Protein AF-A0AB34JT56-F1 (afdb_monomer_lite)

Structure (mmCIF, N/CA/C/O backbone):
data_AF-A0AB34JT56-F1
#
_entry.id   AF-A0AB34JT56-F1
#
loop_
_atom_site.group_PDB
_atom_site.id
_atom_site.type_symbol
_atom_site.label_atom_id
_atom_site.label_alt_id
_atom_site.label_comp_id
_atom_site.label_asym_id
_atom_site.label_entity_id
_atom_site.label_seq_id
_atom_site.pdbx_PDB_ins_code
_atom_site.Cartn_x
_atom_site.Cartn_y
_atom_site.Cartn_z
_atom_site.occupancy
_atom_site.B_iso_or_equiv
_atom_site.auth_seq_id
_atom_site.auth_comp_id
_atom_site.auth_asym_id
_atom_site.auth_atom_id
_atom_site.pdbx_PDB_model_num
ATOM 1 N N . MET A 1 1 ? -48.632 -14.329 -9.198 1.00 41.56 1 MET A N 1
ATOM 2 C CA . MET A 1 1 ? -49.384 -13.953 -10.414 1.00 41.56 1 MET A CA 1
ATOM 3 C C . MET A 1 1 ? -49.731 -12.479 -10.301 1.00 41.56 1 MET A C 1
ATOM 5 O O . MET A 1 1 ? -50.692 -12.126 -9.632 1.00 41.56 1 MET A O 1
ATOM 9 N N . LEU A 1 2 ? -48.846 -11.628 -10.819 1.00 35.47 2 LEU A N 1
ATOM 10 C CA . LEU A 1 2 ? -48.936 -10.171 -10.740 1.00 35.47 2 LEU A CA 1
ATOM 11 C C . LEU A 1 2 ? -49.209 -9.594 -12.130 1.00 35.47 2 LEU A C 1
ATOM 13 O O . LEU A 1 2 ? -48.876 -10.197 -13.145 1.00 35.47 2 LEU A O 1
ATOM 17 N N . ARG A 1 3 ? -49.912 -8.466 -12.086 1.00 36.19 3 ARG A N 1
ATOM 18 C CA . ARG A 1 3 ? -50.748 -7.842 -13.109 1.00 36.19 3 ARG A CA 1
ATOM 19 C C . ARG A 1 3 ? -50.031 -7.377 -14.377 1.00 36.19 3 ARG A C 1
ATOM 21 O O . ARG A 1 3 ? -48.855 -7.040 -14.382 1.00 36.19 3 ARG A O 1
ATOM 28 N N . GLN A 1 4 ? -50.873 -7.330 -15.407 1.00 42.06 4 GLN A N 1
ATOM 29 C CA . GLN A 1 4 ? -50.705 -6.828 -16.762 1.00 42.06 4 GLN A CA 1
ATOM 30 C C . GLN A 1 4 ? -50.002 -5.474 -16.900 1.00 42.06 4 GLN A C 1
ATOM 32 O O . GLN A 1 4 ? -50.198 -4.534 -16.133 1.00 42.06 4 GLN A O 1
ATOM 37 N N . VAL A 1 5 ? -49.259 -5.434 -18.001 1.00 37.16 5 VAL A N 1
ATOM 38 C CA . VAL A 1 5 ? -48.607 -4.319 -18.675 1.00 37.16 5 VAL A CA 1
ATOM 39 C C . VAL A 1 5 ? -49.654 -3.447 -19.376 1.00 37.16 5 VAL A C 1
ATOM 41 O O . VAL A 1 5 ? -50.473 -3.970 -20.130 1.00 37.16 5 VAL A O 1
ATOM 44 N N . HIS A 1 6 ? -49.569 -2.126 -19.207 1.00 40.94 6 HIS A N 1
ATOM 45 C CA . HIS A 1 6 ? -50.110 -1.164 -20.168 1.00 40.94 6 HIS A CA 1
ATOM 46 C C . HIS A 1 6 ? -49.039 -0.137 -20.549 1.00 40.94 6 HIS A C 1
ATOM 48 O O . HIS A 1 6 ? -48.307 0.382 -19.712 1.00 40.94 6 HIS A O 1
ATOM 54 N N . SER A 1 7 ? -48.964 0.088 -21.856 1.00 34.91 7 SER A N 1
ATOM 55 C CA . SER A 1 7 ? -48.067 0.951 -22.621 1.00 34.91 7 SER A CA 1
ATOM 56 C C . SER A 1 7 ? -48.848 2.168 -23.119 1.00 34.91 7 SER A C 1
ATOM 58 O O . SER A 1 7 ? -49.943 1.929 -23.617 1.00 34.91 7 SER A O 1
ATOM 60 N N . GLN A 1 8 ? -48.282 3.387 -23.017 1.00 38.62 8 GLN A N 1
ATOM 61 C CA . GLN A 1 8 ? -48.347 4.571 -23.927 1.00 38.62 8 GLN A CA 1
ATOM 62 C C . GLN A 1 8 ? -47.229 5.549 -23.456 1.00 38.62 8 GLN A C 1
ATOM 64 O O . GLN A 1 8 ? -47.085 5.708 -22.250 1.00 38.62 8 GLN A O 1
ATOM 69 N N . ARG A 1 9 ? -46.206 5.980 -24.222 1.00 35.78 9 ARG A N 1
ATOM 70 C CA . ARG A 1 9 ? -46.058 6.897 -25.391 1.00 35.78 9 ARG A CA 1
ATOM 71 C C . ARG A 1 9 ? -46.367 8.393 -25.130 1.00 35.78 9 ARG A C 1
ATOM 73 O O . ARG A 1 9 ? -47.481 8.702 -24.743 1.00 35.78 9 ARG A O 1
ATOM 80 N N . GLY A 1 10 ? -45.391 9.253 -25.488 1.00 31.83 10 GLY A N 1
ATOM 81 C CA . GLY A 1 10 ? -45.407 10.740 -25.531 1.00 31.83 10 GLY A CA 1
ATOM 82 C C . GLY A 1 10 ? -44.906 11.378 -24.225 1.00 31.83 10 GLY A C 1
ATOM 83 O O . GLY A 1 10 ? -45.317 10.922 -23.172 1.00 31.83 10 GLY A O 1
ATOM 84 N N . ASP A 1 11 ? -43.990 12.349 -24.143 1.00 32.22 11 ASP A N 1
ATOM 85 C CA . ASP A 1 11 ? -43.509 13.334 -25.111 1.00 32.22 11 ASP A CA 1
ATOM 86 C C . ASP A 1 11 ? -42.068 13.786 -24.808 1.00 32.22 11 ASP A C 1
ATOM 88 O O . ASP A 1 11 ? -41.551 13.648 -23.699 1.00 32.22 11 ASP A O 1
ATOM 92 N N . ALA A 1 12 ? -41.420 14.308 -25.848 1.00 35.38 12 ALA A N 1
ATOM 93 C CA . ALA A 1 12 ? -40.090 14.888 -25.827 1.00 35.38 12 ALA A CA 1
ATOM 94 C C . ALA A 1 12 ? -40.135 16.343 -25.346 1.00 35.38 12 ALA A C 1
ATOM 96 O O . ALA A 1 12 ? -40.852 17.148 -25.932 1.00 35.38 12 ALA A O 1
ATOM 97 N N . GLU A 1 13 ? -39.275 16.710 -24.394 1.00 35.91 13 GLU A N 1
ATOM 98 C CA . GLU A 1 13 ? -38.890 18.107 -24.197 1.00 35.91 13 GLU A CA 1
ATOM 99 C C . GLU A 1 13 ? -37.374 18.267 -24.100 1.00 35.91 13 GLU A C 1
ATOM 101 O O . GLU A 1 13 ? -36.646 17.541 -23.423 1.00 35.91 13 GLU A O 1
ATOM 106 N N . ARG A 1 14 ? -36.928 19.233 -24.895 1.00 34.62 14 ARG A N 1
ATOM 107 C CA . ARG A 1 14 ? -35.575 19.615 -25.257 1.00 34.62 14 ARG A CA 1
ATOM 108 C C . ARG A 1 14 ? -35.307 20.926 -24.530 1.00 34.62 14 ARG A C 1
ATOM 110 O O . ARG A 1 14 ? -35.951 21.915 -24.858 1.00 34.62 14 ARG A O 1
ATOM 117 N N . LEU A 1 15 ? -34.369 20.958 -23.586 1.00 37.62 15 LEU A N 1
ATOM 118 C CA . LEU A 1 15 ? -33.924 22.210 -22.971 1.00 37.62 15 LEU A CA 1
ATOM 119 C C . LEU A 1 15 ? -32.438 22.432 -23.237 1.00 37.62 15 LEU A C 1
ATOM 121 O O . LEU A 1 15 ? -31.553 21.875 -22.593 1.00 37.62 15 LEU A O 1
ATOM 125 N N . SER A 1 16 ? -32.224 23.256 -24.256 1.00 33.25 16 SER A N 1
ATOM 126 C CA . SER A 1 16 ? -31.002 23.983 -24.565 1.00 33.25 16 SER A CA 1
ATOM 127 C C . SER A 1 16 ? -30.878 25.142 -23.569 1.00 33.25 16 SER A C 1
ATOM 129 O O . SER A 1 16 ? -31.836 25.891 -23.399 1.00 33.25 16 SER A O 1
ATOM 131 N N . GLY A 1 17 ? -29.722 25.297 -22.923 1.00 33.16 17 GLY A N 1
ATOM 132 C CA . GLY A 1 17 ? -29.411 26.427 -22.043 1.00 33.16 17 GLY A CA 1
ATOM 133 C C . GLY A 1 17 ? -28.201 27.184 -22.574 1.00 33.16 17 GLY A C 1
ATOM 134 O O . GLY A 1 17 ? -27.112 26.628 -22.674 1.00 33.16 17 GLY A O 1
ATOM 135 N N . GLU A 1 18 ? -28.448 28.425 -22.973 1.00 33.59 18 GLU A N 1
ATOM 136 C CA . GLU A 1 18 ? -27.585 29.319 -23.735 1.00 33.59 18 GLU A CA 1
ATOM 137 C C . GLU A 1 18 ? -26.325 29.803 -23.001 1.00 33.59 18 GLU A C 1
ATOM 139 O O . GLU A 1 18 ? -26.315 30.097 -21.807 1.00 33.59 18 GLU A O 1
ATOM 144 N N . VAL A 1 19 ? -25.270 29.965 -23.799 1.00 35.78 19 VAL A N 1
ATOM 145 C CA . VAL A 1 19 ? -24.055 30.733 -23.522 1.00 35.78 19 VAL A CA 1
ATOM 146 C C . VAL A 1 19 ? -24.297 32.187 -23.929 1.00 35.78 19 VAL A C 1
ATOM 148 O O . VAL A 1 19 ? -24.729 32.441 -25.054 1.00 35.78 19 VAL A O 1
ATOM 151 N N . SER A 1 20 ? -23.924 33.154 -23.084 1.00 33.72 20 SER A N 1
ATOM 152 C CA . SER A 1 20 ? -23.524 34.482 -23.571 1.00 33.72 20 SER A CA 1
ATOM 153 C C . SER A 1 20 ? -22.648 35.284 -22.597 1.00 33.72 20 SER A C 1
ATOM 155 O O . SER A 1 20 ? -22.663 35.027 -21.394 1.00 33.72 20 SER A O 1
ATOM 157 N N . PRO A 1 21 ? -21.846 36.236 -23.123 1.00 46.16 21 PRO A N 1
ATOM 158 C CA . PRO A 1 21 ? -20.623 36.737 -22.500 1.00 46.16 21 PRO A CA 1
ATOM 159 C C . PRO A 1 21 ? -20.761 38.172 -21.965 1.00 46.16 21 PRO A C 1
ATOM 161 O O . PRO A 1 21 ? -21.640 38.928 -22.375 1.00 46.16 21 PRO A O 1
ATOM 164 N N . SER A 1 22 ? -19.829 38.612 -21.110 1.00 32.84 22 SER A N 1
ATOM 165 C CA . SER A 1 22 ? -19.732 40.030 -20.739 1.00 32.84 22 SER A CA 1
ATOM 166 C C . SER A 1 22 ? -18.310 40.494 -20.393 1.00 32.84 22 SER A C 1
ATOM 168 O O . SER A 1 22 ? -17.808 40.273 -19.299 1.00 32.84 22 SER A O 1
ATOM 170 N N . LYS A 1 23 ? -17.753 41.231 -21.363 1.00 33.47 23 LYS A N 1
ATOM 171 C CA . LYS A 1 23 ? -17.097 42.552 -21.277 1.00 33.47 23 LYS A CA 1
ATOM 172 C C . LYS A 1 23 ? -15.774 42.746 -20.514 1.00 33.47 23 LYS A C 1
ATOM 174 O O . LYS A 1 23 ? -15.685 42.768 -19.296 1.00 33.47 23 LYS A O 1
ATOM 179 N N . HIS A 1 24 ? -14.789 43.102 -21.342 1.00 31.80 24 HIS A N 1
ATOM 180 C CA . HIS A 1 24 ? -13.662 44.006 -21.112 1.00 31.80 24 HIS A CA 1
ATOM 181 C C . HIS A 1 24 ? -13.925 45.207 -20.185 1.00 31.80 24 HIS A C 1
ATOM 183 O O . HIS A 1 24 ? -14.886 45.950 -20.382 1.00 31.80 24 HIS A O 1
ATOM 189 N N . SER A 1 25 ? -12.905 45.551 -19.392 1.00 33.00 25 SER A N 1
ATOM 190 C CA . SER A 1 25 ? -12.534 46.948 -19.135 1.00 33.00 25 SER A CA 1
ATOM 191 C C . SER A 1 25 ? -11.011 47.109 -19.063 1.00 33.00 25 SER A C 1
ATOM 193 O O . SER A 1 25 ? -10.342 46.505 -18.228 1.00 33.00 25 SER A O 1
ATOM 195 N N . ARG A 1 26 ? -10.480 47.938 -19.969 1.00 34.81 26 ARG A N 1
ATOM 196 C CA . ARG A 1 26 ? -9.115 48.485 -19.979 1.00 34.81 26 ARG A CA 1
ATOM 197 C C . ARG A 1 26 ? -9.004 49.644 -18.978 1.00 34.81 26 ARG A C 1
ATOM 199 O O . ARG A 1 26 ? -9.937 50.429 -18.863 1.00 34.81 26 ARG A O 1
ATOM 206 N N . GLY A 1 27 ? -7.823 49.828 -18.386 1.00 29.62 27 GLY A N 1
ATOM 207 C CA . GLY A 1 27 ? -7.426 51.047 -17.662 1.00 29.62 27 GLY A CA 1
ATOM 208 C C . GLY A 1 27 ? -6.026 50.902 -17.052 1.00 29.62 27 GLY A C 1
ATOM 209 O O . GLY A 1 27 ? -5.891 50.432 -15.936 1.00 29.62 27 GLY A O 1
ATOM 210 N N . ARG A 1 28 ? -4.960 50.969 -17.858 1.00 31.81 28 ARG A N 1
ATOM 211 C CA . ARG A 1 28 ? -4.032 52.112 -18.014 1.00 31.81 28 ARG A CA 1
ATOM 212 C C . ARG A 1 28 ? -3.320 52.584 -16.726 1.00 31.81 28 ARG A C 1
ATOM 214 O O . ARG A 1 28 ? -3.880 53.317 -15.927 1.00 31.81 28 ARG A O 1
ATOM 221 N N . SER A 1 29 ? -2.015 52.283 -16.700 1.00 30.84 29 SER A N 1
ATOM 222 C CA . SER A 1 29 ? -0.879 53.177 -16.393 1.00 30.84 29 SER A CA 1
ATOM 223 C C . SER A 1 29 ? -0.819 53.907 -15.046 1.00 30.84 29 SER A C 1
ATOM 225 O O . SER A 1 29 ? -1.603 54.822 -14.813 1.00 30.84 29 SER A O 1
ATOM 227 N N . ARG A 1 30 ? 0.285 53.699 -14.311 1.00 33.03 30 ARG A N 1
ATOM 228 C CA . ARG A 1 30 ? 1.255 54.765 -13.981 1.00 33.03 30 ARG A CA 1
ATOM 229 C C . ARG A 1 30 ? 2.570 54.193 -13.443 1.00 33.03 30 ARG A C 1
ATOM 231 O O . ARG A 1 30 ? 2.588 53.217 -12.705 1.00 33.03 30 ARG A O 1
ATOM 238 N N . ALA A 1 31 ? 3.648 54.817 -13.902 1.00 32.22 31 ALA A N 1
ATOM 239 C CA . ALA A 1 31 ? 5.038 54.541 -13.592 1.00 32.22 31 ALA A CA 1
ATOM 240 C C . ALA A 1 31 ? 5.448 55.046 -12.194 1.00 32.22 31 ALA A C 1
ATOM 242 O O . ALA A 1 31 ? 4.768 55.885 -11.602 1.00 32.22 31 ALA A O 1
ATOM 243 N N . CYS A 1 32 ? 6.593 54.528 -11.734 1.00 34.97 32 CYS A N 1
ATOM 244 C CA . CYS A 1 32 ? 7.406 54.931 -10.579 1.00 34.97 32 CYS A CA 1
ATOM 245 C C . CYS A 1 32 ? 7.644 56.458 -10.492 1.00 34.97 32 CYS A C 1
ATOM 247 O O . CYS A 1 32 ? 7.520 57.145 -11.510 1.00 34.97 32 CYS A O 1
ATOM 249 N N . PRO A 1 33 ? 8.073 57.005 -9.330 1.00 47.62 33 PRO A N 1
ATOM 250 C CA . PRO A 1 33 ? 9.517 56.997 -9.032 1.00 47.62 33 PRO A CA 1
ATOM 251 C C . PRO A 1 33 ? 9.955 57.009 -7.544 1.00 47.62 33 PRO A C 1
ATOM 253 O O . PRO A 1 33 ? 9.224 57.420 -6.653 1.00 47.62 33 PRO A O 1
ATOM 256 N N . HIS A 1 34 ? 11.238 56.651 -7.370 1.00 33.62 34 HIS A N 1
ATOM 257 C CA . HIS A 1 34 ? 12.236 57.148 -6.402 1.00 33.62 34 HIS A CA 1
ATOM 258 C C . HIS A 1 34 ? 11.966 57.017 -4.886 1.00 33.62 34 HIS A C 1
ATOM 260 O O . HIS A 1 34 ? 11.094 57.654 -4.320 1.00 33.62 34 HIS A O 1
ATOM 266 N N . ALA A 1 35 ? 12.730 56.159 -4.199 1.00 33.66 35 ALA A N 1
ATOM 267 C CA . ALA A 1 35 ? 14.064 56.422 -3.619 1.00 33.66 35 ALA A CA 1
ATOM 268 C C . ALA A 1 35 ? 13.978 57.023 -2.214 1.00 33.66 35 ALA A C 1
ATOM 270 O O . ALA A 1 35 ? 13.325 58.035 -2.007 1.00 33.66 35 ALA A O 1
ATOM 271 N N . ARG A 1 36 ? 14.653 56.423 -1.230 1.00 39.59 36 ARG A N 1
ATOM 272 C CA . ARG A 1 36 ? 15.936 56.861 -0.631 1.00 39.59 36 ARG A CA 1
ATOM 273 C C . ARG A 1 36 ? 15.990 56.133 0.741 1.00 39.59 36 ARG A C 1
ATOM 275 O O . ARG A 1 36 ? 14.939 55.995 1.344 1.00 39.59 36 ARG A O 1
ATOM 282 N N . ARG A 1 37 ? 17.100 55.682 1.336 1.00 40.75 37 ARG A N 1
ATOM 283 C CA . ARG A 1 37 ? 18.537 55.785 1.042 1.00 40.75 37 ARG A CA 1
ATOM 284 C C . ARG A 1 37 ? 19.331 55.245 2.256 1.00 40.75 37 ARG A C 1
ATOM 286 O O . ARG A 1 37 ? 18.827 55.366 3.364 1.00 40.75 37 ARG A O 1
ATOM 293 N N . LEU A 1 38 ? 20.613 54.934 1.995 1.00 37.91 38 LEU A N 1
ATOM 294 C CA . LEU A 1 38 ? 21.806 55.100 2.868 1.00 37.91 38 LEU A CA 1
ATOM 295 C C . LEU A 1 38 ? 21.999 53.998 3.940 1.00 37.91 38 LEU A C 1
ATOM 297 O O . LEU A 1 38 ? 21.048 53.614 4.600 1.00 37.91 38 LEU A O 1
ATOM 301 N N . THR A 1 39 ? 23.193 53.436 4.182 1.00 41.59 39 THR A N 1
ATOM 302 C CA . THR A 1 39 ? 24.586 53.814 3.821 1.00 41.59 39 THR A CA 1
ATOM 303 C C . THR A 1 39 ? 25.535 52.672 4.219 1.00 41.59 39 THR A C 1
ATOM 305 O O . THR A 1 39 ? 25.279 52.043 5.236 1.00 41.59 39 THR A O 1
ATOM 308 N N . CYS A 1 40 ? 26.511 52.303 3.373 1.00 32.56 40 CYS A N 1
ATOM 309 C CA . CYS A 1 40 ? 27.972 52.587 3.467 1.00 32.56 40 CYS A CA 1
ATOM 310 C C . CYS A 1 40 ? 28.702 51.887 4.641 1.00 32.56 40 CYS A C 1
ATOM 312 O O . CYS A 1 40 ? 28.188 51.856 5.744 1.00 32.56 40 CYS A O 1
ATOM 314 N N . ALA A 1 41 ? 29.917 51.344 4.504 1.00 35.69 41 ALA A N 1
ATOM 315 C CA . ALA A 1 41 ? 31.021 51.770 3.648 1.00 35.69 41 ALA A CA 1
ATOM 316 C C . ALA A 1 41 ? 32.005 50.628 3.304 1.00 35.69 41 ALA A C 1
ATOM 318 O O . ALA A 1 41 ? 32.176 49.672 4.055 1.00 35.69 41 ALA A O 1
ATOM 319 N N . LEU A 1 42 ? 32.650 50.803 2.150 1.00 37.91 42 LEU A N 1
ATOM 320 C CA . LEU A 1 42 ? 33.829 50.112 1.619 1.00 37.91 42 LEU A CA 1
ATOM 321 C C . LEU A 1 42 ? 35.143 50.698 2.190 1.00 37.91 42 LEU A C 1
ATOM 323 O O . LEU A 1 42 ? 35.103 51.758 2.811 1.00 37.91 42 LEU A O 1
ATOM 327 N N . ILE A 1 43 ? 36.268 50.086 1.762 1.00 36.25 43 ILE A N 1
ATOM 328 C CA . ILE A 1 43 ? 37.677 50.571 1.651 1.00 36.25 43 ILE A CA 1
ATOM 329 C C . ILE A 1 43 ? 38.592 49.909 2.712 1.00 36.25 43 ILE A C 1
ATOM 331 O O . ILE A 1 43 ? 38.413 50.164 3.892 1.00 36.25 43 ILE A O 1
ATOM 335 N N . ALA A 1 44 ? 39.444 48.906 2.427 1.00 37.94 44 ALA A N 1
ATOM 336 C CA . ALA A 1 44 ? 40.609 48.731 1.522 1.00 37.94 44 ALA A CA 1
ATOM 337 C C . ALA A 1 44 ? 41.976 48.917 2.234 1.00 37.94 44 ALA A C 1
ATOM 339 O O . ALA A 1 44 ? 42.071 49.718 3.156 1.00 37.94 44 ALA A O 1
ATOM 340 N N . ILE A 1 45 ? 43.012 48.238 1.690 1.00 36.94 45 ILE A N 1
ATOM 341 C CA . ILE A 1 45 ? 44.477 48.272 1.986 1.00 36.94 45 ILE A CA 1
ATOM 342 C C . ILE A 1 45 ? 44.900 47.237 3.061 1.00 36.94 45 ILE A C 1
ATOM 344 O O . ILE A 1 45 ? 44.492 47.347 4.206 1.00 36.94 45 ILE A O 1
ATOM 348 N N . ALA A 1 46 ? 45.505 46.079 2.746 1.00 36.44 46 ALA A N 1
ATOM 349 C CA . ALA A 1 46 ? 46.822 45.742 2.159 1.00 36.44 46 ALA A CA 1
ATOM 350 C C . ALA A 1 46 ? 48.016 45.801 3.147 1.00 36.44 46 ALA A C 1
ATOM 352 O O . ALA A 1 46 ? 48.148 46.753 3.905 1.00 36.44 46 ALA A O 1
ATOM 353 N N . VAL A 1 47 ? 48.912 44.804 3.006 1.00 37.78 47 VAL A N 1
ATOM 354 C CA . VAL A 1 47 ? 50.271 44.621 3.583 1.00 37.78 47 VAL A CA 1
ATOM 355 C C . VAL A 1 47 ? 50.375 43.834 4.906 1.00 37.78 47 VAL A C 1
ATOM 357 O O . VAL A 1 47 ? 50.230 44.408 5.975 1.00 37.78 47 VAL A O 1
ATOM 360 N N . VAL A 1 48 ? 50.725 42.537 4.821 1.00 38.50 48 VAL A N 1
ATOM 361 C CA . VAL A 1 48 ? 52.026 41.976 5.271 1.00 38.50 48 VAL A CA 1
ATOM 362 C C . VAL A 1 48 ? 52.377 40.779 4.371 1.00 38.50 48 VAL A C 1
ATOM 364 O O . VAL A 1 48 ? 51.552 39.909 4.104 1.00 38.50 48 VAL A O 1
ATOM 367 N N . GLU A 1 49 ? 53.608 40.809 3.872 1.00 41.75 49 GLU A N 1
ATOM 368 C CA . GLU A 1 49 ? 54.256 39.932 2.901 1.00 41.75 49 GLU A CA 1
ATOM 369 C C . GLU A 1 49 ? 54.904 38.665 3.503 1.00 41.75 49 GLU A C 1
ATOM 371 O O . GLU A 1 49 ? 55.297 38.631 4.663 1.00 41.75 49 GLU A O 1
ATOM 376 N N . MET A 1 50 ? 55.077 37.674 2.618 1.00 34.50 50 MET A N 1
ATOM 377 C CA . MET A 1 50 ? 56.276 36.854 2.358 1.00 34.50 50 MET A CA 1
ATOM 378 C C . MET A 1 50 ? 57.050 36.188 3.507 1.00 34.50 50 MET A C 1
ATOM 380 O O . MET A 1 50 ? 57.774 36.833 4.257 1.00 34.50 50 MET A O 1
ATOM 384 N N . CYS A 1 51 ? 57.146 34.855 3.420 1.00 32.44 51 CYS A N 1
ATOM 385 C CA . CYS A 1 51 ? 58.451 34.194 3.316 1.00 32.44 51 CYS A CA 1
ATOM 386 C C . CYS A 1 51 ? 58.339 32.758 2.762 1.00 32.44 51 CYS A C 1
ATOM 388 O O . CYS A 1 51 ? 57.607 31.935 3.301 1.00 32.44 51 CYS A O 1
ATOM 390 N N . LEU A 1 52 ? 59.164 32.492 1.738 1.00 35.47 52 LEU A N 1
ATOM 391 C CA . LEU A 1 52 ? 59.672 31.194 1.254 1.00 35.47 52 LEU A CA 1
ATOM 392 C C . LEU A 1 52 ? 58.947 30.477 0.084 1.00 35.47 52 LEU A C 1
ATOM 394 O O . LEU A 1 52 ? 58.393 29.391 0.218 1.00 35.47 52 LEU A O 1
ATOM 398 N N . TYR A 1 53 ? 59.102 31.056 -1.118 1.00 36.41 53 TYR A N 1
ATOM 399 C CA . TYR A 1 53 ? 59.651 30.349 -2.302 1.00 36.41 53 TYR A CA 1
ATOM 400 C C . TYR A 1 53 ? 61.023 29.737 -1.911 1.00 36.41 53 TYR A C 1
ATOM 402 O O . TYR A 1 53 ? 61.702 30.309 -1.068 1.00 36.41 53 TYR A O 1
ATOM 410 N N . SER A 1 54 ? 61.568 28.637 -2.424 1.00 36.59 54 SER A N 1
ATOM 411 C CA . SER A 1 54 ? 61.595 28.040 -3.762 1.00 36.59 54 SER A CA 1
ATOM 412 C C . SER A 1 54 ? 62.507 26.797 -3.667 1.00 36.59 54 SER A C 1
ATOM 414 O O . SER A 1 54 ? 63.314 26.716 -2.747 1.00 36.59 54 SER A O 1
ATOM 416 N N . TRP A 1 55 ? 62.441 25.872 -4.630 1.00 34.72 55 TRP A N 1
ATOM 417 C CA . TRP A 1 55 ? 63.607 25.382 -5.394 1.00 34.72 55 TRP A CA 1
ATOM 418 C C . TRP A 1 55 ? 63.161 24.290 -6.377 1.00 34.72 55 TRP A C 1
ATOM 420 O O . TRP A 1 55 ? 62.747 23.194 -6.009 1.00 34.72 55 TRP A O 1
ATOM 430 N N . TRP A 1 56 ? 63.243 24.645 -7.655 1.00 32.97 56 TRP A N 1
ATOM 431 C CA . TRP A 1 56 ? 63.190 23.774 -8.821 1.00 32.97 56 TRP A CA 1
ATOM 432 C C . TRP A 1 56 ? 64.524 23.937 -9.558 1.00 32.97 56 TRP A C 1
ATOM 434 O O . TRP A 1 56 ? 65.110 25.017 -9.521 1.00 32.97 56 TRP A O 1
ATOM 444 N N . ALA A 1 57 ? 64.891 22.887 -10.294 1.00 33.91 57 ALA A N 1
ATOM 445 C CA . ALA A 1 57 ? 65.937 22.793 -11.317 1.00 33.91 57 ALA A CA 1
ATOM 446 C C . ALA A 1 57 ? 67.370 22.447 -10.865 1.00 33.91 57 ALA A C 1
ATOM 448 O O . ALA A 1 57 ? 68.128 23.301 -10.421 1.00 33.91 57 ALA A O 1
ATOM 449 N N . ALA A 1 58 ? 67.768 21.201 -11.154 1.00 34.75 58 ALA A N 1
ATOM 450 C CA . ALA A 1 58 ? 69.026 20.893 -11.845 1.00 34.75 58 ALA A CA 1
ATOM 451 C C . ALA A 1 58 ? 69.000 19.459 -12.430 1.00 34.75 58 ALA A C 1
ATOM 453 O O . ALA A 1 58 ? 68.992 18.465 -11.713 1.00 34.75 58 ALA A O 1
ATOM 454 N N . LEU A 1 59 ? 68.981 19.388 -13.759 1.00 37.59 59 LEU A N 1
ATOM 455 C CA . LEU A 1 59 ? 69.481 18.320 -14.652 1.00 37.59 59 LEU A CA 1
ATOM 456 C C . LEU A 1 59 ? 70.810 18.865 -15.255 1.00 37.59 59 LEU A C 1
ATOM 458 O O . LEU A 1 59 ? 71.034 20.068 -15.074 1.00 37.59 59 LEU A O 1
ATOM 462 N N . PRO A 1 60 ? 71.639 18.161 -16.073 1.00 55.75 60 PRO A N 1
ATOM 463 C CA . PRO A 1 60 ? 71.752 16.742 -16.501 1.00 55.75 60 PRO A CA 1
ATOM 464 C C . PRO A 1 60 ? 73.273 16.316 -16.524 1.00 55.75 60 PRO A C 1
ATOM 466 O O . PRO A 1 60 ? 73.998 16.835 -15.678 1.00 55.75 60 PRO A O 1
ATOM 469 N N . PRO A 1 61 ? 73.877 15.555 -17.485 1.00 55.66 61 PRO A N 1
ATOM 470 C CA . PRO A 1 61 ? 73.458 14.454 -18.385 1.00 55.66 61 PRO A CA 1
ATOM 471 C C . PRO A 1 61 ? 74.415 13.213 -18.383 1.00 55.66 61 PRO A C 1
ATOM 473 O O . PRO A 1 61 ? 75.504 13.243 -17.821 1.00 55.66 61 PRO A O 1
ATOM 476 N N . ALA A 1 62 ? 74.040 12.192 -19.177 1.00 33.84 62 ALA A N 1
ATOM 477 C CA . ALA A 1 62 ? 74.888 11.494 -20.175 1.00 33.84 62 ALA A CA 1
ATOM 478 C C . ALA A 1 62 ? 75.261 9.997 -19.984 1.00 33.84 62 ALA A C 1
ATOM 480 O O . ALA A 1 62 ? 75.909 9.632 -19.014 1.00 33.84 62 ALA A O 1
ATOM 481 N N . LEU A 1 63 ? 74.971 9.233 -21.064 1.00 33.84 63 LEU A N 1
ATOM 482 C CA . LEU A 1 63 ? 75.792 8.184 -21.730 1.00 33.84 63 LEU A CA 1
ATOM 483 C C . LEU A 1 63 ? 76.081 6.881 -20.941 1.00 33.84 63 LEU A C 1
ATOM 485 O O . LEU A 1 63 ? 76.347 6.906 -19.756 1.00 33.84 63 LEU A O 1
ATOM 489 N N . ALA A 1 64 ? 76.135 5.674 -21.508 1.00 32.38 64 ALA A N 1
ATOM 490 C CA . ALA A 1 64 ? 75.934 5.144 -22.851 1.00 32.38 64 ALA A CA 1
ATOM 491 C C . ALA A 1 64 ? 75.824 3.602 -22.769 1.00 32.38 64 ALA A C 1
ATOM 493 O O . ALA A 1 64 ? 76.215 2.985 -21.782 1.00 32.38 64 ALA A O 1
ATOM 494 N N . LEU A 1 65 ? 75.302 3.033 -23.857 1.00 31.45 65 LEU A N 1
ATOM 495 C CA . LEU A 1 65 ? 75.382 1.656 -24.356 1.00 31.45 65 LEU A CA 1
ATOM 496 C C . LEU A 1 65 ? 76.421 0.714 -23.708 1.00 31.45 65 LEU A C 1
ATOM 498 O O . LEU A 1 65 ? 77.593 1.063 -23.637 1.00 31.45 65 LEU A O 1
ATOM 502 N N . GLN A 1 66 ? 76.044 -0.559 -23.520 1.00 33.56 66 GLN A N 1
ATOM 503 C CA . GLN A 1 66 ? 76.572 -1.659 -24.351 1.00 33.56 66 GLN A CA 1
ATOM 504 C C . GLN A 1 66 ? 75.890 -3.005 -24.049 1.00 33.56 66 GLN A C 1
ATOM 506 O O . GLN A 1 66 ? 75.896 -3.525 -22.939 1.00 33.56 66 GLN A O 1
ATOM 511 N N . THR A 1 67 ? 75.313 -3.569 -25.105 1.00 38.62 67 THR A N 1
ATOM 512 C CA . THR A 1 67 ? 75.055 -4.995 -25.322 1.00 38.62 67 THR A CA 1
ATOM 513 C C . THR A 1 67 ? 76.364 -5.788 -25.402 1.00 38.62 67 THR A C 1
ATOM 515 O O . THR A 1 67 ? 77.343 -5.217 -25.879 1.00 38.62 67 THR A O 1
ATOM 518 N N . ALA A 1 68 ? 76.327 -7.095 -25.085 1.00 34.91 68 ALA A N 1
ATOM 519 C CA . ALA A 1 68 ? 76.944 -8.245 -25.800 1.00 34.91 68 ALA A CA 1
ATOM 520 C C . ALA A 1 68 ? 77.362 -9.397 -24.815 1.00 34.91 68 ALA A C 1
ATOM 522 O O . ALA A 1 68 ? 77.177 -9.239 -23.611 1.00 34.91 68 ALA A O 1
ATOM 523 N N . PRO A 1 69 ? 77.771 -10.605 -25.279 1.00 50.19 69 PRO A N 1
ATOM 524 C CA . PRO A 1 69 ? 76.958 -11.823 -25.141 1.00 50.19 69 PRO A CA 1
ATOM 525 C C . PRO A 1 69 ? 77.801 -13.079 -24.752 1.00 50.19 69 PRO A C 1
ATOM 527 O O . PRO A 1 69 ? 78.940 -12.959 -24.319 1.00 50.19 69 PRO A O 1
ATOM 530 N N . LEU A 1 70 ? 77.254 -14.276 -25.029 1.00 32.25 70 LEU A N 1
ATOM 531 C CA . LEU A 1 70 ? 77.929 -15.578 -25.246 1.00 32.25 70 LEU A CA 1
ATOM 532 C C . LEU A 1 70 ? 78.406 -16.349 -23.998 1.00 32.25 70 LEU A C 1
ATOM 534 O O . LEU A 1 70 ? 79.208 -15.897 -23.198 1.00 32.25 70 LEU A O 1
ATOM 538 N N . GLN A 1 71 ? 77.815 -17.520 -23.730 1.00 38.72 71 GLN A N 1
ATOM 539 C CA . GLN A 1 71 ? 78.239 -18.832 -24.257 1.00 38.72 71 GLN A CA 1
ATOM 540 C C . GLN A 1 71 ? 79.683 -19.207 -23.903 1.00 38.72 71 GLN A C 1
ATOM 542 O O . GLN A 1 71 ? 80.611 -18.754 -24.559 1.00 38.72 71 GLN A O 1
ATOM 547 N N . GLN A 1 72 ? 79.821 -20.162 -22.978 1.00 35.91 72 GLN A N 1
ATOM 548 C CA . GLN A 1 72 ? 80.759 -21.302 -22.964 1.00 35.91 72 GLN A CA 1
ATOM 549 C C . GLN A 1 72 ? 80.743 -21.880 -21.539 1.00 35.91 72 GLN A C 1
ATOM 551 O O . GLN A 1 72 ? 80.607 -21.133 -20.585 1.00 35.91 72 GLN A O 1
ATOM 556 N N . ARG A 1 73 ? 80.874 -23.169 -21.237 1.00 33.16 73 ARG A N 1
ATOM 557 C CA . ARG A 1 73 ? 81.016 -24.452 -21.943 1.00 33.16 73 ARG A CA 1
ATOM 558 C C . ARG A 1 73 ? 80.838 -25.466 -20.782 1.00 33.16 73 ARG A C 1
ATOM 560 O O . ARG A 1 73 ? 81.354 -25.225 -19.699 1.00 33.16 73 ARG A O 1
ATOM 567 N N . ARG A 1 74 ? 80.002 -26.512 -20.866 1.00 32.06 74 ARG A N 1
ATOM 568 C CA . ARG A 1 74 ? 80.456 -27.898 -21.157 1.00 32.06 74 ARG A CA 1
ATOM 569 C C . ARG A 1 74 ? 81.902 -28.124 -20.663 1.00 32.06 74 ARG A C 1
ATOM 571 O O . ARG A 1 74 ? 82.796 -27.515 -21.226 1.00 32.06 74 ARG A O 1
ATOM 578 N N . GLN A 1 75 ? 82.223 -28.936 -19.658 1.00 35.00 75 GLN A N 1
ATOM 579 C CA . GLN A 1 75 ? 81.886 -30.337 -19.354 1.00 35.00 75 GLN A CA 1
ATOM 580 C C . GLN A 1 75 ? 82.390 -30.622 -17.919 1.00 35.00 75 GLN A C 1
ATOM 582 O O . GLN A 1 75 ? 83.337 -29.981 -17.476 1.00 35.00 75 GLN A O 1
ATOM 587 N N . THR A 1 76 ? 81.762 -31.494 -17.132 1.00 34.53 76 THR A N 1
ATOM 588 C CA . THR A 1 76 ? 82.065 -32.943 -17.030 1.00 34.53 76 THR A CA 1
ATOM 589 C C . THR A 1 76 ? 80.923 -33.582 -16.197 1.00 34.53 76 THR A C 1
ATOM 591 O O . THR A 1 76 ? 80.560 -33.034 -15.164 1.00 34.53 76 THR A O 1
ATOM 594 N N . PHE A 1 77 ? 80.077 -34.488 -16.726 1.00 34.34 77 PHE A N 1
ATOM 595 C CA . PHE A 1 77 ? 80.169 -35.973 -16.663 1.00 34.34 77 PHE A CA 1
ATOM 596 C C . PHE A 1 77 ? 80.903 -36.477 -15.405 1.00 34.34 77 PHE A C 1
ATOM 598 O O . PHE A 1 77 ? 82.035 -36.070 -15.207 1.00 34.34 77 PHE A O 1
ATOM 605 N N . SER A 1 78 ? 80.393 -37.338 -14.522 1.00 35.91 78 SER A N 1
ATOM 606 C CA . SER A 1 78 ? 79.384 -38.412 -14.538 1.00 35.91 78 SER A CA 1
ATOM 607 C C . SER A 1 78 ? 78.764 -38.491 -13.123 1.00 35.91 78 SER A C 1
ATOM 609 O O . SER A 1 78 ? 79.376 -38.051 -12.161 1.00 35.91 78 SER A O 1
ATOM 611 N N . ASP A 1 79 ? 77.505 -38.862 -12.904 1.00 37.47 79 ASP A N 1
ATOM 612 C CA . ASP A 1 79 ? 77.064 -40.249 -12.727 1.00 37.47 79 ASP A CA 1
ATOM 613 C C . ASP A 1 79 ? 75.585 -40.267 -12.294 1.00 37.47 79 ASP A C 1
ATOM 615 O O . ASP A 1 79 ? 75.051 -39.276 -11.798 1.00 37.47 79 ASP A O 1
ATOM 619 N N . ALA A 1 80 ? 74.964 -41.440 -12.431 1.00 35.66 80 ALA A N 1
AT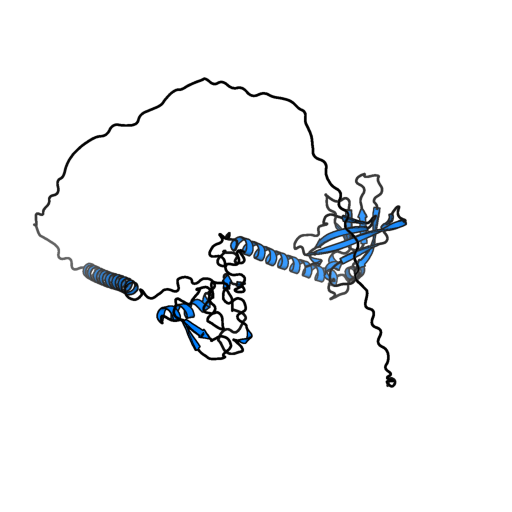OM 620 C CA . ALA A 1 80 ? 73.621 -41.822 -11.985 1.00 35.66 80 ALA A CA 1
ATOM 621 C C . ALA A 1 80 ? 72.471 -41.565 -12.975 1.00 35.66 80 ALA A C 1
ATOM 623 O O . ALA A 1 80 ? 71.576 -40.737 -12.791 1.00 35.66 80 ALA A O 1
ATOM 624 N N . ALA A 1 81 ? 72.414 -42.445 -13.978 1.00 46.50 81 ALA A N 1
ATOM 625 C CA . ALA A 1 81 ? 71.145 -42.948 -14.479 1.00 46.50 81 ALA A CA 1
ATOM 626 C C . ALA A 1 81 ? 70.307 -43.481 -13.298 1.00 46.50 81 ALA A C 1
ATOM 628 O O . ALA A 1 81 ? 70.533 -44.578 -12.798 1.00 46.50 81 ALA A O 1
ATOM 629 N N . SER A 1 82 ? 69.332 -42.689 -12.856 1.00 39.78 82 SER A N 1
ATOM 630 C CA . SER A 1 82 ? 68.265 -43.126 -11.959 1.00 39.78 82 SER A CA 1
ATOM 631 C C . SER A 1 82 ? 66.951 -43.083 -12.727 1.00 39.78 82 SER A C 1
ATOM 633 O O . SER A 1 82 ? 66.304 -42.053 -12.930 1.00 39.78 82 SER A O 1
ATOM 635 N N . THR A 1 83 ? 66.596 -44.260 -13.223 1.00 53.62 83 THR A N 1
ATOM 636 C CA . THR A 1 83 ? 65.303 -44.623 -13.779 1.00 53.62 83 THR A CA 1
ATOM 637 C C . THR A 1 83 ? 64.196 -44.365 -12.761 1.00 53.62 83 THR A C 1
ATOM 639 O O . THR A 1 83 ? 63.878 -45.221 -11.943 1.00 53.62 83 THR A O 1
ATOM 642 N N . SER A 1 84 ? 63.547 -43.206 -12.842 1.00 52.94 84 SER A N 1
ATOM 643 C CA . SER A 1 84 ? 62.297 -42.966 -12.125 1.00 52.94 84 SER A CA 1
ATOM 644 C C . SER A 1 84 ? 61.151 -42.799 -13.112 1.00 52.94 84 SER A C 1
ATOM 646 O O . SER A 1 84 ? 61.141 -41.889 -13.944 1.00 52.94 84 SER A O 1
ATOM 648 N N . ALA A 1 85 ? 60.143 -43.667 -12.995 1.00 52.62 85 ALA A N 1
ATOM 649 C CA . ALA A 1 85 ? 58.868 -43.542 -13.700 1.00 52.62 85 ALA A CA 1
ATOM 650 C C . ALA A 1 85 ? 58.245 -42.140 -13.524 1.00 52.62 85 ALA A C 1
ATOM 652 O O . ALA A 1 85 ? 57.588 -41.641 -14.435 1.00 52.62 85 ALA A O 1
ATOM 653 N N . ARG A 1 86 ? 58.538 -41.449 -12.409 1.00 52.66 86 ARG A N 1
ATOM 654 C CA . ARG A 1 86 ? 58.057 -40.085 -12.136 1.00 52.66 86 ARG A CA 1
ATOM 655 C C . ARG A 1 86 ? 58.620 -39.040 -13.103 1.00 52.66 86 ARG A C 1
ATOM 657 O O . ARG A 1 86 ? 57.893 -38.117 -13.448 1.00 52.66 86 ARG A O 1
ATOM 664 N N . ALA A 1 87 ? 59.851 -39.197 -13.600 1.00 48.34 87 ALA A N 1
ATOM 665 C CA . ALA A 1 87 ? 60.442 -38.265 -14.569 1.00 48.34 87 ALA A CA 1
ATOM 666 C C . ALA A 1 87 ? 59.789 -38.389 -15.959 1.00 48.34 87 ALA A C 1
ATOM 668 O O . ALA A 1 87 ? 59.490 -37.384 -16.603 1.00 48.34 87 ALA A O 1
ATOM 669 N N . ARG A 1 88 ? 59.468 -39.621 -16.384 1.00 51.12 88 ARG A N 1
ATOM 670 C CA . ARG A 1 88 ? 58.731 -39.882 -17.635 1.00 51.12 88 ARG A CA 1
ATOM 671 C C . ARG A 1 88 ? 57.263 -39.446 -17.560 1.00 51.12 88 ARG A C 1
ATOM 673 O O . ARG A 1 88 ? 56.729 -38.962 -18.554 1.00 51.12 88 ARG A O 1
ATOM 680 N N . ILE A 1 89 ? 56.627 -39.567 -16.392 1.00 53.41 89 ILE A N 1
ATOM 681 C CA . ILE A 1 89 ? 55.257 -39.078 -16.160 1.00 53.41 89 ILE A CA 1
ATOM 682 C C . ILE A 1 89 ? 55.211 -37.542 -16.208 1.00 53.41 89 ILE A C 1
ATOM 684 O O . ILE A 1 89 ? 54.344 -36.999 -16.889 1.00 53.41 89 ILE A O 1
ATOM 688 N N . ARG A 1 90 ? 56.178 -36.844 -15.587 1.00 49.50 90 ARG A N 1
ATOM 689 C CA . ARG A 1 90 ? 56.259 -35.368 -15.601 1.00 49.50 90 ARG A CA 1
ATOM 690 C C . ARG A 1 90 ? 56.501 -34.786 -16.999 1.00 49.50 90 ARG A C 1
ATOM 692 O O . ARG A 1 90 ? 55.904 -33.775 -17.351 1.00 49.50 90 ARG A O 1
ATOM 699 N N . ALA A 1 91 ? 57.335 -35.434 -17.816 1.00 50.19 91 ALA A N 1
ATOM 700 C CA . ALA A 1 91 ? 57.569 -35.005 -19.197 1.00 50.19 91 ALA A CA 1
ATOM 701 C C . ALA A 1 91 ? 56.326 -35.208 -20.088 1.00 50.19 91 ALA A C 1
ATOM 703 O O . ALA A 1 91 ? 55.979 -34.333 -20.880 1.00 50.19 91 ALA A O 1
ATOM 704 N N . ARG A 1 92 ? 55.596 -36.322 -19.911 1.00 55.81 92 ARG A N 1
ATOM 705 C CA . ARG A 1 92 ? 54.332 -36.578 -20.627 1.00 55.81 92 ARG A CA 1
ATOM 706 C C . ARG A 1 92 ? 53.205 -35.635 -20.195 1.00 55.81 92 ARG A C 1
ATOM 708 O O . ARG A 1 92 ? 52.442 -35.196 -21.053 1.00 55.81 92 ARG A O 1
ATOM 715 N N . SER A 1 93 ? 53.110 -35.282 -18.910 1.00 56.34 93 SER A N 1
ATOM 716 C CA . SER A 1 93 ? 52.092 -34.338 -18.428 1.00 56.34 93 SER A CA 1
ATOM 717 C C . SER A 1 93 ? 52.321 -32.920 -18.952 1.00 56.34 93 SER A C 1
ATOM 719 O O . SER A 1 93 ? 51.366 -32.282 -19.375 1.00 56.34 93 SER A O 1
ATOM 721 N N . LEU A 1 94 ? 53.574 -32.453 -19.011 1.00 56.06 94 LEU A N 1
ATOM 722 C CA . LEU A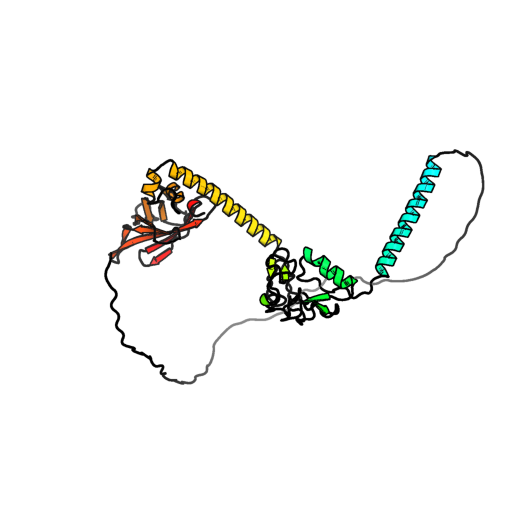 1 94 ? 53.897 -31.123 -19.546 1.00 56.06 94 LEU A CA 1
ATOM 723 C C . LEU A 1 94 ? 53.626 -31.014 -21.057 1.00 56.06 94 LEU A C 1
ATOM 725 O O . LEU A 1 94 ? 53.114 -29.995 -21.502 1.00 56.06 94 LEU A O 1
ATOM 729 N N . SER A 1 95 ? 53.864 -32.082 -21.833 1.00 61.28 95 SER A N 1
ATOM 730 C CA . SER A 1 95 ? 53.535 -32.104 -23.270 1.00 61.28 95 SER A CA 1
ATOM 731 C C . SER A 1 95 ? 52.030 -32.072 -23.567 1.00 61.28 95 SER A C 1
ATOM 733 O O . SER A 1 95 ? 51.614 -31.473 -24.553 1.00 61.28 95 SER A O 1
ATOM 735 N N . ARG A 1 96 ? 51.200 -32.672 -22.700 1.00 61.12 96 ARG A N 1
ATOM 736 C CA . ARG A 1 96 ? 49.735 -32.606 -22.830 1.00 61.12 96 ARG A CA 1
ATOM 737 C C . ARG A 1 96 ? 49.205 -31.229 -22.465 1.00 61.12 96 ARG A C 1
ATOM 739 O O . ARG A 1 96 ? 48.379 -30.709 -23.192 1.00 61.12 96 ARG A O 1
ATOM 746 N N . VAL A 1 97 ? 49.729 -30.623 -21.400 1.00 66.19 97 VAL A N 1
ATOM 747 C CA . VAL A 1 97 ? 49.347 -29.263 -20.993 1.00 66.19 97 VAL A CA 1
ATOM 748 C C . VAL A 1 97 ? 49.737 -28.232 -22.057 1.00 66.19 97 VAL A C 1
ATOM 750 O O . VAL A 1 97 ? 48.937 -27.353 -22.347 1.00 66.19 97 VAL A O 1
ATOM 753 N N . ALA A 1 98 ? 50.907 -28.368 -22.690 1.00 67.31 98 ALA A N 1
ATOM 754 C CA . ALA A 1 98 ? 51.315 -27.496 -23.794 1.00 67.31 98 ALA A CA 1
ATOM 755 C C . ALA A 1 98 ? 50.411 -27.646 -25.033 1.00 67.31 98 ALA A C 1
ATOM 757 O O . ALA A 1 98 ? 49.980 -26.645 -25.593 1.00 67.31 98 ALA A O 1
ATOM 758 N N . ALA A 1 99 ? 50.049 -28.879 -25.410 1.00 66.31 99 ALA A N 1
ATOM 759 C CA . ALA A 1 99 ? 49.124 -29.128 -26.518 1.00 66.31 99 ALA A CA 1
ATOM 760 C C . ALA A 1 99 ? 47.677 -28.676 -26.216 1.00 66.31 99 ALA A C 1
ATOM 762 O O . ALA A 1 99 ? 46.958 -28.266 -27.124 1.00 66.31 99 ALA A O 1
ATOM 763 N N . GLU A 1 100 ? 47.242 -28.737 -24.952 1.00 67.00 100 GLU A N 1
ATOM 764 C CA . GLU A 1 100 ? 45.946 -28.210 -24.498 1.00 67.00 100 GLU A CA 1
ATOM 765 C C . GLU A 1 100 ? 45.932 -26.672 -24.538 1.00 67.00 100 GLU A C 1
ATOM 767 O O . GLU A 1 100 ? 44.966 -26.078 -25.006 1.00 67.00 100 GLU A O 1
ATOM 772 N N . LEU A 1 101 ? 47.024 -26.024 -24.114 1.00 63.97 101 LEU A N 1
ATOM 773 C CA . LEU A 1 101 ? 47.196 -24.568 -24.172 1.00 63.97 101 LEU A CA 1
ATOM 774 C C . LEU A 1 101 ? 47.238 -24.048 -25.609 1.00 63.97 101 LEU A C 1
ATOM 776 O O . LEU A 1 101 ? 46.559 -23.071 -25.904 1.00 63.97 101 LEU A O 1
ATOM 780 N N . GLU A 1 102 ? 47.950 -24.720 -26.516 1.00 66.12 102 GLU A N 1
ATOM 781 C CA . GLU A 1 102 ? 47.936 -24.360 -27.939 1.00 66.12 102 GLU A CA 1
ATOM 782 C C . GLU A 1 102 ? 46.546 -24.555 -28.560 1.00 66.12 102 GLU A C 1
ATOM 784 O O . GLU A 1 102 ? 46.108 -23.714 -29.340 1.00 66.12 102 GLU A O 1
ATOM 789 N N . ARG A 1 103 ? 45.800 -25.605 -28.179 1.00 67.56 103 ARG A N 1
ATOM 790 C CA . ARG A 1 103 ? 44.403 -25.794 -28.615 1.00 67.56 103 ARG A CA 1
ATOM 791 C C . ARG A 1 103 ? 43.464 -24.712 -28.089 1.00 67.56 103 ARG A C 1
ATOM 793 O O . ARG A 1 103 ? 42.603 -24.268 -28.842 1.00 67.56 103 ARG A O 1
ATOM 800 N N . LEU A 1 104 ? 43.622 -24.285 -26.837 1.00 59.88 104 LEU A N 1
ATOM 801 C CA . LEU A 1 104 ? 42.829 -23.200 -26.253 1.00 59.88 104 LEU A CA 1
ATOM 802 C C . LEU A 1 104 ? 43.167 -21.850 -26.899 1.00 59.88 104 LEU A C 1
ATOM 804 O O . LEU A 1 104 ? 42.257 -21.104 -27.244 1.00 59.88 104 LEU A O 1
ATOM 808 N N . GLN A 1 105 ? 44.446 -21.583 -27.173 1.00 60.94 105 GLN A N 1
ATOM 809 C CA . GLN A 1 105 ? 44.884 -20.376 -27.881 1.00 60.94 105 GLN A CA 1
ATOM 810 C C . GLN A 1 105 ? 44.403 -20.348 -29.342 1.00 60.94 105 GLN A C 1
ATOM 812 O O . GLN A 1 105 ? 43.984 -19.300 -29.831 1.00 60.94 105 GLN A O 1
ATOM 817 N N . PHE A 1 106 ? 44.386 -21.492 -30.038 1.00 51.44 106 PHE A N 1
ATOM 818 C CA . PHE A 1 106 ? 43.814 -21.590 -31.388 1.00 51.44 106 PHE A CA 1
ATOM 819 C C . PHE A 1 106 ? 42.278 -21.493 -31.388 1.00 51.44 106 PHE A C 1
ATOM 821 O O . PHE A 1 106 ? 41.700 -20.962 -32.336 1.00 51.44 106 PHE A O 1
ATOM 828 N N . ALA A 1 107 ? 41.603 -21.972 -30.335 1.00 52.25 107 ALA A N 1
ATOM 829 C CA . ALA A 1 107 ? 40.160 -21.802 -30.159 1.00 52.25 107 ALA A CA 1
ATOM 830 C C . ALA A 1 107 ? 39.787 -20.328 -29.924 1.00 52.25 107 ALA A C 1
ATOM 832 O O . ALA A 1 107 ? 38.821 -19.854 -30.513 1.00 52.25 107 ALA A O 1
ATOM 833 N N . GLU A 1 108 ? 40.584 -19.588 -29.151 1.00 49.28 108 GLU A N 1
ATOM 834 C CA . GLU A 1 108 ? 40.409 -18.151 -28.888 1.00 49.28 108 GLU A CA 1
ATOM 835 C C . GLU A 1 108 ? 40.724 -17.287 -30.130 1.00 49.28 108 GLU A C 1
ATOM 837 O O . GLU A 1 108 ? 39.998 -16.339 -30.447 1.00 49.28 108 GLU A O 1
ATOM 842 N N . ALA A 1 109 ? 41.735 -17.678 -30.917 1.00 45.72 109 ALA A N 1
ATOM 843 C CA . ALA A 1 109 ? 42.051 -17.054 -32.205 1.00 45.72 109 ALA A CA 1
ATOM 844 C C . ALA A 1 109 ? 40.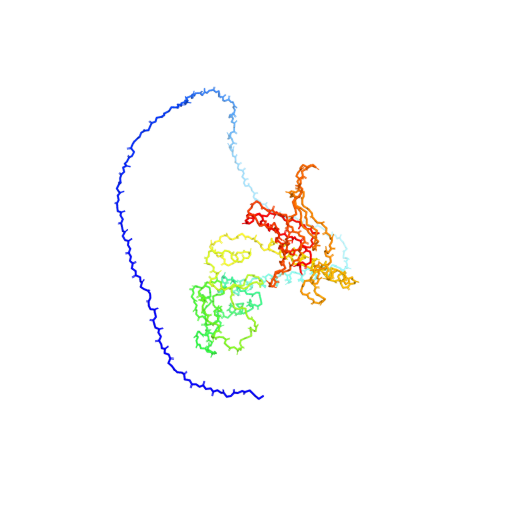975 -17.315 -33.280 1.00 45.72 109 ALA A C 1
ATOM 846 O O . ALA A 1 109 ? 40.616 -16.400 -34.021 1.00 45.72 109 ALA A O 1
ATOM 847 N N . ASN A 1 110 ? 40.393 -18.520 -33.333 1.00 45.22 110 ASN A N 1
ATOM 848 C CA . ASN A 1 110 ? 39.277 -18.825 -34.237 1.00 45.22 110 ASN A CA 1
ATOM 849 C C . ASN A 1 110 ? 37.958 -18.169 -33.791 1.00 45.22 110 ASN A C 1
ATOM 851 O O . ASN A 1 110 ? 37.172 -17.776 -34.650 1.00 45.22 110 ASN A O 1
ATOM 855 N N . HIS A 1 111 ? 37.740 -17.965 -32.485 1.00 46.28 111 HIS A N 1
ATOM 856 C CA . HIS A 1 111 ? 36.611 -17.172 -31.970 1.00 46.28 111 HIS A CA 1
ATOM 857 C C . HIS A 1 111 ? 36.729 -15.678 -32.315 1.00 46.28 111 HIS A C 1
ATOM 859 O O . HIS A 1 111 ? 35.719 -14.981 -32.387 1.00 46.28 111 HIS A O 1
ATOM 865 N N . SER A 1 112 ? 37.956 -15.201 -32.541 1.00 42.25 112 SER A N 1
ATOM 866 C CA . SER A 1 112 ? 38.249 -13.822 -32.947 1.00 42.25 112 SER A CA 1
ATOM 867 C C . SER A 1 112 ? 38.239 -13.629 -34.473 1.00 42.25 112 SER A C 1
ATOM 869 O O . SER A 1 112 ? 38.045 -12.510 -34.944 1.00 42.25 112 SER A O 1
ATOM 871 N N . ALA A 1 113 ? 38.423 -14.701 -35.257 1.00 43.34 113 ALA A N 1
ATOM 872 C CA . ALA A 1 113 ? 38.481 -14.657 -36.724 1.00 43.34 113 ALA A CA 1
ATOM 873 C C . ALA A 1 113 ? 37.183 -15.107 -37.430 1.00 43.34 113 ALA A C 1
ATOM 875 O O . ALA A 1 113 ? 36.951 -14.724 -38.575 1.00 43.34 113 ALA A O 1
ATOM 876 N N . ALA A 1 114 ? 36.307 -15.866 -36.763 1.00 43.50 114 ALA A N 1
ATOM 877 C CA . ALA A 1 114 ? 34.974 -16.216 -37.256 1.00 43.50 114 ALA A CA 1
ATOM 878 C C . ALA A 1 114 ? 33.904 -15.341 -36.582 1.00 43.50 114 ALA A C 1
ATOM 880 O O . ALA A 1 114 ? 33.166 -15.805 -35.717 1.00 43.50 114 ALA A O 1
ATOM 881 N N . GLY A 1 115 ? 33.834 -14.056 -36.941 1.00 43.47 115 GLY A N 1
ATOM 882 C CA . GLY A 1 115 ? 32.782 -13.188 -36.405 1.00 43.47 115 GLY A CA 1
ATOM 883 C C . GLY A 1 115 ? 33.090 -11.699 -36.376 1.00 43.47 115 GLY A C 1
ATOM 884 O O . GLY A 1 115 ? 32.874 -11.063 -35.353 1.00 43.47 115 GLY A O 1
ATOM 885 N N . GLN A 1 116 ? 33.504 -11.110 -37.498 1.00 46.12 116 GLN A N 1
ATOM 886 C CA . GLN A 1 116 ? 33.168 -9.700 -37.756 1.00 46.12 116 GLN A CA 1
ATOM 887 C C . GLN A 1 116 ? 31.776 -9.599 -38.410 1.00 46.12 116 GLN A C 1
ATOM 889 O O . GLN A 1 116 ? 31.557 -8.812 -39.325 1.00 46.12 116 GLN A O 1
ATOM 894 N N . GLY A 1 117 ? 30.838 -10.450 -37.979 1.00 48.38 117 GLY A N 1
ATOM 895 C CA . GLY A 1 117 ? 29.420 -10.255 -38.265 1.00 48.38 117 GLY A CA 1
ATOM 896 C C . GLY A 1 117 ? 28.916 -9.078 -37.436 1.00 48.38 117 GLY A C 1
ATOM 897 O O . GLY A 1 117 ? 29.391 -8.880 -36.315 1.00 48.38 117 GLY A O 1
ATOM 898 N N . LEU A 1 118 ? 27.993 -8.284 -37.987 1.00 51.19 118 LEU A N 1
ATOM 899 C CA . LEU A 1 118 ? 27.268 -7.265 -37.227 1.00 51.19 118 LEU A CA 1
ATOM 900 C C . LEU A 1 118 ? 26.759 -7.900 -35.924 1.00 51.19 118 LEU A C 1
ATOM 902 O O . LEU A 1 118 ? 25.908 -8.783 -35.959 1.00 51.19 118 LEU A O 1
ATOM 906 N N . ARG A 1 119 ? 27.297 -7.484 -34.777 1.00 59.31 119 ARG A N 1
ATOM 907 C CA . ARG A 1 119 ? 26.678 -7.784 -33.483 1.00 59.31 119 ARG A CA 1
ATOM 908 C C . ARG A 1 119 ? 25.463 -6.881 -33.338 1.00 59.31 119 ARG A C 1
ATOM 910 O O . ARG A 1 119 ? 25.542 -5.723 -33.746 1.00 59.31 119 ARG A O 1
ATOM 917 N N . ILE A 1 120 ? 24.377 -7.370 -32.743 1.00 60.34 120 ILE A N 1
ATOM 918 C CA . ILE A 1 120 ? 23.276 -6.496 -32.338 1.00 60.34 120 ILE A CA 1
ATOM 919 C C . ILE A 1 120 ? 23.859 -5.592 -31.257 1.00 60.34 120 ILE A C 1
ATOM 921 O O . ILE A 1 120 ? 24.161 -6.021 -30.143 1.00 60.34 120 ILE A O 1
ATOM 925 N N . VAL A 1 121 ? 24.119 -4.344 -31.641 1.00 55.38 121 VAL A N 1
ATOM 926 C CA . VAL A 1 121 ? 24.934 -3.398 -30.866 1.00 55.38 121 VAL A CA 1
ATOM 927 C C . VAL A 1 121 ? 24.227 -3.002 -29.569 1.00 55.38 121 VAL A C 1
ATOM 929 O O . VAL A 1 121 ? 24.866 -2.541 -28.626 1.00 55.38 121 VAL A O 1
ATOM 932 N N . ASN A 1 122 ? 22.916 -3.238 -29.488 1.00 63.84 122 ASN A N 1
ATOM 933 C CA . ASN A 1 122 ? 22.103 -2.826 -28.367 1.00 63.84 122 ASN A CA 1
ATOM 934 C C . ASN A 1 122 ? 21.067 -3.899 -28.004 1.00 63.84 122 ASN A C 1
ATOM 936 O O . ASN A 1 122 ? 20.042 -4.027 -28.664 1.00 63.84 122 ASN A O 1
ATOM 940 N N . ARG A 1 123 ? 21.330 -4.680 -26.949 1.00 74.69 123 ARG A N 1
ATOM 941 C CA . ARG A 1 123 ? 20.388 -5.685 -26.413 1.00 74.69 123 ARG A CA 1
ATOM 942 C C . ARG A 1 123 ? 19.395 -5.104 -25.399 1.00 74.69 123 ARG A C 1
ATOM 944 O O . ARG A 1 123 ? 18.825 -5.848 -24.599 1.00 74.69 123 ARG A O 1
ATOM 951 N N . ARG A 1 124 ? 19.228 -3.777 -25.385 1.00 85.19 124 ARG A N 1
ATOM 952 C CA . ARG A 1 124 ? 18.302 -3.088 -24.482 1.00 85.19 124 ARG A CA 1
ATOM 953 C C . ARG A 1 124 ? 16.879 -3.612 -24.649 1.00 85.19 124 ARG A C 1
ATOM 955 O O . ARG A 1 124 ? 16.455 -3.949 -25.750 1.00 85.19 124 ARG A O 1
ATOM 962 N N . GLY A 1 125 ? 16.193 -3.724 -23.516 1.00 79.88 125 GLY A N 1
ATOM 963 C CA . GLY A 1 125 ? 14.806 -4.163 -23.427 1.00 79.88 125 GLY A CA 1
ATOM 964 C C . GLY A 1 125 ? 14.541 -5.616 -23.821 1.00 79.88 125 GLY A C 1
ATOM 965 O O . GLY A 1 125 ? 13.388 -6.036 -23.801 1.00 79.88 125 GLY A O 1
ATOM 966 N N . ILE A 1 126 ? 15.568 -6.425 -24.109 1.00 83.38 126 ILE A N 1
ATOM 967 C CA . ILE A 1 126 ? 15.406 -7.851 -24.413 1.00 83.38 126 ILE A CA 1
ATOM 968 C C . ILE A 1 126 ? 15.349 -8.658 -23.112 1.00 83.38 126 ILE A C 1
ATOM 970 O O . ILE A 1 126 ? 16.260 -8.623 -22.283 1.00 83.38 126 ILE A O 1
ATOM 974 N N . ARG A 1 127 ? 14.298 -9.469 -22.949 1.00 76.00 127 ARG A N 1
ATOM 975 C CA . ARG A 1 127 ? 14.210 -10.427 -21.840 1.00 76.00 127 ARG A CA 1
ATOM 976 C C . ARG A 1 127 ? 15.346 -11.445 -21.909 1.00 76.00 127 ARG A C 1
ATOM 978 O O . ARG A 1 127 ? 15.588 -12.015 -22.967 1.00 76.00 127 ARG A O 1
ATOM 985 N N . ALA A 1 128 ? 15.917 -11.817 -20.763 1.00 72.31 128 ALA A N 1
ATOM 986 C CA . ALA A 1 128 ? 16.952 -12.855 -20.687 1.00 72.31 128 ALA A CA 1
ATOM 987 C C . ALA A 1 128 ? 16.588 -14.159 -21.436 1.00 72.31 128 ALA A C 1
ATOM 989 O O . ALA A 1 128 ? 17.413 -14.694 -22.163 1.00 72.31 128 ALA A O 1
ATOM 990 N N . ALA A 1 129 ? 15.340 -14.636 -21.329 1.00 70.94 129 ALA A N 1
ATOM 991 C CA . ALA A 1 129 ? 14.878 -15.843 -22.027 1.00 70.94 129 ALA A CA 1
ATOM 992 C C . ALA A 1 129 ? 14.622 -15.652 -23.538 1.00 70.94 129 ALA A C 1
ATOM 994 O O . ALA A 1 129 ? 14.501 -16.632 -24.263 1.00 70.94 129 ALA A O 1
ATOM 995 N N . ALA A 1 130 ? 14.503 -14.408 -24.010 1.00 72.31 130 ALA A N 1
ATOM 996 C CA . ALA A 1 130 ? 14.384 -14.080 -25.431 1.00 72.31 130 ALA A CA 1
ATOM 997 C C . ALA A 1 130 ? 15.752 -13.810 -26.085 1.00 72.31 130 ALA A C 1
ATOM 999 O O . ALA A 1 130 ? 15.820 -13.732 -27.309 1.00 72.31 130 ALA A O 1
ATOM 1000 N N . GLY A 1 131 ? 16.829 -13.704 -25.292 1.00 73.25 131 GLY A N 1
ATOM 1001 C CA . GLY A 1 131 ? 18.194 -13.475 -25.776 1.00 73.25 131 GLY A CA 1
ATOM 1002 C C . GLY A 1 131 ? 18.610 -14.468 -26.860 1.00 73.25 131 GLY A C 1
ATOM 1003 O O . GLY A 1 131 ? 19.097 -14.044 -27.905 1.00 73.25 131 GLY A O 1
ATOM 1004 N N . ASP A 1 132 ? 18.262 -15.747 -26.682 1.00 79.69 132 ASP A N 1
ATOM 1005 C CA . ASP A 1 132 ? 18.557 -16.819 -27.637 1.00 79.69 132 ASP A CA 1
ATOM 1006 C C . ASP A 1 132 ? 18.027 -16.523 -29.054 1.00 79.69 132 ASP A C 1
ATOM 1008 O O . ASP A 1 132 ? 18.661 -16.886 -30.042 1.00 79.69 132 ASP A O 1
ATOM 1012 N N . ALA A 1 133 ? 16.877 -15.855 -29.197 1.00 80.31 133 ALA A N 1
ATOM 1013 C CA . ALA A 1 133 ? 16.313 -15.540 -30.512 1.00 80.31 133 ALA A CA 1
ATOM 1014 C C . ALA A 1 133 ? 17.148 -14.489 -31.263 1.00 80.31 133 ALA A C 1
ATOM 1016 O O . ALA A 1 133 ? 17.390 -14.636 -32.464 1.00 80.31 133 ALA A O 1
ATOM 1017 N N . TYR A 1 134 ? 17.633 -13.472 -30.550 1.00 83.00 134 TYR A N 1
ATOM 1018 C CA . TYR A 1 134 ? 18.497 -12.427 -31.100 1.00 83.00 134 TYR A CA 1
ATOM 1019 C C . TYR A 1 134 ? 19.932 -12.932 -31.310 1.00 83.00 134 TYR A C 1
ATOM 1021 O O . TYR A 1 134 ? 20.547 -12.599 -32.319 1.00 83.00 134 TYR A O 1
ATOM 1029 N N . ASP A 1 135 ? 20.428 -13.828 -30.448 1.00 84.25 135 ASP A N 1
ATOM 1030 C CA . ASP A 1 135 ? 21.678 -14.569 -30.680 1.00 84.25 135 ASP A CA 1
ATOM 1031 C C . ASP A 1 135 ? 21.621 -15.358 -31.996 1.00 84.25 135 ASP A C 1
ATOM 1033 O O . ASP A 1 135 ? 22.547 -15.340 -32.807 1.00 84.25 135 ASP A O 1
ATOM 1037 N N . GLN A 1 136 ? 20.500 -16.035 -32.251 1.00 84.69 136 GLN A N 1
ATOM 1038 C CA . GLN A 1 136 ? 20.289 -16.740 -33.513 1.00 84.69 136 GLN A CA 1
ATOM 1039 C C . GLN A 1 136 ? 20.163 -15.785 -34.706 1.00 84.69 136 GLN A C 1
ATOM 1041 O O . GLN A 1 136 ? 20.585 -16.147 -35.805 1.00 84.69 136 GLN A O 1
ATOM 1046 N N . ALA A 1 137 ? 19.603 -14.587 -34.521 1.00 85.25 137 ALA A N 1
ATOM 1047 C CA . ALA A 1 137 ? 19.559 -13.564 -35.564 1.00 85.25 137 ALA A CA 1
ATOM 1048 C C . ALA A 1 137 ? 20.971 -13.077 -35.931 1.00 85.25 137 ALA A C 1
ATOM 1050 O O . ALA A 1 137 ? 21.301 -13.026 -37.116 1.00 85.25 137 ALA A O 1
ATOM 1051 N N . GLU A 1 138 ? 21.835 -12.827 -34.938 1.00 86.25 138 GLU A N 1
ATOM 1052 C CA . GLU A 1 138 ? 23.253 -12.486 -35.146 1.00 86.25 138 GLU A CA 1
ATOM 1053 C C . GLU A 1 138 ? 23.983 -13.566 -35.950 1.00 86.25 138 GLU A C 1
ATOM 1055 O O . GLU A 1 138 ? 24.644 -13.265 -36.945 1.00 86.25 138 GLU A O 1
ATOM 1060 N N . LEU A 1 139 ? 23.811 -14.839 -35.572 1.00 86.50 139 LEU A N 1
ATOM 1061 C CA . LEU A 1 139 ? 24.422 -15.970 -36.280 1.00 86.50 139 LEU A CA 1
ATOM 1062 C C . LEU A 1 139 ? 23.942 -16.095 -37.734 1.00 86.50 139 LEU A C 1
ATOM 1064 O O . LEU A 1 139 ? 24.695 -16.541 -38.599 1.00 86.50 139 LEU A O 1
ATOM 1068 N N . ARG A 1 140 ? 22.686 -15.725 -38.009 1.00 88.88 140 ARG A N 1
ATOM 1069 C CA . ARG A 1 140 ? 22.079 -15.773 -39.350 1.00 88.88 140 ARG A CA 1
ATOM 1070 C C . ARG A 1 140 ? 22.329 -14.510 -40.176 1.00 88.88 140 ARG A C 1
ATOM 1072 O O . ARG A 1 140 ? 22.094 -14.533 -41.385 1.00 88.88 140 ARG A O 1
ATOM 1079 N N . GLY A 1 141 ? 22.756 -13.418 -39.547 1.00 88.00 141 GLY A N 1
ATOM 1080 C CA . GLY A 1 141 ? 22.885 -12.103 -40.174 1.00 88.00 141 GLY A CA 1
ATOM 1081 C C . GLY A 1 141 ? 21.555 -11.386 -40.445 1.00 88.00 141 GLY A C 1
ATOM 1082 O O . GLY A 1 141 ? 21.554 -10.405 -41.185 1.00 88.00 141 GLY A O 1
ATOM 1083 N N . HIS A 1 142 ? 20.431 -11.869 -39.902 1.00 88.88 142 HIS A N 1
ATOM 1084 C CA . HIS A 1 142 ? 19.102 -11.280 -40.104 1.00 88.88 142 HIS A CA 1
ATOM 1085 C C . HIS A 1 142 ? 18.113 -11.664 -38.991 1.00 88.88 142 HIS A C 1
ATOM 1087 O O . HIS A 1 142 ? 18.167 -12.780 -38.464 1.00 88.88 142 HIS A O 1
ATOM 1093 N N . LEU A 1 143 ? 17.174 -10.763 -38.677 1.00 88.38 143 LEU A N 1
ATOM 1094 C CA . LEU A 1 143 ? 16.033 -11.009 -37.791 1.00 88.38 143 LEU A CA 1
ATOM 1095 C C . LEU A 1 143 ? 14.837 -11.521 -38.600 1.00 88.38 143 LEU A C 1
ATOM 1097 O O . LEU A 1 143 ? 14.599 -11.091 -39.725 1.00 88.38 143 LEU A O 1
ATOM 1101 N N . LYS A 1 144 ? 14.089 -12.459 -38.021 1.00 89.00 144 LYS A N 1
ATOM 1102 C CA . LYS A 1 144 ? 12.834 -12.976 -38.576 1.00 89.00 144 LYS A CA 1
ATOM 1103 C C . LYS A 1 144 ? 11.694 -12.550 -37.663 1.00 89.00 144 LYS A C 1
ATOM 1105 O O . LYS A 1 144 ? 11.722 -12.910 -36.488 1.00 89.00 144 LYS A O 1
ATOM 1110 N N . CYS A 1 145 ? 10.712 -11.835 -38.198 1.00 83.62 145 CYS A N 1
ATOM 1111 C CA . CYS A 1 145 ? 9.559 -11.349 -37.440 1.00 83.62 145 CYS A CA 1
ATOM 1112 C C . CYS A 1 145 ? 8.262 -11.414 -38.254 1.00 83.62 145 CYS A C 1
ATOM 1114 O O . CYS A 1 145 ? 8.249 -11.872 -39.397 1.00 83.62 145 CYS A O 1
ATOM 1116 N N . THR A 1 146 ? 7.146 -10.996 -37.657 1.00 82.69 146 THR A N 1
ATOM 1117 C CA . THR A 1 146 ? 5.846 -10.941 -38.343 1.00 82.69 146 THR A CA 1
ATOM 1118 C C . THR A 1 146 ? 5.604 -9.579 -38.983 1.00 82.69 146 THR A C 1
ATOM 1120 O O . THR A 1 146 ? 5.905 -8.552 -38.390 1.00 82.69 146 THR A O 1
ATOM 1123 N N . MET A 1 147 ? 5.038 -9.546 -40.190 1.00 78.00 147 MET A N 1
ATOM 1124 C CA . MET A 1 147 ? 4.677 -8.285 -40.851 1.00 78.00 147 MET A CA 1
ATOM 1125 C C . MET A 1 147 ? 3.442 -7.631 -40.196 1.00 78.00 147 MET A C 1
ATOM 1127 O O . MET A 1 147 ? 2.478 -8.318 -39.845 1.00 78.00 147 MET A O 1
ATOM 1131 N N . MET A 1 148 ? 3.419 -6.295 -40.090 1.00 70.25 148 MET A N 1
ATOM 1132 C CA . MET A 1 148 ? 2.228 -5.552 -39.649 1.00 70.25 148 MET A CA 1
ATOM 1133 C C . MET A 1 148 ? 0.977 -5.904 -40.468 1.00 70.25 148 MET A C 1
ATOM 1135 O O . MET A 1 148 ? 0.991 -5.922 -41.698 1.00 70.25 148 MET A O 1
ATOM 1139 N N . GLY A 1 149 ? -0.135 -6.166 -39.772 1.00 64.62 149 GLY A N 1
ATOM 1140 C CA . GLY A 1 149 ? -1.447 -6.381 -40.392 1.00 64.62 149 GLY A CA 1
ATOM 1141 C C . GLY A 1 149 ? -1.617 -7.697 -41.163 1.00 64.62 149 GLY A C 1
ATOM 1142 O O . GLY A 1 149 ? -2.680 -7.902 -41.747 1.00 64.62 149 GLY A O 1
ATOM 1143 N N . SER A 1 150 ? -0.623 -8.595 -41.155 1.00 63.06 150 SER A N 1
ATOM 1144 C CA . SER A 1 150 ? -0.683 -9.887 -41.851 1.00 63.06 150 SER A CA 1
ATOM 1145 C C . SER A 1 150 ? -0.346 -11.045 -40.914 1.00 63.06 150 SER A C 1
ATOM 1147 O O . SER A 1 150 ? 0.760 -11.143 -40.391 1.00 63.06 150 SER A O 1
ATOM 1149 N N . VAL A 1 151 ? -1.286 -11.972 -40.725 1.00 60.97 151 VAL A N 1
ATOM 1150 C CA . VAL A 1 151 ? -1.057 -13.168 -39.902 1.00 60.97 151 VAL A CA 1
ATOM 1151 C C . VAL A 1 151 ? -0.222 -14.178 -40.694 1.00 60.97 151 VAL A C 1
ATOM 1153 O O . VAL A 1 151 ? -0.668 -14.686 -41.719 1.00 60.97 151 VAL A O 1
ATOM 1156 N N . GLY A 1 152 ? 0.979 -14.494 -40.202 1.00 62.84 152 GLY A N 1
ATOM 1157 C CA . GLY A 1 152 ? 1.802 -15.597 -40.717 1.00 62.84 152 GLY A CA 1
ATOM 1158 C C . GLY A 1 152 ? 2.697 -15.270 -41.916 1.00 62.84 152 GLY A C 1
ATOM 1159 O O . GLY A 1 152 ? 3.275 -16.191 -42.490 1.00 62.84 152 GLY A O 1
ATOM 1160 N N . ILE A 1 153 ? 2.836 -13.993 -42.285 1.00 73.06 153 ILE A N 1
ATOM 1161 C CA . ILE A 1 153 ? 3.856 -13.561 -43.250 1.00 73.06 153 ILE A CA 1
ATOM 1162 C C . ILE A 1 153 ? 5.131 -13.220 -42.476 1.00 73.06 153 ILE A C 1
ATOM 1164 O O . ILE A 1 153 ? 5.150 -12.288 -41.671 1.00 73.06 153 ILE A O 1
ATOM 1168 N N . GLU A 1 154 ? 6.173 -14.016 -42.711 1.00 82.69 154 GLU A N 1
ATOM 1169 C CA . GLU A 1 154 ? 7.500 -13.846 -42.123 1.00 82.69 154 GLU A CA 1
ATOM 1170 C C . GLU A 1 154 ? 8.273 -12.759 -42.884 1.00 82.69 154 GLU A C 1
ATOM 1172 O O . GLU A 1 154 ? 8.465 -12.853 -44.098 1.00 82.69 154 GLU A O 1
ATOM 1177 N N . LEU A 1 155 ? 8.710 -11.731 -42.161 1.00 86.00 155 LEU A N 1
ATOM 1178 C CA . LEU A 1 155 ? 9.583 -10.668 -42.642 1.00 86.00 155 LEU A CA 1
ATOM 1179 C C . LEU A 1 155 ? 11.024 -10.975 -42.224 1.00 86.00 155 LEU A C 1
ATOM 1181 O O . LEU A 1 155 ? 11.273 -11.386 -41.090 1.00 86.00 155 LEU A O 1
ATOM 1185 N N . VAL A 1 156 ? 11.968 -10.789 -43.148 1.00 91.25 156 VAL A N 1
ATOM 1186 C CA . VAL A 1 156 ? 13.405 -10.963 -42.911 1.00 91.25 156 VAL A CA 1
ATOM 1187 C C . VAL A 1 156 ? 14.069 -9.593 -42.949 1.00 91.25 156 VAL A C 1
ATOM 1189 O O . VAL A 1 156 ? 14.145 -8.980 -44.013 1.00 91.25 156 VAL A O 1
ATOM 1192 N N . LEU A 1 157 ? 14.554 -9.137 -41.798 1.00 88.94 157 LEU A N 1
ATOM 1193 C CA . LEU A 1 157 ? 15.170 -7.827 -41.623 1.00 88.94 157 LEU A CA 1
ATOM 1194 C C . LEU A 1 157 ? 16.689 -7.945 -41.454 1.00 88.94 157 LEU A C 1
ATOM 1196 O O . LEU A 1 157 ? 17.162 -8.870 -40.785 1.00 88.94 157 LEU A O 1
ATOM 1200 N N . PRO A 1 158 ? 17.485 -7.033 -42.037 1.00 91.12 158 PRO A N 1
ATOM 1201 C CA . PRO A 1 158 ? 18.908 -6.956 -41.730 1.00 91.12 158 PRO A CA 1
ATOM 1202 C C . PRO A 1 158 ? 19.113 -6.578 -40.256 1.00 91.12 158 PRO A C 1
ATOM 1204 O O . PRO A 1 158 ? 18.288 -5.893 -39.666 1.00 91.12 158 PRO A O 1
ATOM 1207 N N . LEU A 1 159 ? 20.249 -6.957 -39.663 1.00 88.56 159 LEU A N 1
ATOM 1208 C CA . LEU A 1 159 ? 20.552 -6.619 -38.258 1.00 88.56 159 LEU A CA 1
ATOM 1209 C C . LEU A 1 159 ? 20.649 -5.110 -37.979 1.00 88.56 159 LEU A C 1
ATOM 1211 O O . LEU A 1 159 ? 20.662 -4.712 -36.821 1.00 88.56 159 LEU A O 1
ATOM 1215 N N . THR A 1 160 ? 20.759 -4.284 -39.022 1.00 89.44 160 THR A N 1
ATOM 1216 C CA . THR A 1 160 ? 20.736 -2.821 -38.914 1.00 89.44 160 THR A CA 1
ATOM 1217 C C . THR A 1 160 ? 19.348 -2.258 -38.657 1.00 89.44 160 THR A C 1
ATOM 1219 O O . THR A 1 160 ? 19.279 -1.136 -38.189 1.00 89.44 160 THR A O 1
ATOM 1222 N N . ALA A 1 161 ? 18.292 -3.010 -38.975 1.00 89.75 161 ALA A N 1
ATOM 1223 C CA . ALA A 1 161 ? 16.896 -2.648 -38.731 1.00 89.75 161 ALA A CA 1
ATOM 1224 C C . ALA A 1 161 ? 16.426 -3.149 -37.352 1.00 89.75 161 ALA A C 1
ATOM 1226 O O . ALA A 1 161 ? 15.309 -3.616 -37.185 1.00 89.75 161 ALA A O 1
ATOM 1227 N N . ILE A 1 162 ? 17.351 -3.231 -36.391 1.00 88.69 162 ILE A N 1
ATOM 1228 C CA . ILE A 1 162 ? 17.043 -3.576 -35.004 1.00 88.69 162 ILE A CA 1
ATOM 1229 C C . ILE A 1 162 ? 17.467 -2.384 -34.166 1.00 88.69 162 ILE A C 1
ATOM 1231 O O . ILE A 1 162 ? 18.653 -2.034 -34.169 1.00 88.69 162 ILE A O 1
ATOM 1235 N N . ASN A 1 163 ? 16.535 -1.833 -33.392 1.00 86.88 163 ASN A N 1
ATOM 1236 C CA . ASN A 1 163 ? 16.739 -0.622 -32.607 1.00 86.88 163 ASN A CA 1
ATOM 1237 C C . ASN A 1 163 ? 17.189 0.576 -33.463 1.00 86.88 163 ASN A C 1
ATOM 1239 O O . ASN A 1 163 ? 18.107 1.297 -33.056 1.00 86.88 163 ASN A O 1
ATOM 1243 N N . ASP A 1 164 ? 16.600 0.757 -34.651 1.00 90.62 164 ASP A N 1
ATOM 1244 C CA . ASP A 1 164 ? 16.901 1.864 -35.572 1.00 90.62 164 ASP A CA 1
ATOM 1245 C C . ASP A 1 164 ? 15.842 2.978 -35.572 1.00 90.62 164 ASP A C 1
ATOM 1247 O O . ASP A 1 164 ? 15.911 3.895 -36.393 1.00 90.62 164 ASP A O 1
ATOM 1251 N N . ASP A 1 165 ? 14.951 2.952 -34.577 1.00 89.88 165 ASP A N 1
ATOM 1252 C CA . ASP A 1 165 ? 13.869 3.916 -34.363 1.00 89.88 165 ASP A CA 1
ATOM 1253 C C . ASP A 1 165 ? 12.798 3.859 -35.472 1.00 89.88 165 ASP A C 1
ATOM 1255 O O . ASP A 1 165 ? 12.106 4.840 -35.767 1.00 89.88 165 ASP A O 1
ATOM 1259 N N . TYR A 1 166 ? 12.631 2.682 -36.086 1.00 90.88 166 TYR A N 1
ATOM 1260 C CA . TYR A 1 166 ? 11.622 2.406 -37.096 1.00 90.88 166 TYR A CA 1
ATOM 1261 C C . TYR A 1 166 ? 10.936 1.053 -36.866 1.00 90.88 166 TYR A C 1
ATOM 1263 O O . TYR A 1 166 ? 11.553 0.003 -36.868 1.00 90.88 166 TYR A O 1
ATOM 1271 N N . CYS A 1 167 ? 9.608 1.070 -36.712 1.00 89.94 167 CYS A N 1
ATOM 1272 C CA . CYS A 1 167 ? 8.835 -0.150 -36.476 1.00 89.94 167 CYS A CA 1
ATOM 1273 C C . CYS A 1 167 ? 8.460 -0.865 -37.790 1.00 89.94 167 CYS A C 1
ATOM 1275 O O . CYS A 1 167 ? 7.391 -0.625 -38.364 1.00 89.94 167 CYS A O 1
ATOM 1277 N N . ASP A 1 168 ? 9.327 -1.762 -38.242 1.00 89.75 168 ASP A N 1
ATOM 1278 C CA . ASP A 1 168 ? 9.149 -2.717 -39.335 1.00 89.75 168 ASP A CA 1
ATOM 1279 C C . ASP A 1 168 ? 8.268 -3.923 -38.955 1.00 89.75 168 ASP A C 1
ATOM 1281 O O . ASP A 1 168 ? 7.481 -4.417 -39.779 1.00 89.75 168 ASP A O 1
ATOM 1285 N N . CYS A 1 169 ? 8.389 -4.437 -37.724 1.00 84.44 169 CYS A N 1
ATOM 1286 C CA . CYS A 1 169 ? 7.696 -5.661 -37.318 1.00 84.44 169 CYS A CA 1
ATOM 1287 C C . CYS A 1 169 ? 6.315 -5.394 -36.703 1.00 84.44 169 CYS A C 1
ATOM 1289 O O . CYS A 1 169 ? 6.102 -4.540 -35.846 1.00 84.44 169 CYS A O 1
ATOM 1291 N N . GLY A 1 170 ? 5.342 -6.232 -37.060 1.00 78.94 170 GLY A N 1
ATOM 1292 C CA . GLY A 1 170 ? 3.999 -6.223 -36.481 1.00 78.94 170 GLY A CA 1
ATOM 1293 C C . GLY A 1 170 ? 3.913 -6.722 -35.044 1.00 78.94 170 GLY A C 1
ATOM 1294 O O . GLY A 1 170 ? 2.928 -6.426 -34.364 1.00 78.94 170 GLY A O 1
ATOM 1295 N N . ASP A 1 171 ? 4.928 -7.448 -34.580 1.00 77.31 171 ASP A N 1
ATOM 1296 C CA . ASP A 1 171 ? 5.103 -7.859 -33.186 1.00 77.31 171 ASP A CA 1
ATOM 1297 C C . ASP A 1 171 ? 6.049 -6.947 -32.385 1.00 77.31 171 ASP A C 1
ATOM 1299 O O . ASP A 1 171 ? 6.147 -7.127 -31.168 1.00 77.31 171 ASP A O 1
ATOM 1303 N N . GLY A 1 172 ? 6.691 -5.973 -33.042 1.00 82.31 172 GLY A N 1
ATOM 1304 C CA . GLY A 1 172 ? 7.655 -5.040 -32.457 1.00 82.31 172 GLY A CA 1
ATOM 1305 C C . GLY A 1 172 ? 8.963 -5.674 -31.980 1.00 82.31 172 GLY A C 1
ATOM 1306 O O . GLY A 1 172 ? 9.581 -5.167 -31.048 1.00 82.31 172 GLY A O 1
ATOM 1307 N N . SER A 1 173 ? 9.347 -6.828 -32.537 1.00 84.69 173 SER A N 1
ATOM 1308 C CA . SER A 1 173 ? 10.593 -7.531 -32.181 1.00 84.69 173 SER A CA 1
ATOM 1309 C C . SER A 1 173 ? 11.869 -6.912 -32.769 1.00 84.69 173 SER A C 1
ATOM 1311 O O . SER A 1 173 ? 12.972 -7.274 -32.377 1.00 84.69 173 SER A O 1
ATOM 1313 N N . ASP A 1 174 ? 11.729 -5.989 -33.702 1.00 87.56 174 ASP A N 1
ATOM 1314 C CA . ASP A 1 174 ? 12.775 -5.120 -34.239 1.00 87.56 174 ASP A CA 1
ATOM 1315 C C . ASP A 1 174 ? 13.133 -3.961 -33.304 1.00 87.56 174 ASP A C 1
ATOM 1317 O O . ASP A 1 174 ? 14.292 -3.563 -33.259 1.00 87.56 174 ASP A O 1
ATOM 1321 N N . GLU A 1 175 ? 12.190 -3.482 -32.489 1.00 88.31 175 GLU A N 1
ATOM 1322 C CA . GLU A 1 175 ? 12.387 -2.315 -31.615 1.00 88.31 175 GLU A CA 1
ATOM 1323 C C . GLU A 1 175 ? 12.260 -2.641 -30.113 1.00 88.31 175 GLU A C 1
ATOM 1325 O O . GLU A 1 175 ? 11.485 -2.003 -29.392 1.00 88.31 175 GLU A O 1
ATOM 1330 N N . PRO A 1 176 ? 12.999 -3.636 -29.573 1.00 86.50 176 PRO A N 1
ATOM 1331 C CA . PRO A 1 176 ? 12.935 -3.957 -28.148 1.00 86.50 176 PRO A CA 1
ATOM 1332 C C . PRO A 1 176 ? 13.530 -2.861 -27.252 1.00 86.50 176 PRO A C 1
ATOM 1334 O O . PRO A 1 176 ? 13.251 -2.846 -26.056 1.00 86.50 176 PRO A O 1
ATOM 1337 N N . GLY A 1 177 ? 14.364 -1.980 -27.803 1.00 87.88 177 GLY A N 1
ATOM 1338 C CA . GLY A 1 177 ? 15.171 -0.995 -27.093 1.00 87.88 177 GLY A CA 1
ATOM 1339 C C . GLY A 1 177 ? 14.927 0.454 -27.512 1.00 87.88 177 GLY A C 1
ATOM 1340 O O . GLY A 1 177 ? 15.770 1.285 -27.178 1.00 87.88 177 GLY A O 1
ATOM 1341 N N . THR A 1 178 ? 13.835 0.747 -28.227 1.00 88.38 178 THR A N 1
ATOM 1342 C CA . THR A 1 178 ? 13.385 2.110 -28.569 1.00 88.38 178 THR A CA 1
ATOM 1343 C C . THR A 1 178 ? 11.867 2.242 -28.374 1.00 88.38 178 THR A C 1
ATOM 1345 O O . THR A 1 178 ? 11.182 1.280 -28.006 1.00 88.38 178 THR A O 1
ATOM 1348 N N . SER A 1 179 ? 11.322 3.436 -28.629 1.00 90.12 179 SER A N 1
ATOM 1349 C CA . SER A 1 179 ? 9.881 3.695 -28.583 1.00 90.12 179 SER A CA 1
ATOM 1350 C C . SER A 1 179 ? 9.159 3.568 -29.925 1.00 90.12 179 SER A C 1
ATOM 1352 O O . SER A 1 179 ? 7.935 3.722 -29.961 1.00 90.12 179 SER A O 1
ATOM 1354 N N . ALA A 1 180 ? 9.850 3.233 -31.017 1.00 90.31 180 ALA A N 1
ATOM 1355 C CA . ALA A 1 180 ? 9.284 3.274 -32.368 1.00 90.31 180 ALA A CA 1
ATOM 1356 C C . ALA A 1 180 ? 8.065 2.355 -32.567 1.00 90.31 180 ALA A C 1
ATOM 1358 O O . ALA A 1 180 ? 7.129 2.706 -33.288 1.00 90.31 180 ALA A O 1
ATOM 1359 N N . CYS A 1 181 ? 8.005 1.219 -31.864 1.00 85.69 181 CYS A N 1
ATOM 1360 C CA . CYS A 1 181 ? 6.843 0.325 -31.879 1.00 85.69 181 CYS A CA 1
ATOM 1361 C C . CYS A 1 181 ? 5.753 0.668 -30.842 1.00 85.69 181 CYS A C 1
ATOM 1363 O O . CYS A 1 181 ? 4.878 -0.157 -30.544 1.00 85.69 181 CYS A O 1
ATOM 1365 N N . ALA A 1 182 ? 5.742 1.889 -30.295 1.00 85.38 182 ALA A N 1
ATOM 1366 C CA . ALA A 1 182 ? 4.653 2.380 -29.455 1.00 85.38 182 ALA A CA 1
ATOM 1367 C C . ALA A 1 182 ? 3.324 2.386 -30.233 1.00 85.38 182 ALA A C 1
ATOM 1369 O O . ALA A 1 182 ? 3.107 3.165 -31.155 1.00 85.38 182 ALA A O 1
ATOM 1370 N N . GLY A 1 183 ? 2.400 1.505 -29.843 1.00 69.19 183 GLY A N 1
ATOM 1371 C CA . GLY A 1 183 ? 1.101 1.361 -30.508 1.00 69.19 183 GLY A CA 1
ATOM 1372 C C . GLY A 1 183 ? 1.034 0.243 -31.551 1.00 69.19 183 GLY A C 1
ATOM 1373 O O . GLY A 1 183 ? -0.052 0.009 -32.091 1.00 69.19 183 GLY A O 1
ATOM 1374 N N . ALA A 1 184 ? 2.123 -0.506 -31.775 1.00 66.56 184 ALA A N 1
ATOM 1375 C CA . ALA A 1 184 ? 2.059 -1.785 -32.477 1.00 66.56 184 ALA A CA 1
ATOM 1376 C C . ALA A 1 184 ? 1.031 -2.688 -31.767 1.00 66.56 184 ALA A C 1
ATOM 1378 O O . ALA A 1 184 ? 1.104 -2.957 -30.563 1.00 66.56 184 ALA A O 1
ATOM 1379 N N . SER A 1 185 ? -0.033 -3.047 -32.488 1.00 52.34 185 SER A N 1
ATOM 1380 C CA . SER A 1 185 ? -1.261 -3.511 -31.847 1.00 52.34 185 SER A CA 1
ATOM 1381 C C . SER A 1 185 ? -1.183 -4.984 -31.410 1.00 52.34 185 SER A C 1
ATOM 1383 O O . SER A 1 185 ? -0.692 -5.835 -32.151 1.00 52.34 185 SER A O 1
ATOM 1385 N N . PRO A 1 186 ? -1.769 -5.346 -30.247 1.00 50.25 186 PRO A N 1
ATOM 1386 C CA . PRO A 1 186 ? -1.939 -6.743 -29.836 1.00 50.25 186 PRO A CA 1
ATOM 1387 C C . PRO A 1 186 ? -2.722 -7.602 -30.838 1.00 50.25 186 PRO A C 1
ATOM 1389 O O . PRO A 1 186 ? -2.623 -8.827 -30.794 1.00 50.25 186 PRO A O 1
ATOM 1392 N N . ALA A 1 187 ? -3.508 -6.960 -31.708 1.00 46.03 187 ALA A N 1
ATOM 1393 C CA . ALA A 1 187 ? -4.370 -7.586 -32.704 1.00 46.03 187 ALA A CA 1
ATOM 1394 C C . ALA A 1 187 ? -3.598 -8.210 -33.883 1.00 46.03 187 ALA A C 1
ATOM 1396 O O . ALA A 1 187 ? -4.120 -9.117 -34.524 1.00 46.03 187 ALA A O 1
ATOM 1397 N N . SER A 1 188 ? -2.348 -7.803 -34.131 1.00 45.53 188 SER A N 1
ATOM 1398 C CA . SER A 1 188 ? -1.474 -8.449 -35.126 1.00 45.53 188 SER A CA 1
ATOM 1399 C C . SER A 1 188 ? -0.974 -9.831 -34.675 1.00 45.53 188 SER A C 1
ATOM 1401 O O . SER A 1 188 ? -0.437 -10.589 -35.476 1.00 45.53 188 SER A O 1
ATOM 1403 N N . ALA A 1 189 ? -1.156 -10.175 -33.394 1.00 44.12 189 ALA A N 1
ATOM 1404 C CA . ALA A 1 189 ? -0.602 -11.363 -32.750 1.00 44.12 189 ALA A CA 1
ATOM 1405 C C . ALA A 1 189 ? -1.682 -12.195 -32.035 1.00 44.12 189 ALA A C 1
ATOM 1407 O O . ALA A 1 189 ? -1.492 -12.650 -30.900 1.00 44.12 189 ALA A O 1
ATOM 1408 N N . GLU A 1 190 ? -2.842 -12.398 -32.663 1.00 38.34 190 GLU A N 1
ATOM 1409 C CA . GLU A 1 190 ? -3.805 -13.349 -32.116 1.00 38.34 190 GLU A CA 1
ATOM 1410 C C . GLU A 1 190 ? -3.318 -14.799 -32.277 1.00 38.34 190 GLU A C 1
ATOM 1412 O O . GLU A 1 190 ? -3.241 -15.338 -33.375 1.00 38.34 190 GLU A O 1
ATOM 1417 N N . ARG A 1 191 ? -3.096 -15.445 -31.123 1.00 38.44 191 ARG A N 1
ATOM 1418 C CA . ARG A 1 191 ? -3.141 -16.901 -30.893 1.00 38.44 191 ARG A CA 1
ATOM 1419 C C . ARG A 1 191 ? -2.210 -17.745 -31.774 1.00 38.44 191 ARG A C 1
ATOM 1421 O O . ARG A 1 191 ? -2.664 -18.433 -32.680 1.00 38.44 191 ARG A O 1
ATOM 1428 N N . GLY A 1 192 ? -0.930 -17.836 -31.413 1.00 33.91 192 GLY A N 1
ATOM 1429 C CA . GLY A 1 192 ? -0.115 -18.936 -31.944 1.00 33.91 192 GLY A CA 1
ATOM 1430 C C . GLY A 1 192 ? 1.386 -18.865 -31.722 1.00 33.91 192 GLY A C 1
ATOM 1431 O O . GLY A 1 192 ? 2.022 -19.915 -31.699 1.00 33.91 192 GLY A O 1
ATOM 1432 N N . SER A 1 193 ? 1.959 -17.682 -31.510 1.00 35.62 193 SER A N 1
ATOM 1433 C CA . SER A 1 193 ? 3.396 -17.574 -31.242 1.00 35.62 193 SER A CA 1
ATOM 1434 C C . SER A 1 193 ? 3.709 -18.001 -29.801 1.00 35.62 193 SER A C 1
ATOM 1436 O O . SER A 1 193 ? 2.912 -17.714 -28.900 1.00 35.62 193 SER A O 1
ATOM 1438 N N . PRO A 1 194 ? 4.824 -18.714 -29.552 1.00 36.44 194 PRO A N 1
ATOM 1439 C CA . PRO A 1 194 ? 5.190 -19.219 -28.233 1.00 36.44 194 PRO A CA 1
ATOM 1440 C C . PRO A 1 194 ? 5.626 -18.053 -27.337 1.00 36.44 194 PRO A C 1
ATOM 1442 O O . PRO A 1 194 ? 6.797 -17.737 -27.187 1.00 36.44 194 PRO A O 1
ATOM 1445 N N . GLY A 1 195 ? 4.618 -17.407 -26.775 1.00 36.75 195 GLY A N 1
ATOM 1446 C CA . GLY A 1 195 ? 4.652 -16.318 -25.815 1.00 36.75 195 GLY A CA 1
ATOM 1447 C C . GLY A 1 195 ? 3.243 -16.215 -25.250 1.00 36.75 195 GLY A C 1
ATOM 1448 O O . GLY A 1 195 ? 2.543 -15.223 -25.439 1.00 36.75 195 GLY A O 1
ATOM 1449 N N . ARG A 1 196 ? 2.762 -17.320 -24.662 1.00 38.09 196 ARG A N 1
ATOM 1450 C CA . ARG A 1 196 ? 1.654 -17.210 -23.715 1.00 38.09 196 ARG A CA 1
ATOM 1451 C C . ARG A 1 196 ? 2.154 -16.267 -22.628 1.00 38.09 196 ARG A C 1
ATOM 1453 O O . ARG A 1 196 ? 3.250 -16.481 -22.131 1.00 38.09 196 ARG A O 1
ATOM 1460 N N . ASP A 1 197 ? 1.332 -15.273 -22.315 1.00 40.91 197 ASP A N 1
ATOM 1461 C CA . ASP A 1 197 ? 1.500 -14.301 -21.232 1.00 40.91 197 ASP A CA 1
ATOM 1462 C C . ASP A 1 197 ? 2.238 -13.022 -21.675 1.00 40.91 197 ASP A C 1
ATOM 1464 O O . ASP A 1 197 ? 3.449 -12.994 -21.743 1.00 40.91 197 ASP A O 1
ATOM 1468 N N . GLY A 1 198 ? 1.495 -11.954 -22.002 1.00 49.84 198 GLY A N 1
ATOM 1469 C CA . GLY A 1 198 ? 1.801 -10.539 -21.692 1.00 49.84 198 GLY A CA 1
ATOM 1470 C C . GLY A 1 198 ? 3.218 -9.932 -21.803 1.00 49.84 198 GLY A C 1
ATOM 1471 O O . GLY A 1 198 ? 3.423 -8.875 -21.223 1.00 49.84 198 GLY A O 1
ATOM 1472 N N . GLU A 1 199 ? 4.177 -10.529 -22.508 1.00 56.12 199 GLU A N 1
ATOM 1473 C CA . GLU A 1 199 ? 5.618 -10.205 -22.417 1.00 56.12 199 GLU A CA 1
ATOM 1474 C C . GLU A 1 199 ? 6.166 -9.341 -23.571 1.00 56.12 199 GLU A C 1
ATOM 1476 O O . GLU A 1 199 ? 7.374 -9.318 -23.813 1.00 56.12 199 GLU A O 1
ATOM 1481 N N . ARG A 1 200 ? 5.298 -8.631 -24.303 1.00 65.19 200 ARG A N 1
ATOM 1482 C CA . ARG A 1 200 ? 5.726 -7.639 -25.306 1.00 65.19 200 ARG A CA 1
ATOM 1483 C C . ARG A 1 200 ? 6.004 -6.297 -24.630 1.00 65.19 200 ARG A C 1
ATOM 1485 O O . ARG A 1 200 ? 5.145 -5.810 -23.896 1.00 65.19 200 ARG A O 1
ATOM 1492 N N . GLY A 1 201 ? 7.163 -5.710 -24.909 1.00 77.44 201 GLY A N 1
ATOM 1493 C CA . GLY A 1 201 ? 7.608 -4.435 -24.346 1.00 77.44 201 GLY A CA 1
ATOM 1494 C C . GLY A 1 201 ? 9.079 -4.463 -23.942 1.00 77.44 201 GLY A C 1
ATOM 1495 O O . GLY A 1 201 ? 9.760 -5.472 -24.124 1.00 77.44 201 GLY A O 1
ATOM 1496 N N . PHE A 1 202 ? 9.546 -3.357 -23.375 1.00 86.75 202 PHE A N 1
ATOM 1497 C CA . PHE A 1 202 ? 10.912 -3.192 -22.900 1.00 86.75 202 PHE A CA 1
ATOM 1498 C C . PHE A 1 202 ? 11.080 -3.848 -21.530 1.00 86.75 202 PHE A C 1
ATOM 1500 O O . PHE A 1 202 ? 10.376 -3.516 -20.576 1.00 86.75 202 PHE A O 1
ATOM 1507 N N . HIS A 1 203 ? 11.998 -4.804 -21.412 1.00 86.44 203 HIS A N 1
ATOM 1508 C CA . HIS A 1 203 ? 12.201 -5.553 -20.169 1.00 86.44 203 HIS A CA 1
ATOM 1509 C C . HIS A 1 203 ? 13.177 -4.842 -19.216 1.00 86.44 203 HIS A C 1
ATOM 1511 O O . HIS A 1 203 ? 14.384 -4.836 -19.447 1.00 86.44 203 HIS A O 1
ATOM 1517 N N . CYS A 1 204 ? 12.660 -4.346 -18.086 1.00 85.25 204 CYS A N 1
ATOM 1518 C CA . CYS A 1 204 ? 13.425 -3.859 -16.929 1.00 85.25 204 CYS A CA 1
ATOM 1519 C C . CYS A 1 204 ? 13.581 -4.988 -15.892 1.00 85.25 204 CYS A C 1
ATOM 1521 O O . CYS A 1 204 ? 12.916 -5.028 -14.848 1.00 85.25 204 CYS A O 1
ATOM 1523 N N . GLY A 1 205 ? 14.401 -5.995 -16.193 1.00 80.44 205 GLY A N 1
ATOM 1524 C CA . GLY A 1 205 ? 14.568 -7.159 -15.318 1.00 80.44 205 GLY A CA 1
ATOM 1525 C C . GLY A 1 205 ? 13.316 -8.047 -15.243 1.00 80.44 205 GLY A C 1
ATOM 1526 O O . GLY A 1 205 ? 13.166 -8.961 -16.049 1.00 80.44 205 GLY A O 1
ATOM 1527 N N . ARG A 1 206 ? 12.451 -7.842 -14.237 1.00 73.69 206 ARG A N 1
ATOM 1528 C CA . ARG A 1 206 ? 11.171 -8.578 -14.080 1.00 73.69 206 ARG A CA 1
ATOM 1529 C C . ARG A 1 206 ? 9.946 -7.768 -14.502 1.00 73.69 206 ARG A C 1
ATOM 1531 O O . ARG A 1 206 ? 8.861 -8.338 -14.588 1.00 73.69 206 ARG A O 1
ATOM 1538 N N . GLU A 1 207 ? 10.107 -6.465 -14.695 1.00 80.69 207 GLU A N 1
ATOM 1539 C CA . GLU A 1 207 ? 9.043 -5.563 -15.124 1.00 80.69 207 GLU A CA 1
ATOM 1540 C C . GLU A 1 207 ? 9.112 -5.373 -16.641 1.00 80.69 207 GLU A C 1
ATOM 1542 O O . GLU A 1 207 ? 10.184 -5.468 -17.238 1.00 80.69 207 GLU A O 1
ATOM 1547 N N . VAL A 1 208 ? 7.959 -5.133 -17.264 1.00 85.25 208 VAL A N 1
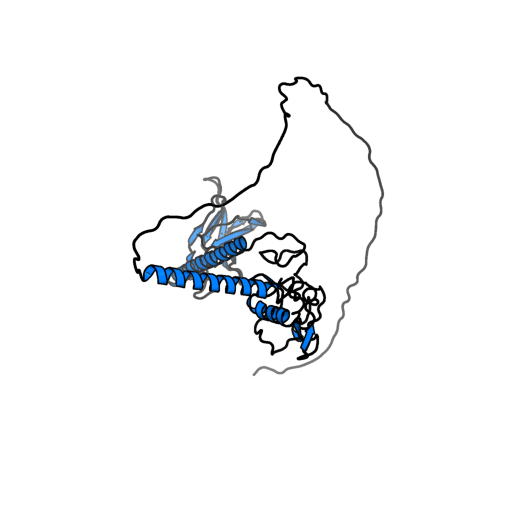ATOM 1548 C CA . VAL A 1 208 ? 7.843 -4.894 -18.706 1.00 85.25 208 VAL A CA 1
ATOM 1549 C C . VAL A 1 208 ? 7.201 -3.531 -18.899 1.00 85.25 208 VAL A C 1
ATOM 1551 O O . VAL A 1 208 ? 6.077 -3.306 -18.442 1.00 85.25 208 VAL A O 1
ATOM 1554 N N . LEU A 1 209 ? 7.917 -2.628 -19.561 1.00 86.12 209 LEU A N 1
ATOM 1555 C CA . LEU A 1 209 ? 7.431 -1.303 -19.907 1.00 86.12 209 LEU A CA 1
ATOM 1556 C C . LEU A 1 209 ? 6.822 -1.300 -21.313 1.00 86.12 209 LEU A C 1
ATOM 1558 O O . LEU A 1 209 ? 7.317 -1.984 -22.215 1.00 86.12 209 LEU A O 1
ATOM 1562 N N . PRO A 1 210 ? 5.758 -0.516 -21.541 1.00 87.81 210 PRO A N 1
ATOM 1563 C CA . PRO A 1 210 ? 5.331 -0.182 -22.892 1.00 87.81 210 PRO A CA 1
ATOM 1564 C C . PRO A 1 210 ? 6.457 0.530 -23.652 1.00 87.81 210 PRO A C 1
ATOM 1566 O O . PRO A 1 210 ? 7.143 1.360 -23.066 1.00 87.81 210 PRO A O 1
ATOM 1569 N N . ALA A 1 211 ? 6.582 0.288 -24.962 1.00 87.12 211 ALA A N 1
ATOM 1570 C CA . ALA A 1 211 ? 7.583 0.956 -25.805 1.00 87.12 211 ALA A CA 1
ATOM 1571 C C . ALA A 1 211 ? 7.505 2.494 -25.719 1.00 87.12 211 ALA A C 1
ATOM 1573 O O . ALA A 1 211 ? 8.516 3.170 -25.784 1.00 87.12 211 ALA A O 1
ATOM 1574 N N . SER A 1 212 ? 6.320 3.063 -25.466 1.00 87.81 212 SER A N 1
ATOM 1575 C CA . SER A 1 212 ? 6.142 4.512 -25.285 1.00 87.81 212 SER A CA 1
ATOM 1576 C C . SER A 1 212 ? 6.877 5.114 -24.080 1.00 87.81 212 SER A C 1
ATOM 1578 O O . SER A 1 212 ? 6.797 6.321 -23.907 1.00 87.81 212 SER A O 1
ATOM 1580 N N . ARG A 1 213 ? 7.462 4.283 -23.211 1.00 91.44 213 ARG A N 1
ATOM 1581 C CA . ARG A 1 213 ? 8.234 4.671 -22.022 1.00 91.44 213 ARG A CA 1
ATOM 1582 C C . ARG A 1 213 ? 9.723 4.343 -22.152 1.00 91.44 213 ARG A C 1
ATOM 1584 O O . ARG A 1 213 ? 10.417 4.173 -21.163 1.00 91.44 213 ARG A O 1
ATOM 1591 N N . VAL A 1 214 ? 10.177 4.102 -23.373 1.00 91.75 214 VAL A N 1
ATOM 1592 C CA . VAL A 1 214 ? 11.582 3.838 -23.674 1.00 91.75 214 VAL A CA 1
ATOM 1593 C C . VAL A 1 214 ? 12.140 5.095 -24.306 1.00 91.75 214 VAL A C 1
ATOM 1595 O O . VAL A 1 214 ? 11.573 5.574 -25.289 1.00 91.75 214 VAL A O 1
ATOM 1598 N N . ASP A 1 215 ? 13.238 5.611 -23.762 1.00 91.56 215 ASP A N 1
ATOM 1599 C CA . ASP A 1 215 ? 13.842 6.871 -24.193 1.00 91.56 215 ASP A CA 1
ATOM 1600 C C . ASP A 1 215 ? 12.814 8.043 -24.220 1.00 91.56 215 ASP A C 1
ATOM 1602 O O . ASP A 1 215 ? 12.857 8.902 -25.106 1.00 91.56 215 ASP A O 1
ATOM 1606 N N . ASP A 1 216 ? 11.863 8.081 -23.267 1.00 92.38 216 ASP A N 1
ATOM 1607 C CA . ASP A 1 216 ? 10.835 9.136 -23.144 1.00 92.38 216 ASP A CA 1
ATOM 1608 C C . ASP A 1 216 ? 11.261 10.294 -22.215 1.00 92.38 216 ASP A C 1
ATOM 1610 O O . ASP A 1 216 ? 10.560 11.307 -22.077 1.00 92.38 216 ASP A O 1
ATOM 1614 N N . GLY A 1 217 ? 12.453 10.172 -21.624 1.00 93.19 217 GLY A N 1
ATOM 1615 C CA . GLY A 1 217 ? 13.058 11.137 -20.719 1.00 93.19 217 GLY A CA 1
ATOM 1616 C C . GLY A 1 217 ? 12.664 10.945 -19.253 1.00 93.19 217 GLY A C 1
ATOM 1617 O O . GLY A 1 217 ? 13.013 11.789 -18.416 1.00 93.19 217 GLY A O 1
ATOM 1618 N N . VAL A 1 218 ? 11.942 9.872 -18.921 1.00 94.44 218 VAL A N 1
ATOM 1619 C CA . VAL A 1 218 ? 11.527 9.519 -17.563 1.00 94.44 218 VAL A CA 1
ATOM 1620 C C . VAL A 1 218 ? 12.147 8.181 -17.174 1.00 94.44 218 VAL A C 1
ATOM 1622 O O . VAL A 1 218 ? 11.919 7.169 -17.803 1.00 94.44 218 VAL A O 1
ATOM 1625 N N . CYS A 1 219 ? 12.880 8.151 -16.059 1.00 93.56 219 CYS A N 1
ATOM 1626 C CA . CYS A 1 219 ? 13.451 6.908 -15.535 1.00 93.56 219 CYS A CA 1
ATOM 1627 C C . CYS A 1 219 ? 12.367 6.004 -14.908 1.00 93.56 219 CYS A C 1
ATOM 1629 O O . CYS A 1 219 ? 12.098 6.083 -13.693 1.00 93.56 219 CYS A O 1
ATOM 1631 N N . ASP A 1 220 ? 11.764 5.144 -15.720 1.00 93.25 220 ASP A N 1
ATOM 1632 C CA . ASP A 1 220 ? 10.811 4.112 -15.332 1.00 93.25 220 ASP A CA 1
ATOM 1633 C C . ASP A 1 220 ? 11.522 2.853 -14.817 1.00 93.25 220 ASP A C 1
ATOM 1635 O O . ASP A 1 220 ? 11.138 2.337 -13.757 1.00 93.25 220 ASP A O 1
ATOM 1639 N N . CYS A 1 221 ? 12.580 2.370 -15.488 1.00 91.94 221 CYS A N 1
ATOM 1640 C CA . CYS A 1 221 ? 13.337 1.235 -14.959 1.00 91.94 221 CYS A CA 1
ATOM 1641 C C . CYS A 1 221 ? 14.067 1.634 -13.667 1.00 91.94 221 CYS A C 1
ATOM 1643 O O . CYS A 1 221 ? 14.591 2.741 -13.498 1.00 91.94 221 CYS A O 1
ATOM 1645 N N . CYS A 1 222 ? 14.182 0.691 -12.728 1.00 92.25 222 CYS A N 1
ATOM 1646 C CA . CYS A 1 222 ? 14.915 0.949 -11.491 1.00 92.25 222 CYS A CA 1
ATOM 1647 C C . CYS A 1 222 ? 16.424 1.119 -11.701 1.00 92.25 222 CYS A C 1
ATOM 1649 O O . CYS A 1 222 ? 17.058 1.782 -10.882 1.00 92.25 222 CYS A O 1
ATOM 1651 N N . ASP A 1 223 ? 16.981 0.524 -12.754 1.00 91.56 223 ASP A N 1
ATOM 1652 C CA . ASP A 1 223 ? 18.387 0.607 -13.150 1.00 91.56 223 ASP A CA 1
ATOM 1653 C C . ASP A 1 223 ? 18.642 1.621 -14.271 1.00 91.56 223 ASP A C 1
ATOM 1655 O O . ASP A 1 223 ? 19.797 1.800 -14.647 1.00 91.56 223 ASP A O 1
ATOM 1659 N N . GLY A 1 224 ? 17.594 2.286 -14.771 1.00 91.75 224 GLY A N 1
ATOM 1660 C CA . GLY A 1 224 ? 17.698 3.276 -15.839 1.00 91.75 224 GLY A CA 1
ATOM 1661 C C . GLY A 1 224 ? 17.937 2.703 -17.231 1.00 91.75 224 GLY A C 1
ATOM 1662 O O . GLY A 1 224 ? 18.333 3.445 -18.121 1.00 91.75 224 GLY A O 1
ATOM 1663 N N . ALA A 1 225 ? 17.768 1.390 -17.427 1.00 90.75 225 ALA A N 1
ATOM 1664 C CA . ALA A 1 225 ? 18.049 0.755 -18.713 1.00 90.75 225 ALA A CA 1
ATOM 1665 C C . ALA A 1 225 ? 17.171 1.284 -19.863 1.00 90.75 225 ALA A C 1
ATOM 1667 O O . ALA A 1 225 ? 17.572 1.187 -21.024 1.00 90.75 225 ALA A O 1
ATOM 1668 N N . ASP A 1 226 ? 15.997 1.818 -19.535 1.00 92.56 226 ASP A N 1
ATOM 1669 C CA . ASP A 1 226 ? 15.028 2.431 -20.442 1.00 92.56 226 ASP A CA 1
ATOM 1670 C C . ASP A 1 226 ? 15.528 3.710 -21.114 1.00 92.56 226 ASP A C 1
ATOM 1672 O O . ASP A 1 226 ? 15.066 4.021 -22.206 1.00 92.56 226 ASP A O 1
ATOM 1676 N N . GLU A 1 227 ? 16.507 4.401 -20.531 1.00 93.56 227 GLU A N 1
ATOM 1677 C CA . GLU A 1 227 ? 17.017 5.674 -21.037 1.00 93.56 227 GLU A CA 1
ATOM 1678 C C . GLU A 1 227 ? 18.475 5.542 -21.515 1.00 93.56 227 GLU A C 1
ATOM 1680 O O . GLU A 1 227 ? 19.383 5.183 -20.767 1.00 93.56 227 GLU A O 1
ATOM 1685 N N . SER A 1 228 ? 18.730 5.837 -22.791 1.00 88.81 228 SER A N 1
ATOM 1686 C CA . SER A 1 228 ? 20.078 5.859 -23.394 1.00 88.81 228 SER A CA 1
ATOM 1687 C C . SER A 1 228 ? 20.759 7.210 -23.270 1.00 88.81 228 SER A C 1
ATOM 1689 O O . SER A 1 228 ? 21.990 7.281 -23.278 1.00 88.81 228 SER A O 1
ATOM 1691 N N . VAL A 1 229 ? 19.966 8.280 -23.225 1.00 89.81 229 VAL A N 1
ATOM 1692 C CA . VAL A 1 229 ? 20.461 9.660 -23.256 1.00 89.81 229 VAL A CA 1
ATOM 1693 C C . VAL A 1 229 ? 20.412 10.293 -21.866 1.00 89.81 229 VAL A C 1
ATOM 1695 O O . VAL A 1 229 ? 21.276 11.107 -21.534 1.00 89.81 229 VAL A O 1
ATOM 1698 N N . VAL A 1 230 ? 19.423 9.925 -21.047 1.00 92.19 230 VAL A N 1
ATOM 1699 C CA . VAL A 1 230 ? 19.245 10.454 -19.691 1.00 92.19 230 VAL A CA 1
ATOM 1700 C C . VAL A 1 230 ? 20.018 9.609 -18.676 1.00 92.19 230 VAL A C 1
ATOM 1702 O O . VAL A 1 230 ? 19.935 8.387 -18.671 1.00 92.19 230 VAL A O 1
ATOM 1705 N N . ASP A 1 231 ? 20.764 10.272 -17.786 1.00 93.94 231 ASP A N 1
ATOM 1706 C CA . ASP A 1 231 ? 21.462 9.612 -16.676 1.00 93.94 231 ASP A CA 1
ATOM 1707 C C . ASP A 1 231 ? 20.481 9.298 -15.537 1.00 93.94 231 ASP A C 1
ATOM 1709 O O . ASP A 1 231 ? 20.051 10.182 -14.785 1.00 93.94 231 ASP A O 1
ATOM 1713 N N . CYS A 1 232 ? 20.104 8.026 -15.432 1.00 92.81 232 CYS A N 1
ATOM 1714 C CA . CYS A 1 232 ? 19.126 7.543 -14.471 1.00 92.81 232 CYS A CA 1
ATOM 1715 C C . CYS A 1 232 ? 19.791 6.946 -13.216 1.00 92.81 232 CYS A C 1
ATOM 1717 O O . CYS A 1 232 ? 20.658 6.074 -13.310 1.00 92.81 232 CYS A O 1
ATOM 1719 N N . PRO A 1 233 ? 19.371 7.347 -11.999 1.00 93.62 233 PRO A N 1
ATOM 1720 C CA . PRO A 1 233 ? 19.960 6.826 -10.773 1.00 93.62 233 PRO A CA 1
ATOM 1721 C C . PRO A 1 233 ? 19.544 5.372 -10.519 1.00 93.62 233 PRO A C 1
ATOM 1723 O O . PRO A 1 233 ? 18.359 5.036 -10.554 1.00 93.62 233 PRO A O 1
ATOM 1726 N N . GLN A 1 234 ? 20.507 4.533 -10.130 1.00 92.12 234 GLN A N 1
ATOM 1727 C CA . GLN A 1 234 ? 20.261 3.144 -9.739 1.00 92.12 234 GLN A CA 1
ATOM 1728 C C . GLN A 1 234 ? 19.472 3.061 -8.414 1.00 92.12 234 GLN A C 1
ATOM 1730 O O . GLN A 1 234 ? 19.966 3.426 -7.342 1.00 92.12 234 GLN A O 1
ATOM 1735 N N . ARG A 1 235 ? 18.237 2.549 -8.477 1.00 93.62 235 ARG A N 1
ATOM 1736 C CA . ARG A 1 235 ? 17.276 2.438 -7.362 1.00 93.62 235 ARG A CA 1
ATOM 1737 C C . ARG A 1 235 ? 16.782 1.012 -7.099 1.00 93.62 235 ARG A C 1
ATOM 1739 O O . ARG A 1 235 ? 15.996 0.820 -6.170 1.00 93.62 235 ARG A O 1
ATOM 1746 N N . CYS A 1 236 ? 17.227 -0.000 -7.847 1.00 91.75 236 CYS A N 1
ATOM 1747 C CA . CYS A 1 236 ? 16.689 -1.360 -7.702 1.00 91.75 236 CYS A CA 1
ATOM 1748 C C . CYS A 1 236 ? 16.821 -1.911 -6.274 1.00 91.75 236 CYS A C 1
ATOM 1750 O O . CYS A 1 236 ? 15.889 -2.522 -5.751 1.00 91.75 236 CYS A O 1
ATOM 1752 N N . GLU A 1 237 ? 17.944 -1.656 -5.597 1.00 92.81 237 GLU A N 1
ATOM 1753 C CA . GLU A 1 237 ? 18.150 -2.163 -4.239 1.00 92.81 237 GLU A CA 1
ATOM 1754 C C . GLU A 1 237 ? 17.229 -1.483 -3.214 1.00 92.81 237 GLU A C 1
ATOM 1756 O O . GLU A 1 237 ? 16.638 -2.150 -2.363 1.00 92.81 237 GLU A O 1
ATOM 1761 N N . SER A 1 238 ? 17.063 -0.160 -3.291 1.00 93.50 238 SER A N 1
ATOM 1762 C CA . SER A 1 238 ? 16.208 0.575 -2.352 1.00 93.50 238 SER A CA 1
ATOM 1763 C C . SER A 1 238 ? 14.735 0.204 -2.531 1.00 93.50 238 SER A C 1
ATOM 1765 O O . SER A 1 238 ? 14.041 -0.020 -1.536 1.00 93.50 238 SER A O 1
ATOM 1767 N N . LEU A 1 239 ? 14.284 0.043 -3.779 1.00 92.25 239 LEU A N 1
ATOM 1768 C CA . LEU A 1 239 ? 12.941 -0.435 -4.100 1.00 92.25 239 LEU A CA 1
ATOM 1769 C C . LEU A 1 239 ? 12.722 -1.868 -3.606 1.00 92.25 239 LEU A C 1
ATOM 1771 O O . LEU A 1 239 ? 11.719 -2.129 -2.942 1.00 92.25 239 LEU A O 1
ATOM 1775 N N . ALA A 1 240 ? 13.677 -2.775 -3.827 1.00 91.62 240 ALA A N 1
ATOM 1776 C CA . ALA A 1 240 ? 13.592 -4.146 -3.325 1.00 91.62 240 ALA A CA 1
ATOM 1777 C C . ALA A 1 240 ? 13.505 -4.191 -1.790 1.00 91.62 240 ALA A C 1
ATOM 1779 O O . ALA A 1 240 ? 12.665 -4.904 -1.234 1.00 91.62 240 ALA A O 1
ATOM 1780 N N . ARG A 1 241 ? 14.318 -3.387 -1.084 1.00 94.44 241 ARG A N 1
ATOM 1781 C CA . ARG A 1 241 ? 14.247 -3.266 0.383 1.00 94.44 241 ARG A CA 1
ATOM 1782 C C . ARG A 1 241 ? 12.891 -2.718 0.839 1.00 94.44 241 ARG A C 1
ATOM 1784 O O . ARG A 1 241 ? 12.308 -3.264 1.776 1.00 94.44 241 ARG A O 1
ATOM 1791 N N . ALA A 1 242 ? 12.364 -1.686 0.176 1.00 94.12 242 ALA A N 1
ATOM 1792 C CA . ALA A 1 242 ? 11.061 -1.102 0.496 1.00 94.12 242 ALA A CA 1
ATOM 1793 C C . ALA A 1 242 ? 9.909 -2.097 0.271 1.00 94.12 242 ALA A C 1
ATOM 1795 O O . ALA A 1 242 ? 9.058 -2.267 1.147 1.00 94.12 242 ALA A O 1
ATOM 1796 N N . GLN A 1 243 ? 9.914 -2.819 -0.853 1.00 92.88 243 GLN A N 1
ATOM 1797 C CA . GLN A 1 243 ? 8.934 -3.867 -1.150 1.00 92.88 243 GLN A CA 1
ATOM 1798 C C . GLN A 1 243 ? 9.012 -5.015 -0.134 1.00 92.88 243 GLN A C 1
ATOM 1800 O O . GLN A 1 243 ? 7.987 -5.432 0.410 1.00 92.88 243 GLN A O 1
ATOM 1805 N N . ALA A 1 244 ? 10.217 -5.495 0.193 1.00 95.19 244 ALA A N 1
ATOM 1806 C CA . ALA A 1 244 ? 10.413 -6.545 1.193 1.00 95.19 244 ALA A CA 1
ATOM 1807 C C . ALA A 1 244 ? 9.931 -6.113 2.590 1.00 95.19 244 ALA A C 1
ATOM 1809 O O . ALA A 1 244 ? 9.269 -6.889 3.291 1.00 95.19 244 ALA A O 1
ATOM 1810 N N . ALA A 1 245 ? 10.206 -4.865 2.983 1.00 94.94 245 ALA A N 1
ATOM 1811 C CA . ALA A 1 245 ? 9.707 -4.284 4.225 1.00 94.94 245 ALA A CA 1
ATOM 1812 C C . ALA A 1 245 ? 8.171 -4.190 4.231 1.00 94.94 245 ALA A C 1
ATOM 1814 O O . ALA A 1 245 ? 7.545 -4.583 5.217 1.00 94.94 245 ALA A O 1
ATOM 1815 N N . ALA A 1 246 ? 7.553 -3.761 3.125 1.00 93.44 246 ALA A N 1
ATOM 1816 C CA . ALA A 1 246 ? 6.099 -3.680 2.983 1.00 93.44 246 ALA A CA 1
ATOM 1817 C C . ALA A 1 246 ? 5.423 -5.061 3.054 1.00 93.44 246 ALA A C 1
ATOM 1819 O O . ALA A 1 246 ? 4.450 -5.234 3.790 1.00 93.44 246 ALA A O 1
ATOM 1820 N N . ILE A 1 247 ? 5.968 -6.071 2.365 1.00 94.75 247 ILE A N 1
ATOM 1821 C CA . ILE A 1 247 ? 5.478 -7.460 2.423 1.00 94.75 247 ILE A CA 1
ATOM 1822 C C . ILE A 1 247 ? 5.581 -8.001 3.853 1.00 94.75 247 ILE A C 1
ATOM 1824 O O . ILE A 1 247 ? 4.625 -8.574 4.381 1.00 94.75 247 ILE A O 1
ATOM 1828 N N . THR A 1 248 ? 6.727 -7.788 4.502 1.00 96.19 248 THR A N 1
ATOM 1829 C CA . THR A 1 248 ? 6.962 -8.237 5.880 1.00 96.19 248 THR A CA 1
ATOM 1830 C C . THR A 1 248 ? 6.010 -7.551 6.859 1.00 96.19 248 THR A C 1
ATOM 1832 O O . THR A 1 248 ? 5.415 -8.219 7.707 1.00 96.19 248 THR A O 1
ATOM 1835 N N . SER A 1 249 ? 5.828 -6.236 6.724 1.00 95.25 249 SER A N 1
ATOM 1836 C CA . SER A 1 249 ? 4.884 -5.432 7.506 1.00 95.25 249 SER A CA 1
ATOM 1837 C C . SER A 1 249 ? 3.453 -5.949 7.348 1.00 95.25 249 SER A C 1
ATOM 1839 O O . SER A 1 249 ? 2.811 -6.305 8.337 1.00 95.25 249 SER A O 1
ATOM 1841 N N . ARG A 1 250 ? 2.987 -6.132 6.106 1.00 95.12 250 ARG A N 1
ATOM 1842 C CA . ARG A 1 250 ? 1.654 -6.674 5.809 1.00 95.12 250 ARG A CA 1
ATOM 1843 C C . ARG A 1 250 ? 1.449 -8.054 6.426 1.00 95.12 250 ARG A C 1
ATOM 1845 O O . ARG A 1 250 ? 0.424 -8.288 7.060 1.00 95.12 250 ARG A O 1
ATOM 1852 N N . ARG A 1 251 ? 2.429 -8.955 6.295 1.00 96.94 251 ARG A N 1
ATOM 1853 C CA . ARG A 1 251 ? 2.358 -10.301 6.884 1.00 96.94 251 ARG A CA 1
ATOM 1854 C C . ARG A 1 251 ? 2.260 -10.248 8.409 1.00 96.94 251 ARG A C 1
ATOM 1856 O O . ARG A 1 251 ? 1.439 -10.957 8.986 1.00 96.94 251 ARG A O 1
ATOM 1863 N N . LYS A 1 252 ? 3.060 -9.403 9.069 1.00 97.38 252 LYS A N 1
ATOM 1864 C CA . LYS A 1 252 ? 2.992 -9.202 10.528 1.00 97.38 252 LYS A CA 1
ATOM 1865 C C . LYS A 1 252 ? 1.624 -8.660 10.959 1.00 97.38 252 LYS A C 1
ATOM 1867 O O . LYS A 1 252 ? 1.032 -9.202 11.891 1.00 97.38 252 LYS A O 1
ATOM 1872 N N . GLY A 1 253 ? 1.103 -7.657 10.251 1.00 97.38 253 GLY A N 1
ATOM 1873 C CA . GLY A 1 253 ? -0.228 -7.095 10.488 1.00 97.38 253 GLY A CA 1
ATOM 1874 C C . GLY A 1 253 ? -1.340 -8.136 10.346 1.00 97.38 253 GLY A C 1
ATOM 1875 O O . GLY A 1 253 ? -2.167 -8.277 11.241 1.00 97.38 253 GLY A O 1
ATOM 1876 N N . GLN A 1 254 ? -1.304 -8.952 9.289 1.00 97.19 254 GLN A N 1
ATOM 1877 C CA . GLN A 1 254 ? -2.272 -10.035 9.067 1.00 97.19 254 GLN A CA 1
ATOM 1878 C C . GLN A 1 254 ? -2.241 -11.103 10.169 1.00 97.19 254 GLN A C 1
ATOM 1880 O O . GLN A 1 254 ? -3.294 -11.585 10.588 1.00 97.19 254 GLN A O 1
ATOM 1885 N N . LEU A 1 255 ? -1.055 -11.459 10.675 1.00 97.38 255 LEU A N 1
ATOM 1886 C CA . LEU A 1 255 ? -0.926 -12.397 11.795 1.00 97.38 255 LEU A CA 1
ATOM 1887 C C . LEU A 1 255 ? -1.536 -11.825 13.084 1.00 97.38 255 LEU A C 1
ATOM 1889 O O . LEU A 1 255 ? -2.313 -12.515 13.747 1.00 97.38 255 LEU A O 1
ATOM 1893 N N . LYS A 1 256 ? -1.251 -10.557 13.413 1.00 97.62 256 LYS A N 1
ATOM 1894 C CA . LYS A 1 256 ? -1.884 -9.875 14.557 1.00 97.62 256 LYS A CA 1
ATOM 1895 C C . LYS A 1 256 ? -3.403 -9.759 14.374 1.00 97.62 256 LYS A C 1
ATOM 1897 O O . LYS A 1 256 ? -4.151 -10.066 15.301 1.00 97.62 256 LYS A O 1
ATOM 1902 N N . LYS A 1 257 ? -3.878 -9.420 13.171 1.00 97.50 257 LYS A N 1
ATOM 1903 C CA . LYS A 1 257 ? -5.313 -9.384 12.853 1.00 97.50 257 LYS A CA 1
ATOM 1904 C C . LYS A 1 257 ? -5.988 -10.732 13.079 1.00 97.50 257 LYS A C 1
ATOM 1906 O O . LYS A 1 257 ? -7.071 -10.788 13.655 1.00 97.50 257 LYS A O 1
ATOM 1911 N N . ALA A 1 258 ? -5.362 -11.824 12.644 1.00 97.25 258 ALA A N 1
ATOM 1912 C CA . ALA A 1 258 ? -5.893 -13.165 12.865 1.00 97.25 258 ALA A CA 1
ATOM 1913 C C . ALA A 1 258 ? -6.029 -13.475 14.367 1.00 97.25 258 ALA A C 1
ATOM 1915 O O . ALA A 1 258 ? -7.051 -14.021 14.791 1.00 97.25 258 ALA A O 1
ATOM 1916 N N . ALA A 1 259 ? -5.057 -13.056 15.185 1.00 96.94 259 ALA A N 1
ATOM 1917 C CA . ALA A 1 259 ? -5.145 -13.163 16.641 1.00 96.94 259 ALA A CA 1
ATOM 1918 C C . ALA A 1 259 ? -6.291 -12.313 17.225 1.00 96.94 259 ALA A C 1
ATOM 1920 O O . ALA A 1 259 ? -6.990 -12.766 18.131 1.00 96.94 259 ALA A O 1
ATOM 1921 N N . TYR A 1 260 ? -6.542 -11.120 16.677 1.00 97.56 260 TYR A N 1
ATOM 1922 C CA . TYR A 1 260 ? -7.679 -10.278 17.067 1.00 97.56 260 TYR A CA 1
ATOM 1923 C C . TYR A 1 260 ? -9.014 -10.946 16.756 1.00 97.56 260 TYR A C 1
ATOM 1925 O O . TYR A 1 260 ? -9.853 -11.062 17.643 1.00 97.56 260 TYR A O 1
ATOM 1933 N N . VAL A 1 261 ? -9.175 -11.491 15.548 1.00 97.44 261 VAL A N 1
ATOM 1934 C CA . VAL A 1 261 ? -10.364 -12.275 15.181 1.00 97.44 261 VAL A CA 1
ATOM 1935 C C . VAL A 1 261 ? -10.567 -13.447 16.145 1.00 97.44 261 VAL A C 1
ATOM 1937 O O . VAL A 1 261 ? -11.686 -13.676 16.602 1.00 97.44 261 VAL A O 1
ATOM 1940 N N . ALA A 1 262 ? -9.504 -14.175 16.502 1.00 96.62 262 ALA A N 1
ATOM 1941 C CA . ALA A 1 262 ? -9.592 -15.269 17.469 1.00 96.62 262 ALA A CA 1
ATOM 1942 C C . ALA A 1 262 ? -10.038 -14.782 18.864 1.00 96.62 262 ALA A C 1
ATOM 1944 O O . ALA A 1 262 ? -10.936 -15.385 19.458 1.00 96.62 262 ALA A O 1
ATOM 1945 N N . ARG A 1 263 ? -9.478 -13.662 19.352 1.00 95.69 263 ARG A N 1
ATOM 1946 C CA . ARG A 1 263 ? -9.869 -13.014 20.621 1.00 95.69 263 ARG A CA 1
ATOM 1947 C C . ARG A 1 263 ? -11.332 -12.571 20.613 1.00 95.69 263 ARG A C 1
ATOM 1949 O O . ARG A 1 263 ? -12.040 -12.759 21.596 1.00 95.69 263 ARG A O 1
ATOM 1956 N N . THR A 1 264 ? -11.807 -12.005 19.508 1.00 96.88 264 THR A N 1
ATOM 1957 C CA . THR A 1 264 ? -13.208 -11.591 19.373 1.00 96.88 264 THR A CA 1
ATOM 1958 C C . THR A 1 264 ? -14.152 -12.789 19.325 1.00 96.88 264 THR A C 1
ATOM 1960 O O . THR A 1 264 ? -15.213 -12.766 19.947 1.00 96.88 264 THR A O 1
ATOM 1963 N N . LYS A 1 265 ? -13.769 -13.867 18.632 1.00 94.00 265 LYS A N 1
ATOM 1964 C CA . LYS A 1 265 ? -14.586 -15.086 18.538 1.00 94.00 265 LYS A CA 1
ATOM 1965 C C . LYS A 1 265 ? -14.777 -15.774 19.885 1.00 94.00 265 LYS A C 1
ATOM 1967 O O . LYS A 1 265 ? -15.874 -16.280 20.130 1.00 94.00 265 LYS A O 1
ATOM 1972 N N . SER A 1 266 ? -13.747 -15.787 20.734 1.00 94.38 266 SER A N 1
ATOM 1973 C CA . SER A 1 266 ? -13.804 -16.427 22.053 1.00 94.38 266 SER A CA 1
ATOM 1974 C C . SER A 1 266 ? -14.640 -15.648 23.074 1.00 94.38 266 SER A C 1
ATOM 1976 O O . SER A 1 266 ? -15.177 -16.257 23.996 1.00 94.38 266 SER A O 1
ATOM 1978 N N . ASN A 1 267 ? -14.815 -14.333 22.900 1.00 94.75 267 ASN A N 1
ATOM 1979 C CA . ASN A 1 267 ? -15.622 -13.497 23.789 1.00 94.75 267 ASN A CA 1
ATOM 1980 C C . ASN A 1 267 ? -16.691 -12.714 23.012 1.00 94.75 267 ASN A C 1
ATOM 1982 O O . ASN A 1 267 ? -16.459 -11.610 22.524 1.00 94.75 267 ASN A O 1
ATOM 1986 N N . THR A 1 268 ? -17.909 -13.255 22.964 1.00 91.19 268 THR A N 1
ATOM 1987 C CA . THR A 1 268 ? -19.038 -12.663 22.224 1.00 91.19 268 THR A CA 1
ATOM 1988 C C . THR A 1 268 ? -19.453 -11.276 22.712 1.00 91.19 268 THR A C 1
ATOM 1990 O O . THR A 1 268 ? -20.022 -10.521 21.926 1.00 91.19 268 THR A O 1
ATOM 1993 N N . LYS A 1 269 ? -19.125 -10.888 23.955 1.00 95.62 269 LYS A N 1
ATOM 1994 C CA . LYS A 1 269 ? -19.390 -9.527 24.460 1.00 95.62 269 LYS A CA 1
ATOM 1995 C C . LYS A 1 269 ? -18.612 -8.463 23.679 1.00 95.62 269 LYS A C 1
ATOM 1997 O O . LYS A 1 269 ? -19.073 -7.329 23.573 1.00 95.62 269 LYS A O 1
ATOM 2002 N N . LEU A 1 270 ? -17.466 -8.834 23.105 1.00 95.88 270 LEU A N 1
ATOM 2003 C CA . LEU A 1 270 ? -16.648 -7.954 22.269 1.00 95.88 270 LEU A CA 1
ATOM 2004 C C . LEU A 1 270 ? -17.332 -7.625 20.934 1.00 95.88 270 LEU A C 1
ATOM 2006 O O . LEU A 1 270 ? -17.240 -6.498 20.459 1.00 95.88 270 LEU A O 1
ATOM 2010 N N . LEU A 1 271 ? -18.074 -8.578 20.356 1.00 94.56 271 LEU A N 1
ATOM 2011 C CA . LEU A 1 271 ? -18.846 -8.349 19.127 1.00 94.56 271 LEU A CA 1
ATOM 2012 C C . LEU A 1 271 ? -19.918 -7.278 19.350 1.00 94.56 271 LEU A C 1
ATOM 2014 O O . LEU A 1 271 ? -20.005 -6.319 18.585 1.00 94.56 271 LEU A O 1
ATOM 2018 N N . SER A 1 272 ? -20.696 -7.418 20.430 1.00 93.69 272 SER A N 1
ATOM 2019 C CA . SER A 1 272 ? -21.736 -6.447 20.778 1.00 93.69 272 SER A CA 1
ATOM 2020 C C . SER A 1 272 ? -21.160 -5.090 21.173 1.00 93.69 272 SER A C 1
ATOM 2022 O O . SER A 1 272 ? -21.716 -4.074 20.780 1.00 93.69 272 SER A O 1
ATOM 2024 N N . ALA A 1 273 ? -20.043 -5.059 21.910 1.00 94.38 273 ALA A N 1
ATOM 2025 C CA . ALA A 1 273 ? -19.418 -3.806 22.328 1.00 94.38 273 ALA A CA 1
ATOM 2026 C C . ALA A 1 273 ? -18.898 -2.995 21.133 1.00 94.38 273 ALA A C 1
ATOM 2028 O O . ALA A 1 273 ? -19.046 -1.781 21.118 1.00 94.38 273 ALA A O 1
ATOM 2029 N N . ALA A 1 274 ? -18.327 -3.657 20.124 1.00 95.94 274 ALA A N 1
ATOM 2030 C CA . ALA A 1 274 ? -17.833 -2.999 18.917 1.00 95.94 274 ALA A CA 1
ATOM 2031 C C . ALA A 1 274 ? -18.887 -2.793 17.820 1.00 95.94 274 ALA A C 1
ATOM 2033 O O . ALA A 1 274 ? -18.559 -2.258 16.760 1.00 95.94 274 ALA A O 1
ATOM 2034 N N . SER A 1 275 ? -20.135 -3.224 18.030 1.00 95.00 275 SER A N 1
ATOM 2035 C CA . SER A 1 275 ? -21.178 -3.228 16.995 1.00 95.00 275 SER A CA 1
ATOM 2036 C C . SER A 1 275 ? -20.736 -3.949 15.709 1.00 95.00 275 SER A C 1
ATOM 2038 O O . SER A 1 275 ? -20.954 -3.457 14.602 1.00 95.00 275 SER A O 1
ATOM 2040 N N . VAL A 1 276 ? -20.077 -5.108 15.844 1.00 95.31 276 VAL A N 1
ATOM 2041 C CA . VAL A 1 276 ? -19.588 -5.927 14.716 1.00 95.31 276 VAL A CA 1
ATOM 2042 C C . VAL A 1 276 ? -20.181 -7.336 14.743 1.00 95.31 276 VAL A C 1
ATOM 2044 O O . VAL A 1 276 ? -20.630 -7.828 15.777 1.00 95.31 276 VAL A O 1
ATOM 2047 N N . SER A 1 277 ? -20.171 -8.015 13.594 1.00 94.12 277 SER A N 1
ATOM 2048 C CA . SER A 1 277 ? -20.704 -9.370 13.438 1.00 94.12 277 SER A CA 1
ATOM 2049 C C . SER A 1 277 ? -19.605 -10.425 13.300 1.00 94.12 277 SER A C 1
ATOM 2051 O O . SER A 1 277 ? -18.520 -10.172 12.773 1.00 94.12 277 SER A O 1
ATOM 2053 N N . ARG A 1 278 ? -19.906 -11.647 13.755 1.00 93.88 278 ARG A N 1
ATOM 2054 C CA . ARG A 1 278 ? -19.040 -12.820 13.571 1.00 93.88 278 ARG A CA 1
ATOM 2055 C C . ARG A 1 278 ? -18.908 -13.149 12.082 1.00 93.88 278 ARG A C 1
ATOM 2057 O O . ARG A 1 278 ? -19.915 -13.210 11.383 1.00 93.88 278 ARG A O 1
ATOM 2064 N N . GLY A 1 279 ? -17.683 -13.375 11.608 1.00 92.06 279 GLY A N 1
ATOM 2065 C CA . GLY A 1 279 ? -17.380 -13.562 10.184 1.00 92.06 279 GLY A CA 1
ATOM 2066 C C . GLY A 1 279 ? -17.535 -12.294 9.334 1.00 92.06 279 GLY A C 1
ATOM 2067 O O . GLY A 1 279 ? -17.346 -12.347 8.120 1.00 92.06 279 GLY A O 1
ATOM 2068 N N . GLY A 1 280 ? -17.882 -11.159 9.947 1.00 92.06 280 GLY A N 1
ATOM 2069 C CA . GLY A 1 280 ? -17.981 -9.875 9.271 1.00 92.06 280 GLY A CA 1
ATOM 2070 C C . GLY A 1 280 ? -16.608 -9.261 9.003 1.00 92.06 280 GLY A C 1
ATOM 2071 O O . GLY A 1 280 ? -15.620 -9.553 9.675 1.00 92.06 280 GLY A O 1
ATOM 2072 N N . ARG A 1 281 ? -16.552 -8.326 8.050 1.00 90.38 281 ARG A N 1
ATOM 2073 C CA . ARG A 1 281 ? -15.310 -7.622 7.677 1.00 90.38 281 ARG A CA 1
ATOM 2074 C C . ARG A 1 281 ? -14.611 -6.905 8.833 1.00 90.38 281 ARG A C 1
ATOM 2076 O O . ARG A 1 281 ? -13.390 -6.777 8.814 1.00 90.38 281 ARG A O 1
ATOM 2083 N N . PHE A 1 282 ? -15.382 -6.452 9.820 1.00 94.88 282 PHE A N 1
ATOM 2084 C CA . PHE A 1 282 ? -14.885 -5.713 10.976 1.00 94.88 282 PHE A CA 1
ATOM 2085 C C . PHE A 1 282 ? -14.768 -6.584 12.234 1.00 94.88 282 PHE A C 1
ATOM 2087 O O . PHE A 1 282 ? -14.541 -6.058 13.316 1.00 94.88 282 PHE A O 1
ATOM 2094 N N . GLU A 1 283 ? -14.868 -7.915 12.121 1.00 96.06 283 GLU A N 1
ATOM 2095 C CA . GLU A 1 283 ? -14.794 -8.826 13.274 1.00 96.06 283 GLU A CA 1
ATOM 2096 C C . GLU A 1 283 ? -13.529 -8.602 14.121 1.00 96.06 283 GLU A C 1
ATOM 2098 O O . GLU A 1 283 ? -13.613 -8.576 15.344 1.00 96.06 283 GLU A O 1
ATOM 2103 N N . ALA A 1 284 ? -12.376 -8.348 13.492 1.00 97.31 284 ALA A N 1
ATOM 2104 C CA . ALA A 1 284 ? -11.116 -8.100 14.198 1.00 97.31 284 ALA A CA 1
ATOM 2105 C C . ALA A 1 284 ? -11.163 -6.886 15.144 1.00 97.31 284 ALA A C 1
ATOM 2107 O O . ALA A 1 284 ? -10.458 -6.864 16.150 1.00 97.31 284 ALA A O 1
ATOM 2108 N N . PHE A 1 285 ? -11.998 -5.884 14.855 1.00 97.88 285 PHE A N 1
ATOM 2109 C CA . PHE A 1 285 ? -12.092 -4.671 15.667 1.00 97.88 285 PHE A CA 1
ATOM 2110 C C . PHE A 1 285 ? -12.701 -4.935 17.039 1.00 97.88 285 PHE A C 1
ATOM 2112 O O . PHE A 1 285 ? -12.355 -4.235 17.983 1.00 97.88 285 PHE A O 1
ATOM 2119 N N . GLY A 1 286 ? -13.515 -5.986 17.198 1.00 97.50 286 GLY A N 1
ATOM 2120 C CA . GLY A 1 286 ? -14.034 -6.371 18.512 1.00 97.50 286 GLY A CA 1
ATOM 2121 C C . GLY A 1 286 ? -12.921 -6.643 19.523 1.00 97.50 286 GLY A C 1
ATOM 2122 O O . GLY A 1 286 ? -13.081 -6.424 20.717 1.00 97.50 286 GLY A O 1
ATOM 2123 N N . ALA A 1 287 ? -11.741 -7.061 19.064 1.00 97.31 287 ALA A N 1
ATOM 2124 C CA . ALA A 1 287 ? -10.599 -7.270 19.936 1.00 97.31 287 ALA A CA 1
ATOM 2125 C C . ALA A 1 287 ? -10.225 -5.991 20.702 1.00 97.31 287 ALA A C 1
ATOM 2127 O O . ALA A 1 287 ? -9.749 -6.104 21.828 1.00 97.31 287 ALA A O 1
ATOM 2128 N N . LEU A 1 288 ? -10.459 -4.812 20.123 1.00 97.44 288 LEU A N 1
ATOM 2129 C CA . LEU A 1 288 ? -10.100 -3.522 20.703 1.00 97.44 288 LEU A CA 1
ATOM 2130 C C . LEU A 1 288 ? -11.066 -3.045 21.795 1.00 97.44 288 LEU A C 1
ATOM 2132 O O . LEU A 1 288 ? -10.768 -2.070 22.477 1.00 97.44 288 LEU A O 1
ATOM 2136 N N . SER A 1 289 ? -12.225 -3.691 21.981 1.00 96.88 289 SER A N 1
ATOM 2137 C CA . SER A 1 289 ? -13.285 -3.136 22.828 1.00 96.88 289 SER A CA 1
ATOM 2138 C C . SER A 1 289 ? -12.836 -2.843 24.257 1.00 96.88 289 SER A C 1
ATOM 2140 O O . SER A 1 289 ? -12.368 -3.725 24.975 1.00 96.88 289 SER A O 1
ATOM 2142 N N . GLY A 1 290 ? -13.031 -1.589 24.674 1.00 93.75 290 GLY A N 1
ATOM 2143 C CA . GLY A 1 290 ? -12.675 -1.103 26.005 1.00 93.75 290 GLY A CA 1
ATOM 2144 C C . GLY A 1 290 ? -11.193 -0.777 26.206 1.00 93.75 290 GLY A C 1
ATOM 2145 O O . GLY A 1 290 ? -10.859 -0.240 27.259 1.00 93.75 290 GLY A O 1
ATOM 2146 N N . GLN A 1 291 ? -10.318 -1.055 25.232 1.00 96.38 291 GLN A N 1
ATOM 2147 C CA . GLN A 1 291 ? -8.935 -0.578 25.265 1.00 96.38 291 GLN A CA 1
ATOM 2148 C C . GLN A 1 291 ? -8.914 0.930 24.990 1.00 96.38 291 GLN A C 1
ATOM 2150 O O . GLN A 1 291 ? -9.651 1.410 24.126 1.00 96.38 291 GLN A O 1
ATOM 2155 N N . CYS A 1 292 ? -8.086 1.668 25.728 1.00 95.81 292 CYS A N 1
ATOM 2156 C CA . CYS A 1 292 ? -7.946 3.112 25.580 1.00 95.81 292 CYS A CA 1
ATOM 2157 C C . CYS A 1 292 ? -6.552 3.458 25.063 1.00 95.81 292 CYS A C 1
ATOM 2159 O O . CYS A 1 292 ? -5.563 2.886 25.522 1.00 95.81 292 CYS A O 1
ATOM 2161 N N . ILE A 1 293 ? -6.490 4.390 24.115 1.00 94.94 293 ILE A N 1
ATOM 2162 C CA . ILE A 1 293 ? -5.249 4.932 23.565 1.00 94.94 293 ILE A CA 1
ATOM 2163 C C . ILE A 1 293 ? -5.236 6.452 23.703 1.00 94.94 293 ILE A C 1
ATOM 2165 O O . ILE A 1 293 ? -6.269 7.116 23.585 1.00 94.94 293 ILE A O 1
ATOM 2169 N N . HIS A 1 294 ? -4.048 6.992 23.935 1.00 91.12 294 HIS A N 1
ATOM 2170 C CA . HIS A 1 294 ? -3.747 8.416 23.878 1.00 91.12 294 HIS A CA 1
ATOM 2171 C C . HIS A 1 294 ? -2.379 8.589 23.211 1.00 91.12 294 HIS A C 1
ATOM 2173 O O . HIS A 1 294 ? -1.587 7.647 23.161 1.00 91.12 294 HIS A O 1
ATOM 2179 N N . SER A 1 295 ? -2.100 9.780 22.694 1.00 78.75 295 SER A N 1
ATOM 2180 C CA . SER A 1 295 ? -0.749 10.170 22.282 1.00 78.75 295 SER A CA 1
ATOM 2181 C C . SER A 1 295 ? -0.247 11.263 23.215 1.00 78.75 295 SER A C 1
ATOM 2183 O O . SER A 1 295 ? -1.024 12.135 23.595 1.00 78.75 295 SER A O 1
ATOM 2185 N N . ASP A 1 296 ? 1.034 11.240 23.579 1.00 69.62 296 ASP A N 1
ATOM 2186 C CA . ASP A 1 296 ? 1.651 12.272 24.431 1.00 69.62 296 ASP A CA 1
ATOM 2187 C C . ASP A 1 296 ? 1.617 13.662 23.776 1.00 69.62 296 ASP A C 1
ATOM 2189 O O . ASP A 1 296 ? 1.636 14.684 24.456 1.00 69.62 296 ASP A O 1
ATOM 2193 N N . ALA A 1 297 ? 1.525 13.700 22.444 1.00 68.94 297 ALA A N 1
ATOM 2194 C CA . ALA A 1 297 ? 1.391 14.927 21.668 1.00 68.94 297 ALA A CA 1
ATOM 2195 C C . ALA A 1 297 ? -0.063 15.421 21.555 1.00 68.94 297 ALA A C 1
ATOM 2197 O O . ALA A 1 297 ? -0.310 16.455 20.937 1.00 68.94 297 ALA A O 1
ATOM 2198 N N . SER A 1 298 ? -1.037 14.672 22.082 1.00 68.12 298 SER A N 1
ATOM 2199 C CA . SER A 1 298 ? -2.456 14.940 21.876 1.00 68.12 298 SER A CA 1
ATOM 2200 C C . SER A 1 298 ? -3.207 14.957 23.203 1.00 68.12 298 SER A C 1
ATOM 2202 O O . SER A 1 298 ? -3.156 14.009 23.979 1.00 68.12 298 SER A O 1
ATOM 2204 N N . GLU A 1 299 ? -4.010 15.989 23.420 1.00 87.75 299 GLU A N 1
ATOM 2205 C CA . GLU A 1 299 ? -4.921 16.100 24.563 1.00 87.75 299 GLU A CA 1
ATOM 2206 C C . GLU A 1 299 ? -6.120 15.135 24.469 1.00 87.75 299 GLU A C 1
ATOM 2208 O O . GLU A 1 299 ? -7.136 15.331 25.120 1.00 87.75 299 GLU A O 1
ATOM 2213 N N . TYR A 1 300 ? -6.050 14.089 23.647 1.00 91.50 300 TYR A N 1
ATOM 2214 C CA . TYR A 1 300 ? -7.187 13.247 23.304 1.00 91.50 300 TYR A CA 1
ATOM 2215 C C . TYR A 1 300 ? -6.970 11.811 23.767 1.00 91.50 300 TYR A C 1
ATOM 2217 O O . TYR A 1 300 ? -5.917 11.211 23.555 1.00 91.50 300 TYR A O 1
ATOM 2225 N N . GLU A 1 301 ? -8.004 11.248 24.381 1.00 94.44 301 GLU A N 1
ATOM 2226 C CA . GLU A 1 301 ? -8.077 9.837 24.731 1.00 94.44 301 GLU A CA 1
ATOM 2227 C C . GLU A 1 301 ? -9.274 9.202 24.028 1.00 94.44 301 GLU A C 1
ATOM 2229 O O . GLU A 1 301 ? -10.395 9.720 24.057 1.00 94.44 301 GLU A O 1
ATOM 2234 N N . VAL A 1 302 ? -9.033 8.047 23.417 1.00 96.44 302 VAL A N 1
ATOM 2235 C CA . VAL A 1 302 ? -10.049 7.246 22.743 1.00 96.44 302 VAL A CA 1
ATOM 2236 C C . VAL A 1 302 ? -10.109 5.883 23.412 1.00 96.44 302 VAL A C 1
ATOM 2238 O O . VAL A 1 302 ? -9.165 5.105 23.315 1.00 96.44 302 VAL A O 1
ATOM 2241 N N . CYS A 1 303 ? -11.242 5.569 24.036 1.00 97.06 303 CYS A N 1
ATOM 2242 C CA . CYS A 1 303 ? -11.566 4.226 24.503 1.00 97.06 303 CYS A CA 1
ATOM 2243 C C . CYS A 1 303 ? -12.462 3.542 23.472 1.00 97.06 303 CYS A C 1
ATOM 2245 O O . CYS A 1 303 ? -13.640 3.891 23.325 1.00 97.06 303 CYS A O 1
ATOM 2247 N N . PHE A 1 304 ? -11.915 2.560 22.755 1.00 97.69 304 PHE A N 1
ATOM 2248 C CA . PHE A 1 304 ? -12.581 1.947 21.609 1.00 97.69 304 PHE A CA 1
ATOM 2249 C C . PHE A 1 304 ? -13.982 1.439 21.956 1.00 97.69 304 PHE A C 1
ATOM 2251 O O . PHE A 1 304 ? -14.178 0.643 22.881 1.00 97.69 304 PHE A O 1
ATOM 2258 N N . PHE A 1 305 ? -14.949 1.937 21.182 1.00 97.00 305 PHE A N 1
ATOM 2259 C CA . PHE A 1 305 ? -16.389 1.668 21.267 1.00 97.00 305 PHE A CA 1
ATOM 2260 C C . PHE A 1 305 ? -17.066 2.032 22.596 1.00 97.00 305 PHE A C 1
ATOM 2262 O O . PHE A 1 305 ? -18.225 1.687 22.813 1.00 97.00 305 PHE A O 1
ATOM 2269 N N . LYS A 1 306 ? -16.366 2.747 23.484 1.00 96.62 306 LYS A N 1
ATOM 2270 C CA . LYS A 1 306 ? -16.898 3.212 24.771 1.00 96.62 306 LYS A CA 1
ATOM 2271 C C . LYS A 1 306 ? -17.069 4.729 24.807 1.00 96.62 306 LYS A C 1
ATOM 2273 O O . LYS A 1 306 ? -18.068 5.212 25.328 1.00 96.62 306 LYS A O 1
ATOM 2278 N N . GLY A 1 307 ? -16.106 5.474 24.274 1.00 96.31 307 GLY A N 1
ATOM 2279 C CA . GLY A 1 307 ? -16.183 6.929 24.193 1.00 96.31 307 GLY A CA 1
ATOM 2280 C C . GLY A 1 307 ? -14.831 7.577 23.932 1.00 96.31 307 GLY A C 1
ATOM 2281 O O . GLY A 1 307 ? -13.786 6.931 24.033 1.00 96.31 307 GLY A O 1
ATOM 2282 N N . ALA A 1 308 ? -14.868 8.867 23.620 1.00 96.44 308 ALA A N 1
ATOM 2283 C CA . ALA A 1 308 ? -13.684 9.683 23.399 1.00 96.44 308 ALA A CA 1
ATOM 2284 C C . ALA A 1 308 ? -13.779 11.001 24.171 1.00 96.44 308 ALA A C 1
ATOM 2286 O O . ALA A 1 308 ? -14.869 11.560 24.352 1.00 96.44 308 ALA A O 1
ATOM 2287 N N . VAL A 1 309 ? -12.634 11.484 24.643 1.00 95.19 309 VAL A N 1
ATOM 2288 C CA . VAL A 1 309 ? -12.533 12.662 25.505 1.00 95.19 309 VAL A CA 1
ATOM 2289 C C . VAL A 1 309 ? -11.337 13.505 25.086 1.00 95.19 309 VAL A C 1
ATOM 2291 O O . VAL A 1 309 ? -10.248 12.983 24.861 1.00 95.19 309 VAL A O 1
ATOM 2294 N N . GLN A 1 310 ? -11.541 14.815 25.027 1.00 92.62 310 GLN A N 1
ATOM 2295 C CA . GLN A 1 310 ? -10.474 15.802 25.042 1.00 92.62 310 GLN A CA 1
ATOM 2296 C C . GLN A 1 310 ? -10.168 16.144 26.503 1.00 92.62 310 GLN A C 1
ATOM 2298 O O . GLN A 1 310 ? -10.979 16.770 27.193 1.00 92.62 310 GLN A O 1
ATOM 2303 N N . LYS A 1 311 ? -9.025 15.675 26.994 1.00 89.25 311 LYS A N 1
ATOM 2304 C CA . LYS A 1 311 ? -8.484 16.006 28.308 1.00 89.25 311 LYS A CA 1
ATOM 2305 C C . LYS A 1 311 ? -8.058 17.460 28.328 1.00 89.25 311 LYS A C 1
ATOM 2307 O O . LYS A 1 311 ? -7.405 17.935 27.411 1.00 89.25 311 LYS A O 1
ATOM 2312 N N . SER A 1 312 ? -8.371 18.159 29.404 1.00 81.00 312 SER A N 1
ATOM 2313 C CA . SER A 1 312 ? -7.782 19.471 29.623 1.00 81.00 312 SER A CA 1
ATOM 2314 C C . SER A 1 312 ? -6.331 19.339 30.082 1.00 81.00 312 SER A C 1
ATOM 2316 O O . SER A 1 312 ? -6.017 18.498 30.925 1.00 81.00 312 SER A O 1
ATOM 2318 N N . VAL A 1 313 ? -5.465 20.236 29.609 1.00 74.50 313 VAL A N 1
ATOM 2319 C CA . VAL A 1 313 ? -4.064 20.338 30.069 1.00 74.50 313 VAL A CA 1
ATOM 2320 C C . VAL A 1 313 ? -3.970 20.633 31.569 1.00 74.50 313 VAL A C 1
ATOM 2322 O O . VAL A 1 313 ? -3.044 20.195 32.247 1.00 74.50 313 VAL A O 1
ATOM 2325 N N . TYR A 1 314 ? -4.943 21.363 32.116 1.00 75.19 314 TYR A N 1
ATOM 2326 C CA . TYR A 1 314 ? -4.977 21.707 33.533 1.00 75.19 314 TYR A CA 1
ATOM 2327 C C . TYR A 1 314 ? -5.720 20.635 34.334 1.00 75.19 314 TYR A C 1
ATOM 2329 O O . TYR A 1 314 ? -6.867 20.316 34.026 1.00 75.19 314 TYR A O 1
ATOM 2337 N N . ALA A 1 315 ? -5.098 20.140 35.409 1.00 64.81 315 ALA A N 1
ATOM 2338 C CA . ALA A 1 315 ? -5.629 19.067 36.262 1.00 64.81 315 ALA A CA 1
ATOM 2339 C C . ALA A 1 315 ? -7.002 19.368 36.906 1.00 64.81 315 ALA A C 1
ATOM 2341 O O . ALA A 1 315 ? -7.682 18.454 37.363 1.00 64.81 315 ALA A O 1
ATOM 2342 N N . HIS A 1 316 ? -7.414 20.639 36.947 1.00 69.88 316 HIS A N 1
ATOM 2343 C CA . HIS A 1 316 ? -8.695 21.090 37.507 1.00 69.88 316 HIS A CA 1
ATOM 2344 C C . HIS A 1 316 ? -9.675 21.620 36.455 1.00 69.88 316 HIS A C 1
ATOM 2346 O O . HIS A 1 316 ? -10.752 22.094 36.811 1.00 69.88 316 HIS A O 1
ATOM 2352 N N . ALA A 1 317 ? -9.308 21.584 35.174 1.00 72.94 317 ALA A N 1
ATOM 2353 C CA . ALA A 1 317 ? -10.192 22.015 34.104 1.00 72.94 317 ALA A CA 1
ATOM 2354 C C . ALA A 1 317 ? -11.102 20.867 33.640 1.00 72.94 317 ALA A C 1
ATOM 2356 O O . ALA A 1 317 ? -10.847 19.683 33.870 1.00 72.94 317 ALA A O 1
ATOM 2357 N N . HIS A 1 318 ? -12.221 21.238 33.021 1.00 78.44 318 HIS A N 1
ATOM 2358 C CA . HIS A 1 318 ? -13.183 20.275 32.506 1.00 78.44 318 HIS A CA 1
ATOM 2359 C C . HIS A 1 318 ? -12.638 19.616 31.238 1.00 78.44 318 HIS A C 1
ATOM 2361 O O . HIS A 1 318 ? -12.266 20.296 30.285 1.00 78.44 318 HIS A O 1
ATOM 2367 N N . SER A 1 319 ? -12.625 18.284 31.228 1.00 88.69 319 SER A N 1
ATOM 2368 C CA . SER A 1 319 ? -12.433 17.511 30.002 1.00 88.69 319 SER A CA 1
ATOM 2369 C C . SER A 1 319 ? -13.745 17.467 29.219 1.00 88.69 319 SER A C 1
ATOM 2371 O O . SER A 1 319 ? -14.811 17.321 29.819 1.00 88.69 319 SER A O 1
ATOM 2373 N N . PHE A 1 320 ? -13.673 17.574 27.895 1.00 92.69 320 PHE A N 1
ATOM 2374 C CA . PHE A 1 320 ? -14.852 17.567 27.031 1.00 92.69 320 PHE A CA 1
ATOM 2375 C C . PHE A 1 320 ? -15.045 16.196 26.394 1.00 92.69 320 PHE A C 1
ATOM 2377 O O . PHE A 1 320 ? -14.151 15.665 25.735 1.00 92.69 320 PHE A O 1
ATOM 2384 N N . SER A 1 321 ? -16.236 15.620 26.542 1.00 95.88 321 SER A N 1
ATOM 2385 C CA . SER A 1 321 ? -16.602 14.411 25.813 1.00 95.88 321 SER A CA 1
ATOM 2386 C C . SER A 1 321 ? -16.787 14.729 24.331 1.00 95.88 321 SER A C 1
ATOM 2388 O O . SER A 1 321 ? -17.593 15.587 23.962 1.00 95.88 321 SER A O 1
ATOM 2390 N N . LEU A 1 322 ? -16.073 13.990 23.484 1.00 95.88 322 LEU A N 1
ATOM 2391 C CA . LEU A 1 322 ? -16.210 14.035 22.027 1.00 95.88 322 LEU A CA 1
ATOM 2392 C C . LEU A 1 322 ? -17.250 13.042 21.501 1.00 95.88 322 LEU A C 1
ATOM 2394 O O . LEU A 1 322 ? -17.561 13.038 20.318 1.00 95.88 322 LEU A O 1
ATOM 2398 N N . GLY A 1 323 ? -17.792 12.206 22.383 1.00 96.31 323 GLY A N 1
ATOM 2399 C CA . GLY A 1 323 ? -18.874 11.285 22.085 1.00 96.31 323 GLY A CA 1
ATOM 2400 C C . GLY A 1 323 ? -18.868 10.069 23.003 1.00 96.31 323 GLY A C 1
ATOM 2401 O O . GLY A 1 323 ? -17.840 9.670 23.557 1.00 96.31 323 GLY A O 1
ATOM 2402 N N . ARG A 1 324 ? -20.061 9.507 23.186 1.00 95.94 324 ARG A N 1
ATOM 2403 C CA . ARG A 1 324 ? -20.372 8.381 24.084 1.00 95.94 324 ARG A CA 1
ATOM 2404 C C . ARG A 1 324 ? -21.031 7.215 23.348 1.00 95.94 324 ARG A C 1
ATOM 2406 O O . ARG A 1 324 ? -21.077 6.109 23.874 1.00 95.94 324 ARG A O 1
ATOM 2413 N N . HIS A 1 325 ? -21.539 7.458 22.142 1.00 96.56 325 HIS A N 1
ATOM 2414 C CA . HIS A 1 325 ? -22.232 6.461 21.335 1.00 96.56 325 HIS A CA 1
ATOM 2415 C C . HIS A 1 325 ? -21.408 6.131 20.102 1.00 96.56 325 HIS A C 1
ATOM 2417 O O . HIS A 1 325 ? -21.011 7.038 19.381 1.00 96.56 325 HIS A O 1
ATOM 2423 N N . TRP A 1 326 ? -21.151 4.845 19.879 1.00 97.38 326 TRP A N 1
ATOM 2424 C CA . TRP A 1 326 ? -20.371 4.354 18.748 1.00 97.38 326 TRP A CA 1
ATOM 2425 C C . TRP A 1 326 ? -21.265 3.884 17.599 1.00 97.38 326 TRP A C 1
ATOM 2427 O O . TRP A 1 326 ? -22.227 3.144 17.820 1.00 97.38 326 TRP A O 1
ATOM 2437 N N . SER A 1 327 ? -20.889 4.227 16.366 1.00 96.69 327 SER A N 1
ATOM 2438 C CA . SER A 1 327 ? -21.465 3.643 15.154 1.00 96.69 327 SER A CA 1
ATOM 2439 C C . SER A 1 327 ? -20.426 3.482 14.039 1.00 96.69 327 SER A C 1
ATOM 2441 O O . SER A 1 327 ? -19.422 4.190 13.992 1.00 96.69 327 SER A O 1
ATOM 2443 N N . TRP A 1 328 ? -20.658 2.535 13.127 1.00 96.69 328 TRP A N 1
ATOM 2444 C CA . TRP A 1 328 ? -19.861 2.385 11.907 1.00 96.69 328 TRP A CA 1
ATOM 2445 C C . TRP A 1 328 ? -20.492 3.185 10.769 1.00 96.69 328 TRP A C 1
ATOM 2447 O O . TRP A 1 328 ? -21.706 3.111 10.565 1.00 96.69 328 TRP A O 1
ATOM 2457 N N . LYS A 1 329 ? -19.676 3.887 9.976 1.00 95.81 329 LYS A N 1
ATOM 2458 C CA . LYS A 1 329 ? -20.158 4.510 8.739 1.00 95.81 329 LYS A CA 1
ATOM 2459 C C . LYS A 1 329 ? -20.441 3.445 7.686 1.00 95.81 329 LYS A C 1
ATOM 2461 O O . LYS A 1 329 ? -19.756 2.425 7.599 1.00 95.81 329 LYS A O 1
ATOM 2466 N N . ALA A 1 330 ? -21.454 3.693 6.860 1.00 91.00 330 ALA A N 1
ATOM 2467 C CA . ALA A 1 330 ? -21.762 2.825 5.734 1.00 91.00 330 ALA A CA 1
ATOM 2468 C C . ALA A 1 330 ? -20.605 2.833 4.721 1.00 91.00 330 ALA A C 1
ATOM 2470 O O . ALA A 1 330 ? -20.097 3.891 4.355 1.00 91.00 330 ALA A O 1
ATOM 2471 N N . GLY A 1 331 ? -20.203 1.652 4.245 1.00 89.50 331 GLY A N 1
ATOM 2472 C CA . GLY A 1 331 ? -19.186 1.524 3.204 1.00 89.50 331 GLY A CA 1
ATOM 2473 C C . GLY A 1 331 ? -18.223 0.358 3.403 1.00 89.50 331 GLY A C 1
ATOM 2474 O O . GLY A 1 331 ? -18.448 -0.566 4.189 1.00 89.50 331 GLY A O 1
ATOM 2475 N N . MET A 1 332 ? -17.148 0.378 2.613 1.00 87.25 332 MET A N 1
ATOM 2476 C CA . MET A 1 332 ? -16.089 -0.638 2.651 1.00 87.25 332 MET A CA 1
ATOM 2477 C C . MET A 1 332 ? -14.943 -0.294 3.595 1.00 87.25 332 MET A C 1
ATOM 2479 O O . MET A 1 332 ? -14.264 -1.200 4.071 1.00 87.25 332 MET A O 1
ATOM 2483 N N . GLN A 1 333 ? -14.749 0.992 3.862 1.00 93.88 333 GLN A N 1
ATOM 2484 C CA . GLN A 1 333 ? -13.662 1.481 4.695 1.00 93.88 333 GLN A CA 1
ATOM 2485 C C . GLN A 1 333 ? -13.987 1.268 6.181 1.00 93.88 333 GLN A C 1
ATOM 2487 O O . GLN A 1 333 ? -15.144 1.447 6.572 1.00 93.88 333 GLN A O 1
ATOM 2492 N N . PRO A 1 334 ? -13.002 0.908 7.022 1.00 96.38 334 PRO A N 1
ATOM 2493 C CA . PRO A 1 334 ? -13.180 0.832 8.465 1.00 96.38 334 PRO A CA 1
ATOM 2494 C C . PRO A 1 334 ? -13.203 2.254 9.038 1.00 96.38 334 PRO A C 1
ATOM 2496 O O . PRO A 1 334 ? -12.198 2.772 9.516 1.00 96.38 334 PRO A O 1
ATOM 2499 N N . ILE A 1 335 ? -14.358 2.908 8.937 1.00 97.81 335 ILE A N 1
ATOM 2500 C CA . ILE A 1 335 ? -14.595 4.246 9.480 1.00 97.81 335 ILE A CA 1
ATOM 2501 C C . ILE A 1 335 ? -15.758 4.151 10.455 1.00 97.81 335 ILE A C 1
ATOM 2503 O O . ILE A 1 335 ? -16.815 3.614 10.115 1.00 97.81 335 ILE A O 1
ATOM 2507 N N . GLY A 1 336 ? -15.580 4.694 11.650 1.00 97.19 336 GLY A N 1
ATOM 2508 C CA . GLY A 1 336 ? -16.667 4.828 12.609 1.00 97.19 336 GLY A CA 1
ATOM 2509 C C . GLY A 1 336 ? -16.662 6.184 13.287 1.00 97.19 336 GLY A C 1
ATOM 2510 O O . GLY A 1 336 ? -15.774 7.006 13.070 1.00 97.19 336 GLY A O 1
ATOM 2511 N N . GLU A 1 337 ? -17.708 6.436 14.053 1.00 97.62 337 GLU A N 1
ATOM 2512 C CA . GLU A 1 337 ? -18.003 7.745 14.607 1.00 97.62 337 GLU A CA 1
ATOM 2513 C C . GLU A 1 337 ? -18.506 7.619 16.041 1.00 97.62 337 GLU A C 1
ATOM 2515 O O . GLU A 1 337 ? -19.303 6.735 16.376 1.00 97.62 337 GLU A O 1
ATOM 2520 N N . PHE A 1 338 ? -18.009 8.523 16.879 1.00 98.06 338 PHE A N 1
ATOM 2521 C CA . PHE A 1 338 ? -18.534 8.804 18.196 1.00 98.06 338 PHE A CA 1
ATOM 2522 C C . PHE A 1 338 ? -19.464 10.012 18.137 1.00 98.06 338 PHE A C 1
ATOM 2524 O O . PHE A 1 338 ? -19.066 11.092 17.704 1.00 98.06 338 PHE A O 1
ATOM 2531 N N . GLU A 1 339 ? -20.677 9.836 18.648 1.00 97.62 339 GLU A N 1
ATOM 2532 C CA . GLU A 1 339 ? -21.692 10.883 18.751 1.00 97.62 339 GLU A CA 1
ATOM 2533 C C . GLU A 1 339 ? -22.130 11.108 20.206 1.00 97.62 339 GLU A C 1
ATOM 2535 O O . GLU A 1 339 ? -21.810 10.340 21.123 1.00 97.62 339 GLU A O 1
ATOM 2540 N N . GLY A 1 340 ? -22.902 12.175 20.429 1.00 96.62 340 GLY A N 1
ATOM 2541 C CA . GLY A 1 340 ? -23.501 12.472 21.731 1.00 96.62 340 GLY A CA 1
ATOM 2542 C C . GLY A 1 340 ? -22.517 13.041 22.753 1.00 96.62 340 GLY A C 1
ATOM 2543 O O . GLY A 1 340 ? -22.699 12.836 23.958 1.00 96.62 340 GLY A O 1
ATOM 2544 N N . GLY A 1 341 ? -21.484 13.744 22.283 1.00 97.00 341 GLY A N 1
ATOM 2545 C CA . GLY A 1 341 ? -20.540 14.471 23.123 1.00 97.00 341 GLY A CA 1
ATOM 2546 C C . GLY A 1 341 ? -21.174 15.661 23.847 1.00 97.00 341 GLY A C 1
ATOM 2547 O O . GLY A 1 341 ? -22.400 15.862 23.857 1.00 97.00 341 GLY A O 1
ATOM 2548 N N . ASP A 1 342 ? -20.324 16.450 24.492 1.00 96.06 342 ASP A N 1
ATOM 2549 C CA . ASP A 1 342 ? -20.759 17.623 25.244 1.00 96.06 342 ASP A CA 1
ATOM 2550 C C . ASP A 1 342 ? -21.156 18.768 24.309 1.00 96.06 342 ASP A C 1
ATOM 2552 O O . ASP A 1 342 ? -20.643 18.891 23.191 1.00 96.06 342 ASP A O 1
ATOM 2556 N N . MET A 1 343 ? -22.093 19.598 24.775 1.00 95.44 343 MET A N 1
ATOM 2557 C CA . MET A 1 343 ? -22.662 20.689 23.983 1.00 95.44 343 MET A CA 1
ATOM 2558 C C . MET A 1 343 ? -21.590 21.704 23.602 1.00 95.44 343 MET A C 1
ATOM 2560 O O . MET A 1 343 ? -20.800 22.167 24.431 1.00 95.44 343 MET A O 1
ATOM 2564 N N . CYS A 1 344 ? -21.570 22.028 22.323 1.00 92.81 344 CYS A N 1
ATOM 2565 C CA . CYS A 1 344 ? -20.755 23.068 21.744 1.00 92.81 344 CYS A CA 1
ATOM 2566 C C . CYS A 1 344 ? -21.513 24.409 21.797 1.00 92.81 344 CYS A C 1
ATOM 2568 O O . CYS A 1 344 ? -22.748 24.403 21.793 1.00 92.81 344 CYS A O 1
ATOM 2570 N N . PRO A 1 345 ? -20.823 25.565 21.850 1.00 90.69 345 PRO A N 1
ATOM 2571 C CA . PRO A 1 345 ? -21.485 26.874 21.858 1.00 90.69 345 PRO A CA 1
ATOM 2572 C C . PRO A 1 345 ? -22.388 27.145 20.646 1.00 90.69 345 PRO A C 1
ATOM 2574 O O . PRO A 1 345 ? -23.312 27.943 20.747 1.00 90.69 345 PRO A O 1
ATOM 2577 N N . ASP A 1 346 ? -22.152 26.468 19.521 1.00 88.62 346 ASP A N 1
ATOM 2578 C CA . ASP A 1 346 ? -22.985 26.549 18.314 1.00 88.62 346 ASP A CA 1
ATOM 2579 C C . ASP A 1 346 ? -24.317 25.773 18.422 1.00 88.62 346 ASP A C 1
ATOM 2581 O O . ASP A 1 346 ? -25.119 25.776 17.490 1.00 88.62 346 ASP A O 1
ATOM 2585 N N . GLY A 1 347 ? -24.565 25.106 19.554 1.00 91.19 347 GLY A N 1
ATOM 2586 C CA . GLY A 1 347 ? -25.763 24.307 19.804 1.00 91.19 347 GLY A CA 1
ATOM 2587 C C . GLY A 1 347 ? -25.684 22.864 19.298 1.00 91.19 347 GLY A C 1
ATOM 2588 O O . GLY A 1 347 ? -26.619 22.095 19.524 1.00 91.19 347 GLY A O 1
ATOM 2589 N N . THR A 1 348 ? -24.586 22.457 18.659 1.00 93.75 348 THR A N 1
ATOM 2590 C CA . THR A 1 348 ? -24.357 21.063 18.265 1.00 93.75 348 THR A CA 1
ATOM 2591 C C . THR A 1 348 ? -23.689 20.269 19.388 1.00 93.75 348 THR A C 1
ATOM 2593 O O . THR A 1 348 ? -23.165 20.820 20.359 1.00 93.75 348 THR A O 1
ATOM 2596 N N . ARG A 1 349 ? -23.722 18.938 19.295 1.00 96.50 349 ARG A N 1
ATOM 2597 C CA . ARG A 1 349 ? -22.943 18.069 20.186 1.00 96.50 349 ARG A CA 1
ATOM 2598 C C . ARG A 1 349 ? -21.622 17.730 19.523 1.00 96.50 349 ARG A C 1
ATOM 2600 O O . ARG A 1 349 ? -21.601 17.419 18.334 1.00 96.50 349 ARG A O 1
ATOM 2607 N N . ARG A 1 350 ? -20.546 17.726 20.313 1.00 96.94 350 ARG A N 1
ATOM 2608 C CA . ARG A 1 350 ? -19.241 17.256 19.841 1.00 96.94 350 ARG A CA 1
ATOM 2609 C C . ARG A 1 350 ? -19.333 15.826 19.299 1.00 96.94 350 ARG A C 1
ATOM 2611 O O . ARG A 1 350 ? -20.071 15.001 19.849 1.00 96.94 350 ARG A O 1
ATOM 2618 N N . SER A 1 351 ? -18.586 15.573 18.229 1.00 97.25 351 SER A N 1
ATOM 2619 C CA . SER A 1 351 ? -18.485 14.276 17.548 1.00 97.25 351 SER A CA 1
ATOM 2620 C C . SER A 1 351 ? -17.049 14.017 17.094 1.00 97.25 351 SER A C 1
ATOM 2622 O O . SER A 1 351 ? -16.296 14.961 16.841 1.00 97.25 351 SER A O 1
ATOM 2624 N N . LEU A 1 352 ? -16.663 12.746 16.992 1.00 97.31 352 LEU A N 1
ATOM 2625 C CA . LEU A 1 352 ? -15.325 12.337 16.561 1.00 97.31 352 LEU A CA 1
ATOM 2626 C C . LEU A 1 352 ? -15.406 11.172 15.572 1.00 97.31 352 LEU A C 1
ATOM 2628 O O . LEU A 1 352 ? -15.936 10.112 15.895 1.00 97.31 352 LEU A O 1
ATOM 2632 N N . VAL A 1 353 ? -14.801 11.339 14.399 1.00 98.00 353 VAL A N 1
ATOM 2633 C CA . VAL A 1 353 ? -14.667 10.297 13.376 1.00 98.00 353 VAL A CA 1
ATOM 2634 C C . VAL A 1 353 ? -13.303 9.618 13.492 1.00 98.00 353 VAL A C 1
ATOM 2636 O O . VAL A 1 353 ? -12.267 10.281 13.494 1.00 98.00 353 VAL A O 1
ATOM 2639 N N . LEU A 1 354 ? -13.301 8.286 13.549 1.00 97.62 354 LEU A N 1
ATOM 2640 C CA . LEU A 1 354 ? -12.103 7.447 13.537 1.00 97.62 354 LEU A CA 1
ATOM 2641 C C . LEU A 1 354 ? -11.947 6.810 12.157 1.00 97.62 354 LEU A C 1
ATOM 2643 O O . LEU A 1 354 ? -12.834 6.081 11.701 1.00 97.62 354 LEU A O 1
ATOM 2647 N N . LYS A 1 355 ? -10.795 7.035 11.524 1.00 98.00 355 LYS A N 1
ATOM 2648 C CA . LYS A 1 355 ? -10.362 6.337 10.307 1.00 98.00 355 LYS A CA 1
ATOM 2649 C C . LYS A 1 355 ? -9.284 5.326 10.678 1.00 98.00 355 LYS A C 1
ATOM 2651 O O . LYS A 1 355 ? -8.242 5.712 11.195 1.00 98.00 355 LYS A O 1
ATOM 2656 N N . PHE A 1 356 ? -9.527 4.038 10.454 1.00 97.94 356 PHE A N 1
ATOM 2657 C CA . PHE A 1 356 ? -8.559 3.007 10.827 1.00 97.94 356 PHE A CA 1
ATOM 2658 C C . PHE A 1 356 ? -7.618 2.655 9.672 1.00 97.94 356 PHE A C 1
ATOM 2660 O O . PHE A 1 356 ? -8.068 2.349 8.569 1.00 97.94 356 PHE A O 1
ATOM 2667 N N . GLU A 1 357 ? -6.318 2.620 9.952 1.00 97.31 357 GLU A N 1
ATOM 2668 C CA . GLU A 1 357 ? -5.269 2.228 9.007 1.00 97.31 357 GLU A CA 1
ATOM 2669 C C . GLU A 1 357 ? -4.485 1.015 9.515 1.00 97.31 357 GLU A C 1
ATOM 2671 O O . GLU A 1 357 ? -4.287 0.826 10.717 1.00 97.31 357 GLU A O 1
ATOM 2676 N N . CYS A 1 358 ? -4.041 0.165 8.587 1.00 96.12 358 CYS A N 1
ATOM 2677 C CA . CYS A 1 358 ? -3.269 -1.027 8.923 1.00 96.12 358 CYS A CA 1
ATOM 2678 C C . CYS A 1 358 ? -1.884 -0.646 9.456 1.00 96.12 358 CYS A C 1
ATOM 2680 O O . CYS A 1 358 ? -1.124 0.057 8.792 1.00 96.12 358 CYS A O 1
ATOM 2682 N N . THR A 1 359 ? -1.516 -1.202 10.610 1.00 96.50 359 THR A N 1
ATOM 2683 C CA . THR A 1 359 ? -0.133 -1.215 11.107 1.00 96.50 359 THR A CA 1
ATOM 2684 C C . THR A 1 359 ? 0.203 -2.584 11.702 1.00 96.50 359 THR A C 1
ATOM 2686 O O . THR A 1 359 ? -0.658 -3.210 12.324 1.00 96.50 359 THR A O 1
ATOM 2689 N N . PRO A 1 360 ? 1.439 -3.090 11.543 1.00 96.12 360 PRO A N 1
ATOM 2690 C CA . PRO A 1 360 ? 1.897 -4.282 12.258 1.00 96.12 360 PRO A CA 1
ATOM 2691 C C . PRO A 1 360 ? 2.279 -3.996 13.717 1.00 96.12 360 PRO A C 1
ATOM 2693 O O . PRO A 1 360 ? 2.534 -4.933 14.479 1.00 96.12 360 PRO A O 1
ATOM 2696 N N . ASN A 1 361 ? 2.383 -2.723 14.096 1.00 95.25 361 ASN A N 1
ATOM 2697 C CA . ASN A 1 361 ? 2.795 -2.299 15.429 1.00 95.25 361 ASN A CA 1
ATOM 2698 C C . ASN A 1 361 ? 1.588 -2.265 16.375 1.00 95.25 361 ASN A C 1
ATOM 2700 O O . ASN A 1 361 ? 0.539 -2.832 16.065 1.00 95.25 3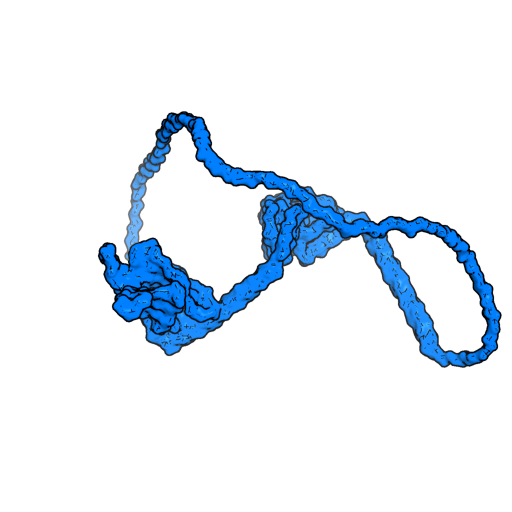61 ASN A O 1
ATOM 2704 N N . ASP A 1 3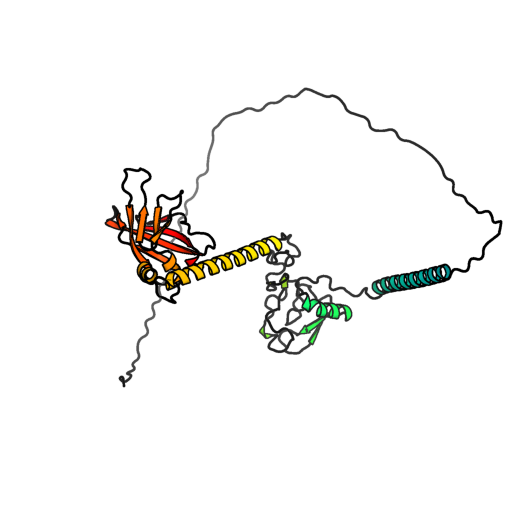62 ? 1.779 -1.716 17.565 1.00 93.50 362 ASP A N 1
ATOM 2705 C CA . ASP A 1 362 ? 0.700 -1.558 18.537 1.00 93.50 362 ASP A CA 1
ATOM 2706 C C . ASP A 1 362 ? -0.186 -0.366 18.160 1.00 93.50 362 ASP A C 1
ATOM 2708 O O . ASP A 1 362 ? 0.179 0.445 17.304 1.00 93.50 362 ASP A O 1
ATOM 2712 N N . GLU A 1 363 ? -1.379 -0.301 18.746 1.00 95.94 363 GLU A N 1
ATOM 2713 C CA . GLU A 1 363 ? -2.358 0.732 18.430 1.00 95.94 363 GLU A CA 1
ATOM 2714 C C . GLU A 1 363 ? -1.831 2.131 18.750 1.00 95.94 363 GLU A C 1
ATOM 2716 O O . GLU A 1 363 ? -1.427 2.411 19.879 1.00 95.94 363 GLU A O 1
ATOM 2721 N N . THR A 1 364 ? -1.900 3.035 17.774 1.00 95.19 364 THR A N 1
ATOM 2722 C CA . THR A 1 364 ? -1.496 4.432 17.959 1.00 95.19 364 THR A CA 1
ATOM 2723 C C . THR A 1 364 ? -2.570 5.393 17.474 1.00 95.19 364 THR A C 1
ATOM 2725 O O . THR A 1 364 ? -3.315 5.124 16.525 1.00 95.19 364 THR A O 1
ATOM 2728 N N . LEU A 1 365 ? -2.644 6.535 18.157 1.00 94.62 365 LEU A N 1
ATOM 2729 C CA . LEU A 1 365 ? -3.500 7.653 17.789 1.00 94.62 365 LEU A CA 1
ATOM 2730 C C . LEU A 1 365 ? -2.680 8.648 16.960 1.00 94.62 365 LEU A C 1
ATOM 2732 O O . LEU A 1 365 ? -1.653 9.146 17.425 1.00 94.62 365 LEU A O 1
ATOM 2736 N N . GLY A 1 366 ? -3.124 8.920 15.735 1.00 93.19 366 GLY A N 1
ATOM 2737 C CA . GLY A 1 366 ? -2.567 9.979 14.901 1.00 93.19 366 GLY A CA 1
ATOM 2738 C C . GLY A 1 366 ? -2.948 11.381 15.396 1.00 93.19 366 GLY A C 1
ATOM 2739 O O . GLY A 1 366 ? -3.650 11.528 16.400 1.00 93.19 366 GLY A O 1
ATOM 2740 N N . PRO A 1 367 ? -2.509 12.437 14.692 1.00 91.50 367 PRO A N 1
ATOM 2741 C CA . PRO A 1 367 ? -2.927 13.798 15.004 1.00 91.50 367 PRO A CA 1
ATOM 2742 C C . PRO A 1 367 ? -4.442 13.960 14.813 1.00 91.50 367 PRO A C 1
ATOM 2744 O O . PRO A 1 367 ? -5.007 13.493 13.823 1.00 91.50 367 PRO A O 1
ATOM 2747 N N . VAL A 1 368 ? -5.094 14.633 15.763 1.00 91.75 368 VAL A N 1
ATOM 2748 C CA . VAL A 1 368 ? -6.529 14.945 15.703 1.00 91.75 368 VAL A CA 1
ATOM 2749 C C . VAL A 1 368 ? -6.725 16.261 14.953 1.00 91.75 368 VAL A C 1
ATOM 2751 O O . VAL A 1 368 ? -6.094 17.264 15.282 1.00 91.75 368 VAL A O 1
ATOM 2754 N N . SER A 1 369 ? -7.612 16.262 13.960 1.00 92.62 369 SER A N 1
ATOM 2755 C CA . SER A 1 369 ? -7.980 17.439 13.172 1.00 92.62 369 SER A CA 1
ATOM 2756 C C . SER A 1 369 ? -9.412 17.867 13.485 1.00 92.62 369 SER A C 1
ATOM 2758 O O . SER A 1 369 ? -10.327 17.046 13.469 1.00 92.62 369 SER A O 1
ATOM 2760 N N . GLU A 1 370 ? -9.629 19.153 13.755 1.00 92.25 370 GLU A N 1
ATOM 2761 C CA . GLU A 1 370 ? -10.973 19.729 13.844 1.00 92.25 370 GLU A CA 1
ATOM 2762 C C . GLU A 1 370 ? -11.417 20.177 12.445 1.00 92.25 370 GLU A C 1
ATOM 2764 O O . GLU A 1 370 ? -10.981 21.201 11.925 1.00 92.25 370 GLU A O 1
ATOM 2769 N N . THR A 1 371 ? -12.258 19.363 11.809 1.00 91.62 371 THR A N 1
ATOM 2770 C CA . THR A 1 371 ? -12.715 19.575 10.420 1.00 91.62 371 THR A CA 1
ATOM 2771 C C . THR A 1 371 ? -13.773 20.672 10.307 1.00 91.62 371 THR A C 1
ATOM 2773 O O . THR A 1 371 ? -13.881 21.351 9.288 1.00 91.62 371 THR A O 1
ATOM 2776 N N . SER A 1 372 ? -14.552 20.854 11.368 1.00 90.81 372 SER A N 1
ATOM 2777 C CA . SER A 1 372 ? -15.455 21.978 11.587 1.00 90.81 372 SER A CA 1
ATOM 2778 C C . SER A 1 372 ? -15.655 22.142 13.087 1.00 90.81 372 SER A C 1
ATOM 2780 O O . SER A 1 372 ? -15.322 21.229 13.840 1.00 90.81 372 SER A O 1
ATOM 2782 N N . THR A 1 373 ? -16.273 23.243 13.515 1.00 91.25 373 THR A N 1
ATOM 2783 C CA . THR A 1 373 ? -16.589 23.498 14.927 1.00 91.25 373 THR A CA 1
ATOM 2784 C C . THR A 1 373 ? -17.159 22.251 15.607 1.00 91.25 373 THR A C 1
ATOM 2786 O O . THR A 1 373 ? -18.175 21.705 15.173 1.00 91.25 373 THR A O 1
ATOM 2789 N N . CYS A 1 374 ? -16.455 21.762 16.633 1.00 93.12 374 CYS A N 1
ATOM 2790 C CA . CYS A 1 374 ? -16.840 20.604 17.441 1.00 93.12 374 CYS A CA 1
ATOM 2791 C C . CYS A 1 374 ? -16.989 19.265 16.682 1.00 93.12 374 CYS A C 1
ATOM 2793 O O . CYS A 1 374 ? -17.579 18.317 17.212 1.00 93.12 374 CYS A O 1
ATOM 2795 N N . LYS A 1 375 ? -16.422 19.149 15.473 1.00 96.12 375 LYS A N 1
ATOM 2796 C CA . LYS A 1 375 ? -16.326 17.897 14.709 1.00 96.12 375 LYS A CA 1
ATOM 2797 C C . LYS A 1 375 ? -14.876 17.536 14.453 1.00 96.12 375 LYS A C 1
ATOM 2799 O O . LYS A 1 375 ? -14.170 18.179 13.671 1.00 96.12 375 LYS A O 1
ATOM 2804 N N . TYR A 1 376 ? -14.463 16.452 15.080 1.00 95.62 376 TYR A N 1
ATOM 2805 C CA . TYR A 1 376 ? -13.085 16.007 15.072 1.00 95.62 376 TYR A CA 1
ATOM 2806 C C . TYR A 1 376 ? -12.921 14.790 14.168 1.00 95.62 376 TYR A C 1
ATOM 2808 O O . TYR A 1 376 ? -13.832 13.976 14.006 1.00 95.62 376 TYR A O 1
ATOM 2816 N N . GLU A 1 377 ? -11.735 14.639 13.606 1.00 96.88 377 GLU A N 1
ATOM 2817 C CA . GLU A 1 377 ? -11.337 13.483 12.823 1.00 96.88 377 GLU A CA 1
ATOM 2818 C C . GLU A 1 377 ? -9.942 13.034 13.254 1.00 96.88 377 GLU A C 1
ATOM 2820 O O . GLU A 1 377 ? -9.056 13.858 13.489 1.00 96.88 377 GLU A O 1
ATOM 2825 N N . VAL A 1 378 ? -9.742 11.722 13.367 1.00 95.69 378 VAL A N 1
ATOM 2826 C CA . VAL A 1 378 ? -8.445 11.142 13.705 1.00 95.69 378 VAL A CA 1
ATOM 2827 C C . VAL A 1 378 ? -8.206 9.838 12.958 1.00 95.69 378 VAL A C 1
ATOM 2829 O O . VAL A 1 378 ? -9.108 9.008 12.806 1.00 95.69 378 VAL A O 1
ATOM 2832 N N . THR A 1 379 ? -6.962 9.638 12.535 1.00 96.69 379 THR A N 1
ATOM 2833 C CA . THR A 1 379 ? -6.495 8.349 12.026 1.00 96.69 379 THR A CA 1
ATOM 2834 C C . THR A 1 379 ? -5.961 7.501 13.174 1.00 96.69 379 THR A C 1
ATOM 2836 O O . THR A 1 379 ? -5.105 7.939 13.941 1.00 96.69 379 THR A O 1
ATOM 2839 N N . VAL A 1 380 ? -6.450 6.270 13.286 1.00 97.06 380 VAL A N 1
ATOM 2840 C CA . VAL A 1 380 ? -5.983 5.274 14.252 1.00 97.06 380 VAL A CA 1
ATOM 2841 C C . VAL A 1 380 ? -5.252 4.178 13.498 1.00 97.06 380 VAL A C 1
ATOM 2843 O O . VAL A 1 380 ? -5.829 3.531 12.624 1.00 97.06 380 VAL A O 1
ATOM 2846 N N . GLN A 1 381 ? -4.007 3.911 13.869 1.00 97.06 381 GLN A N 1
ATOM 2847 C CA . GLN A 1 381 ? -3.287 2.772 13.318 1.00 97.06 381 GLN A CA 1
ATOM 2848 C C . GLN A 1 381 ? -3.552 1.540 14.184 1.00 97.06 381 GLN A C 1
ATOM 2850 O O . GLN A 1 381 ? -3.379 1.582 15.399 1.00 97.06 381 GLN A O 1
ATOM 2855 N N . THR A 1 382 ? -3.984 0.434 13.578 1.00 97.56 382 THR A N 1
ATOM 2856 C CA . THR A 1 382 ? -4.186 -0.842 14.284 1.00 97.56 382 THR A CA 1
ATOM 2857 C C . THR A 1 382 ? -4.016 -2.043 13.358 1.00 97.56 382 THR A C 1
ATOM 2859 O O . THR A 1 382 ? -4.335 -1.996 12.167 1.00 97.56 382 THR A O 1
ATOM 2862 N N . ALA A 1 383 ? -3.588 -3.176 13.917 1.00 97.44 383 ALA A N 1
ATOM 2863 C CA . ALA A 1 383 ? -3.580 -4.443 13.195 1.00 97.44 383 ALA A CA 1
ATOM 2864 C C . ALA A 1 383 ? -4.992 -4.912 12.793 1.00 97.44 383 ALA A C 1
ATOM 2866 O O . ALA A 1 383 ? -5.129 -5.666 11.833 1.00 97.44 383 ALA A O 1
ATOM 2867 N N . ALA A 1 384 ? -6.058 -4.452 13.465 1.00 97.31 384 ALA A N 1
ATOM 2868 C CA . ALA A 1 384 ? -7.435 -4.801 13.094 1.00 97.31 384 ALA A CA 1
ATOM 2869 C C . ALA A 1 384 ? -7.805 -4.363 11.659 1.00 97.31 384 ALA A C 1
ATOM 2871 O O . ALA A 1 384 ? -8.647 -5.005 11.025 1.00 97.31 384 ALA A O 1
ATOM 2872 N N . ALA A 1 385 ? -7.153 -3.307 11.154 1.00 96.69 385 ALA A N 1
ATOM 2873 C CA . ALA A 1 385 ? -7.360 -2.733 9.823 1.00 96.69 385 ALA A CA 1
ATOM 2874 C C . ALA A 1 385 ? -6.453 -3.332 8.728 1.00 96.69 385 ALA A C 1
ATOM 2876 O O . ALA A 1 385 ? -6.568 -2.937 7.567 1.00 96.69 385 ALA A O 1
ATOM 2877 N N . CYS A 1 386 ? -5.568 -4.274 9.079 1.00 94.62 386 CYS A N 1
ATOM 2878 C CA . CYS A 1 386 ? -4.893 -5.142 8.110 1.00 94.62 386 CYS A CA 1
ATOM 2879 C C . CYS A 1 386 ? -5.871 -6.220 7.591 1.00 94.62 386 CYS A C 1
ATOM 2881 O O . CYS A 1 386 ? -5.431 -7.296 7.142 1.00 94.62 386 CYS A O 1
#

Secondary structure (DSSP, 8-state):
------------------------------------------------------------------------------------HHHHHHHHHHHHHHHHHHHHHHHHHHHHHS--S---S--TT--GGGHHHHHHHHHHTEEEEEBTT-TT-EEEEEGGGSSSS---BTT--S-TTSSTTTT--GGGG-S-SS--SS--SEEETTEEE-GGGSSSSS--STT-TT-SSS-----HHHHHHHHHHHHHHHHHHHHHHHHHHHHHHH-HHHHHHTT--TTSTTGGGGGGTT-EEE-TT-SEEEETTTEEEE--SSTTSPPEEEESEEEEPSSSS-EEEEE--PBPTTSPBPEEEEEEEE-SS--EEEEEEEEETTEEEEEEEEGGG-

Sequence (386 aa):
MLRQVHSQRGDAERLSGEVSPSKHSRGRSRACPHARRLTCALIAIAVVEMCLYSWWAALPPALALQTAPLQQRRQTFSDAASTSARARIRARSLSRVAAELERLQFAEANHSAAGQGLRIVNRRGIRAAAGDAYDQAELRGHLKCTMMGSVGIELVLPLTAINDDYCDCGDGSDEPGTSACAGASPASAERGSPGRDGERGFHCGREVLPASRVDDGVCDCCDGADESVVDCPQRCESLARAQAAAITSRRKGQLKKAAYVARTKSNTKLLSAASVSRGGRFEAFGALSGQCIHSDASEYEVCFFKGAVQKSVYAHAHSFSLGRHWSWKAGMQPIGEFEGGDMCPDGTRRSLVLKFECTPNDETLGPVSETSTCKYEVTVQTAAAC

Organism: Prymnesium parvum (NCBI:txid97485)

Foldseek 3Di:
DDDDDDDDDDDDDDDDDDDDDDDDDDDDDDDDDDDDDDDDDDDDDDDDDDDDDDDDDDDDDYDDDDDDDDDDDDDDDDDDPDDDPVVVVVVVVVVVVVVVVVVVVVVVVVVVVPDPQDQLPDCFLPDPVNVVQSVVCSVVQWHWAAAAPDAPDIDTGGSCQACVLAQGHLLSRSNSQALSCQCSDCVNPPDDPPDPDDSRARDLPPDHDRRCQACVQDQPRQCSSSHPPDDDDRRPVVVVVVVVVVVVFLVLLLVVLVVLLVQLVVDVVLCVLQVHDNVDLLSSLSSQAQPKADDPVAQKIDGHSQFIWRHDPDPPDDIWTQAGGKDADDDDFRKIKGDDIDAFPVRGHAMEIEGEDEGSDDKHKADWDDPDRRYIYTYIYHSSRD

Radius of gyration: 41.83 Å; chains: 1; bounding box: 133×102×81 Å

InterPro domains:
  IPR009011 Mannose-6-phosphate receptor binding domain superfamily [G3DSA:2.70.130.10] (285-386)
  IPR009011 Mannose-6-phosphate receptor binding domain superfamily [SSF50911] (312-386)
  IPR028146 Glucosidase II beta subunit, N-terminal [PF12999] (123-259)
  IPR036607 Glucosidase 2 subunit beta-like [PF13015] (276-386)
  IPR039794 Glucosidase II beta subunit-like [PTHR12630] (124-267)
  IPR044865 MRH domain [PS51914] (290-386)

pLDDT: mean 73.13, std 24.42, range [29.62, 98.06]